Protein AF-0000000074000376 (afdb_homodimer)

pLDDT: mean 91.36, std 10.51, range [38.16, 98.88]

Secondary structure (DSSP, 8-state):
---S-GGGEEEEESSGGGTHHHHHH-SSSEEEE--SSHHHHHHHHHHHHHH-TT--EEEEEEEEEEPTT-S--TT-EEEEEEEE---HHHHTTSEEEPP---EE-PPPS-SSPEEEEE--SEEE-S---HHHHHHHTT-SEE-SSHHHHHHHHHHHT-EEEEEEEEEEESSTTHHHHHHHHHHHHHHHHHHHHHHHH-/---S-GGGEEEEESSGGGTHHHHHH-SSSEEEE--SSHHHHHHHHHHHHHH-TT--EEEEEEEEEEPTT-S--TT-EEEEEEEE---HHHHTTSEEEPP---EE-PPPS-SSPEEEEE--SEEE-S---HHHHHHHTT-SEE-SSHHHHHHHHHHHT-EEEEEEEEEEESSTTHHHHHHHHHHHHHHHHHHHHHHHH-

Nearest PDB structures (foldseek):
  4jwt-assembly1_A-2  TM=8.106E-01  e=2.486E-13  Sulfurimonas denitrificans DSM 1251
  4p54-assembly1_A  TM=8.018E-01  e=2.223E-12  Helicobacter pylori J99
  4ffs-assembly1_A  TM=8.036E-01  e=4.711E-12  Helicobacter pylori J99
  6dyu-assembly1_A  TM=7.816E-01  e=2.682E-12  Helicobacter pylori
  4bmx-assembly1_B  TM=8.061E-01  e=7.301E-12  Helicobacter pylori 26695

Organism: NCBI:txid1917863

Structure (mmCIF, N/CA/C/O backbone):
data_AF-0000000074000376-model_v1
#
loop_
_entity.id
_entity.type
_entity.pdbx_description
1 polymer 'Phosphorylase domain protein'
#
loop_
_atom_site.group_PDB
_atom_site.id
_atom_site.type_symbol
_atom_site.label_atom_id
_atom_site.label_alt_id
_atom_site.label_comp_id
_atom_site.label_asym_id
_atom_site.label_entity_id
_atom_site.label_seq_id
_atom_site.pdbx_PDB_ins_code
_atom_site.Cartn_x
_atom_site.Cartn_y
_atom_site.Cartn_z
_atom_site.occupancy
_atom_site.B_iso_or_equiv
_atom_site.auth_seq_id
_atom_site.auth_comp_id
_atom_site.auth_asym_id
_atom_site.auth_atom_id
_atom_site.pdbx_PDB_model_num
ATOM 1 N N . MET A 1 1 ? -17.094 26.5 3.943 1 38.34 1 MET A N 1
ATOM 2 C CA . MET A 1 1 ? -17.672 25.156 3.762 1 38.34 1 MET A CA 1
ATOM 3 C C . MET A 1 1 ? -18.078 24.562 5.102 1 38.34 1 MET A C 1
ATOM 5 O O . MET A 1 1 ? -17.25 23.969 5.801 1 38.34 1 MET A O 1
ATOM 9 N N . VAL A 1 2 ? -18.781 25.328 5.773 1 47.59 2 VAL A N 1
ATOM 10 C CA . VAL A 1 2 ? -19.281 24.859 7.066 1 47.59 2 VAL A CA 1
ATOM 11 C C . VAL A 1 2 ? -19.906 23.484 6.91 1 47.59 2 VAL A C 1
ATOM 13 O O . VAL A 1 2 ? -20.812 23.297 6.09 1 47.59 2 VAL A O 1
ATOM 16 N N . TYR A 1 3 ? -18.984 22.484 7.348 1 58.09 3 TYR A N 1
ATOM 17 C CA . TYR A 1 3 ? -19.578 21.156 7.359 1 58.09 3 TYR A CA 1
ATOM 18 C C . TYR A 1 3 ? -20.922 21.156 8.086 1 58.09 3 TYR A C 1
ATOM 20 O O . TYR A 1 3 ? -21.031 21.672 9.195 1 58.09 3 TYR A O 1
ATOM 28 N N . LYS A 1 4 ? -22.031 21.328 7.34 1 55.97 4 LYS A N 1
ATOM 29 C CA . LYS A 1 4 ? -23.406 21.516 7.777 1 55.97 4 LYS A CA 1
ATOM 30 C C . LYS A 1 4 ? -23.703 20.703 9.039 1 55.97 4 LYS A C 1
ATOM 32 O O . LYS A 1 4 ? -24.281 21.219 9.992 1 55.97 4 LYS A O 1
ATOM 37 N N . ASP A 1 5 ? -23.344 19.359 8.984 1 65 5 ASP A N 1
ATOM 38 C CA . ASP A 1 5 ? -23.609 18.469 10.109 1 65 5 ASP A CA 1
ATOM 39 C C . ASP A 1 5 ? -22.328 17.781 10.578 1 65 5 ASP A C 1
ATOM 41 O O . ASP A 1 5 ? -21.672 17.078 9.797 1 65 5 ASP A O 1
ATOM 45 N N . ARG A 1 6 ? -21.859 18.094 11.664 1 70 6 ARG A N 1
ATOM 46 C CA . ARG A 1 6 ? -20.625 17.625 12.281 1 70 6 ARG A CA 1
ATOM 47 C C . ARG A 1 6 ? -20.531 16.094 12.25 1 70 6 ARG A C 1
ATOM 49 O O . ARG A 1 6 ? -19.438 15.531 12.266 1 70 6 ARG A O 1
ATOM 56 N N . GLU A 1 7 ? -21.75 15.461 12.078 1 74.62 7 GLU A N 1
ATOM 57 C CA . GLU A 1 7 ? -21.781 14.008 12.031 1 74.62 7 GLU A CA 1
ATOM 58 C C . GLU A 1 7 ? -21.25 13.477 10.703 1 74.62 7 GLU A C 1
ATOM 60 O O . GLU A 1 7 ? -20.859 12.312 10.594 1 74.62 7 GLU A O 1
ATOM 65 N N . ASP A 1 8 ? -21.109 14.414 9.844 1 89.06 8 ASP A N 1
ATOM 66 C CA . ASP A 1 8 ? -20.703 14.008 8.5 1 89.06 8 ASP A CA 1
ATOM 67 C C . ASP A 1 8 ? -19.188 14.062 8.336 1 89.06 8 ASP A C 1
ATOM 69 O O . ASP A 1 8 ? -18.656 13.641 7.309 1 89.06 8 ASP A O 1
ATOM 73 N N . VAL A 1 9 ? -18.516 14.461 9.461 1 91.69 9 VAL A N 1
ATOM 74 C CA . VAL A 1 9 ? -17.094 14.711 9.359 1 91.69 9 VAL A CA 1
ATOM 75 C C . VAL A 1 9 ? -16.328 13.703 10.203 1 91.69 9 VAL A C 1
ATOM 77 O O . VAL A 1 9 ? -16.688 13.438 11.352 1 91.69 9 VAL A O 1
ATOM 80 N N . LEU A 1 10 ? -15.305 13.117 9.609 1 95.19 10 LEU A N 1
ATOM 81 C CA . LEU A 1 10 ? -14.391 12.227 10.305 1 95.19 10 LEU A CA 1
ATOM 82 C C . LEU A 1 10 ? -12.977 12.797 10.32 1 95.19 10 LEU A C 1
ATOM 84 O O . LEU A 1 10 ? -12.445 13.188 9.273 1 95.19 10 LEU A O 1
ATOM 88 N N . PHE A 1 11 ? -12.406 12.93 11.508 1 95.56 11 PHE A N 1
ATOM 89 C CA . PHE A 1 11 ? -11 13.273 11.648 1 95.56 11 PHE A CA 1
ATOM 90 C C . PHE A 1 11 ? -10.156 12.023 11.859 1 95.56 11 PHE A C 1
ATOM 92 O O . PHE A 1 11 ? -10.492 11.164 12.68 1 95.56 11 PHE A O 1
ATOM 99 N N . VAL A 1 12 ? -9.023 11.945 11.094 1 97.62 12 VAL A N 1
ATOM 100 C CA . VAL A 1 12 ? -8.195 10.75 11.195 1 97.62 12 VAL A CA 1
ATOM 101 C C . VAL A 1 12 ? -6.723 11.148 11.289 1 97.62 12 VAL A C 1
ATOM 103 O O . VAL A 1 12 ? -6.359 12.281 10.977 1 97.62 12 VAL A O 1
ATOM 106 N N . SER A 1 13 ? -5.891 10.242 11.773 1 98.12 13 SER A N 1
ATOM 107 C CA . SER A 1 13 ? -4.441 10.391 11.852 1 98.12 13 SER A CA 1
ATOM 108 C C . SER A 1 13 ? -3.738 9.039 11.812 1 98.12 13 SER A C 1
ATOM 110 O O . SER A 1 13 ? -4.391 7.996 11.859 1 98.12 13 SER A O 1
ATOM 112 N N . ALA A 1 14 ? -2.41 9.07 11.625 1 98.06 14 ALA A N 1
ATOM 113 C CA . ALA A 1 14 ? -1.624 7.84 11.594 1 98.06 14 ALA A CA 1
ATOM 114 C C . ALA A 1 14 ? -1.509 7.227 12.992 1 98.06 14 ALA A C 1
ATOM 116 O O . ALA A 1 14 ? -1.577 6.004 13.148 1 98.06 14 ALA A O 1
ATOM 117 N N . PHE A 1 15 ? -1.274 7.988 13.969 1 96.94 15 PHE A N 1
ATOM 118 C CA . PHE A 1 15 ? -1.183 7.539 15.352 1 96.94 15 PHE A CA 1
ATOM 119 C C . PHE A 1 15 ? -1.769 8.578 16.297 1 96.94 15 PHE A C 1
ATOM 121 O O . PHE A 1 15 ? -2.014 9.719 15.906 1 96.94 15 PHE A O 1
ATOM 128 N N . SER A 1 16 ? -2.066 8.242 17.562 1 95.88 16 SER A N 1
ATOM 129 C CA . SER A 1 16 ? -2.92 8.992 18.469 1 95.88 16 SER A CA 1
ATOM 130 C C . SER A 1 16 ? -2.316 10.352 18.812 1 95.88 16 SER A C 1
ATOM 132 O O . SER A 1 16 ? -3.043 11.336 18.969 1 95.88 16 SER A O 1
ATOM 134 N N . GLY A 1 17 ? -1.071 10.453 18.859 1 95.19 17 GLY A N 1
ATOM 135 C CA . GLY A 1 17 ? -0.414 11.688 19.25 1 95.19 17 GLY A CA 1
ATOM 136 C C . GLY A 1 17 ? -0.693 12.836 18.297 1 95.19 17 GLY A C 1
ATOM 137 O O . GLY A 1 17 ? -0.593 14 18.672 1 95.19 17 GLY A O 1
ATOM 138 N N . GLU A 1 18 ? -1.091 12.57 17.094 1 96.38 18 GLU A N 1
ATOM 139 C CA . GLU A 1 18 ? -1.276 13.594 16.078 1 96.38 18 GLU A CA 1
ATOM 140 C C . GLU A 1 18 ? -2.717 14.102 16.047 1 96.38 18 GLU A C 1
ATOM 142 O O . GLU A 1 18 ? -3.055 14.992 15.266 1 96.38 18 GLU A O 1
ATOM 147 N N . ILE A 1 19 ? -3.564 13.57 16.984 1 94.94 19 ILE A N 1
ATOM 148 C CA . ILE A 1 19 ? -4.961 13.992 16.922 1 94.94 19 ILE A CA 1
ATOM 149 C C . ILE A 1 19 ? -5.562 14.031 18.328 1 94.94 19 ILE A C 1
ATOM 151 O O . ILE A 1 19 ? -6.734 14.359 18.484 1 94.94 19 ILE A O 1
ATOM 155 N N . ASP A 1 20 ? -4.848 13.75 19.359 1 93.31 20 ASP A N 1
ATOM 156 C CA . ASP A 1 20 ? -5.348 13.562 20.719 1 93.31 20 ASP A CA 1
ATOM 157 C C . ASP A 1 20 ? -5.898 14.875 21.281 1 93.31 20 ASP A C 1
ATOM 159 O O . ASP A 1 20 ? -6.855 14.867 22.047 1 93.31 20 ASP A O 1
ATOM 163 N N . ARG A 1 21 ? -5.434 15.984 20.922 1 90.38 21 ARG A N 1
ATOM 164 C CA . ARG A 1 21 ? -5.934 17.266 21.406 1 90.38 21 ARG A CA 1
ATOM 165 C C . ARG A 1 21 ? -7.285 17.594 20.781 1 90.38 21 ARG A C 1
ATOM 167 O O . ARG A 1 21 ? -8.148 18.188 21.438 1 90.38 21 ARG A O 1
ATOM 174 N N . LEU A 1 22 ? -7.379 17.266 19.531 1 87.06 22 LEU A N 1
ATOM 175 C CA . LEU A 1 22 ? -8.656 17.484 18.875 1 87.06 22 LEU A CA 1
ATOM 176 C C . LEU A 1 22 ? -9.766 16.672 19.531 1 87.06 22 LEU A C 1
ATOM 178 O O . LEU A 1 22 ? -10.891 17.156 19.688 1 87.06 22 LEU A O 1
ATOM 182 N N . SER A 1 23 ? -9.438 15.445 19.859 1 79.38 23 SER A N 1
ATOM 183 C CA . SER A 1 23 ? -10.391 14.531 20.484 1 79.38 23 SER A CA 1
ATOM 184 C C . SER A 1 23 ? -10.914 15.086 21.812 1 79.38 23 SER A C 1
ATOM 186 O O . SER A 1 23 ? -12.07 14.867 22.172 1 79.38 23 SER A O 1
ATOM 188 N N . SER A 1 24 ? -10.141 15.789 22.469 1 77.62 24 SER A N 1
ATOM 189 C CA . SER A 1 24 ? -10.5 16.328 23.766 1 77.62 24 SER A CA 1
ATOM 190 C C . SER A 1 24 ? -11.383 17.562 23.625 1 77.62 24 SER A C 1
ATOM 192 O O . SER A 1 24 ? -12.133 17.906 24.547 1 77.62 24 SER A O 1
ATOM 194 N N . SER A 1 25 ? -11.305 18.172 22.5 1 70.25 25 SER A N 1
ATOM 195 C CA . SER A 1 25 ? -11.984 19.453 22.328 1 70.25 25 SER A CA 1
ATOM 196 C C . SER A 1 25 ? -13.266 19.297 21.516 1 70.25 25 SER A C 1
ATOM 198 O O . SER A 1 25 ? -14.234 20.031 21.719 1 70.25 25 SER A O 1
ATOM 200 N N . LEU A 1 26 ? -13.039 18.438 20.5 1 62.12 26 LEU A N 1
ATOM 201 C CA . LEU A 1 26 ? -14.164 18.328 19.578 1 62.12 26 LEU A CA 1
ATOM 202 C C . LEU A 1 26 ? -15.195 17.328 20.094 1 62.12 26 LEU A C 1
ATOM 204 O O . LEU A 1 26 ? -14.859 16.188 20.375 1 62.12 26 LEU A O 1
ATOM 208 N N . SER A 1 27 ? -16.219 17.766 20.734 1 57.78 27 SER A N 1
ATOM 209 C CA . SER A 1 27 ? -17.297 16.906 21.219 1 57.78 27 SER A CA 1
ATOM 210 C C . SER A 1 27 ? -17.984 16.172 20.078 1 57.78 27 SER A C 1
ATOM 212 O O . SER A 1 27 ? -18.625 15.141 20.297 1 57.78 27 SER A O 1
ATOM 214 N N . LEU A 1 28 ? -17.906 16.719 18.875 1 57.19 28 LEU A N 1
ATOM 215 C CA . LEU A 1 28 ? -18.938 16.172 17.984 1 57.19 28 LEU A CA 1
ATOM 216 C C . LEU A 1 28 ? -18.297 15.492 16.781 1 57.19 28 LEU A C 1
ATOM 218 O O . LEU A 1 28 ? -18.984 14.797 16.031 1 57.19 28 LEU A O 1
ATOM 222 N N . ALA A 1 29 ? -17.031 15.516 16.531 1 70.25 29 ALA A N 1
ATOM 223 C CA . ALA A 1 29 ? -16.562 14.852 15.312 1 70.25 29 ALA A CA 1
ATOM 224 C C . ALA A 1 29 ? -15.914 13.508 15.641 1 70.25 29 ALA A C 1
ATOM 226 O O . ALA A 1 29 ? -15.438 13.297 16.75 1 70.25 29 ALA A O 1
ATOM 227 N N . GLU A 1 30 ? -16.297 12.523 14.805 1 89 30 GLU A N 1
ATOM 228 C CA . GLU A 1 30 ? -15.695 11.203 14.953 1 89 30 GLU A CA 1
ATOM 229 C C . GLU A 1 30 ? -14.195 11.242 14.664 1 89 30 GLU A C 1
ATOM 231 O O . GLU A 1 30 ? -13.758 11.945 13.75 1 89 30 GLU A O 1
ATOM 236 N N . ILE A 1 31 ? -13.445 10.617 15.57 1 93.5 31 ILE A N 1
ATOM 237 C CA . ILE A 1 31 ? -11.992 10.57 15.477 1 93.5 31 ILE A CA 1
ATOM 238 C C . ILE A 1 31 ? -11.523 9.125 15.383 1 93.5 31 ILE A C 1
ATOM 240 O O . ILE A 1 31 ? -12 8.258 16.109 1 93.5 31 ILE A O 1
ATOM 244 N N . LYS A 1 32 ? -10.602 8.844 14.445 1 96.06 32 LYS A N 1
ATOM 245 C CA . LYS A 1 32 ? -10.086 7.488 14.281 1 96.06 32 LYS A CA 1
ATOM 246 C C . LYS A 1 32 ? -8.586 7.504 13.984 1 96.06 32 LYS A C 1
ATOM 248 O O . LYS A 1 32 ? -8.117 8.328 13.195 1 96.06 32 LYS A O 1
ATOM 253 N N . VAL A 1 33 ? -7.871 6.652 14.625 1 97.44 33 VAL A N 1
ATOM 254 C CA . VAL A 1 33 ? -6.477 6.367 14.305 1 97.44 33 VAL A CA 1
ATOM 255 C C . VAL A 1 33 ? -6.402 5.258 13.258 1 97.44 33 VAL A C 1
ATOM 257 O O . VAL A 1 33 ? -6.949 4.172 13.461 1 97.44 33 VAL A O 1
ATOM 260 N N . LEU A 1 34 ? -5.668 5.543 12.148 1 98.06 34 LEU A N 1
ATOM 261 C CA . LEU A 1 34 ? -5.758 4.633 11.016 1 98.06 34 LEU A CA 1
ATOM 262 C C . LEU A 1 34 ? -4.512 3.758 10.914 1 98.06 34 LEU A C 1
ATOM 264 O O . LEU A 1 34 ? -4.523 2.721 10.25 1 98.06 34 LEU A O 1
ATOM 268 N N . GLY A 1 35 ? -3.396 4.18 11.531 1 97.44 35 GLY A N 1
ATOM 269 C CA . GLY A 1 35 ? -2.141 3.459 11.414 1 97.44 35 GLY A CA 1
ATOM 270 C C . GLY A 1 35 ? -1.202 4.055 10.383 1 97.44 35 GLY A C 1
ATOM 271 O O . GLY A 1 35 ? -1.614 4.879 9.57 1 97.44 35 GLY A O 1
ATOM 272 N N . ILE A 1 36 ? 0.016 3.566 10.43 1 97.5 36 ILE A N 1
ATOM 273 C CA . ILE A 1 36 ? 1.073 4.133 9.602 1 97.5 36 ILE A CA 1
ATOM 274 C C . ILE A 1 36 ? 1.143 3.379 8.273 1 97.5 36 ILE A C 1
ATOM 276 O O . ILE A 1 36 ? 1.076 2.148 8.25 1 97.5 36 ILE A O 1
ATOM 280 N N . GLY A 1 37 ? 1.26 4.156 7.223 1 97.44 37 GLY A N 1
ATOM 281 C CA . GLY A 1 37 ? 1.423 3.574 5.902 1 97.44 37 GLY A CA 1
ATOM 282 C C . GLY A 1 37 ? 0.145 3.584 5.082 1 97.44 37 GLY A C 1
ATOM 283 O O . GLY A 1 37 ? -0.948 3.41 5.629 1 97.44 37 GLY A O 1
ATOM 284 N N . ASN A 1 38 ? 0.303 3.623 3.783 1 98 38 ASN A N 1
ATOM 285 C CA . ASN A 1 38 ? -0.83 3.705 2.867 1 98 38 ASN A CA 1
ATOM 286 C C . ASN A 1 38 ? -1.766 2.51 3.025 1 98 38 ASN A C 1
ATOM 288 O O . ASN A 1 38 ? -2.984 2.674 3.094 1 98 38 ASN A O 1
ATOM 292 N N . LEU A 1 39 ? -1.203 1.325 3.117 1 97.62 39 LEU A N 1
ATOM 293 C CA . LEU A 1 39 ? -2.014 0.113 3.156 1 97.62 39 LEU A CA 1
ATOM 294 C C . LEU A 1 39 ? -2.818 0.038 4.449 1 97.62 39 LEU A C 1
ATOM 296 O O . LEU A 1 39 ? -4.035 -0.159 4.422 1 97.62 39 LEU A O 1
ATOM 300 N N . ASN A 1 40 ? -2.18 0.263 5.566 1 97.19 40 ASN A N 1
ATOM 301 C CA . ASN A 1 40 ? -2.863 0.235 6.855 1 97.19 40 ASN A CA 1
ATOM 302 C C . ASN A 1 40 ? -3.936 1.316 6.945 1 97.19 40 ASN A C 1
ATOM 304 O O . ASN A 1 40 ? -5.059 1.047 7.371 1 97.19 40 ASN A O 1
ATOM 308 N N . ALA A 1 41 ? -3.564 2.479 6.555 1 98.44 41 ALA A N 1
ATOM 309 C CA . ALA A 1 41 ? -4.496 3.604 6.629 1 98.44 41 ALA A CA 1
ATOM 310 C C . ALA A 1 41 ? -5.711 3.365 5.738 1 98.44 41 ALA A C 1
ATOM 312 O O . ALA A 1 41 ? -6.848 3.615 6.148 1 98.44 41 ALA A O 1
ATOM 313 N N . ALA A 1 42 ? -5.453 2.883 4.547 1 98.5 42 ALA A N 1
ATOM 314 C CA . ALA A 1 42 ? -6.531 2.617 3.602 1 98.5 42 ALA A CA 1
ATOM 315 C C . ALA A 1 42 ? -7.504 1.576 4.156 1 98.5 42 ALA A C 1
ATOM 317 O O . ALA A 1 42 ? -8.719 1.788 4.156 1 98.5 42 ALA A O 1
ATOM 318 N N . LEU A 1 43 ? -6.961 0.487 4.672 1 97.75 43 LEU A N 1
ATOM 319 C CA . LEU A 1 43 ? -7.801 -0.605 5.145 1 97.75 43 LEU A CA 1
ATOM 320 C C . LEU A 1 43 ? -8.594 -0.183 6.379 1 97.75 43 LEU A C 1
ATOM 322 O O . LEU A 1 43 ? -9.781 -0.491 6.492 1 97.75 43 LEU A O 1
ATOM 326 N N . SER A 1 44 ? -7.953 0.546 7.281 1 97.75 44 SER A N 1
ATOM 327 C CA . SER A 1 44 ? -8.641 1.022 8.477 1 97.75 44 SER A CA 1
ATOM 328 C C . SER A 1 44 ? -9.773 1.975 8.125 1 97.75 44 SER A C 1
ATOM 330 O O . SER A 1 44 ? -10.867 1.877 8.688 1 97.75 44 SER A O 1
ATOM 332 N N . LEU A 1 45 ? -9.508 2.852 7.23 1 98.31 45 LEU A N 1
ATOM 333 C CA . LEU A 1 45 ? -10.547 3.791 6.82 1 98.31 45 LEU A CA 1
ATOM 334 C C . LEU A 1 45 ? -11.695 3.062 6.137 1 98.31 45 LEU A C 1
ATOM 336 O O . LEU A 1 45 ? -12.867 3.389 6.363 1 98.31 45 LEU A O 1
ATOM 340 N N . PHE A 1 46 ? -11.297 2.133 5.285 1 97.19 46 PHE A N 1
ATOM 341 C CA . PHE A 1 46 ? -12.312 1.36 4.578 1 97.19 46 PHE A CA 1
ATOM 342 C C . PHE A 1 46 ? -13.273 0.7 5.559 1 97.19 46 PHE A C 1
ATOM 344 O O . PHE A 1 46 ? -14.492 0.793 5.402 1 97.19 46 PHE A O 1
ATOM 351 N N . VAL A 1 47 ? -12.734 0.057 6.582 1 95.94 47 VAL A N 1
ATOM 352 C CA . VAL A 1 47 ? -13.539 -0.602 7.609 1 95.94 47 VAL A CA 1
ATOM 353 C C . VAL A 1 47 ? -14.492 0.407 8.25 1 95.94 47 VAL A C 1
ATOM 355 O O . VAL A 1 47 ? -15.68 0.137 8.398 1 95.94 47 VAL A O 1
ATOM 358 N N . TYR A 1 48 ? -13.984 1.541 8.602 1 96.69 48 TYR A N 1
ATOM 359 C CA . TYR A 1 48 ? -14.789 2.561 9.266 1 96.69 48 TYR A CA 1
ATOM 360 C C . TYR A 1 48 ? -15.93 3.027 8.359 1 96.69 48 TYR A C 1
ATOM 362 O O . TYR A 1 48 ? -17.078 3.09 8.789 1 96.69 48 TYR A O 1
ATOM 370 N N . LEU A 1 49 ? -15.641 3.326 7.094 1 96.25 49 LEU A N 1
ATOM 371 C CA . LEU A 1 49 ? -16.625 3.93 6.199 1 96.25 49 LEU A CA 1
ATOM 372 C C . LEU A 1 49 ? -17.719 2.932 5.84 1 96.25 49 LEU A C 1
ATOM 374 O O . LEU A 1 49 ? -18.859 3.32 5.613 1 96.25 49 LEU A O 1
ATOM 378 N N . GLN A 1 50 ? -17.344 1.721 5.828 1 92.94 50 GLN A N 1
ATOM 379 C CA . GLN A 1 50 ? -18.344 0.689 5.578 1 92.94 50 GLN A CA 1
ATOM 380 C C . GLN A 1 50 ? -19.422 0.694 6.66 1 92.94 50 GLN A C 1
ATOM 382 O O . GLN A 1 50 ? -20.609 0.473 6.371 1 92.94 50 GLN A O 1
ATOM 387 N N . SER A 1 51 ? -19 0.944 7.844 1 93.5 51 SER A N 1
ATOM 388 C CA . SER A 1 51 ? -19.906 0.902 8.984 1 93.5 51 SER A CA 1
ATOM 389 C C . SER A 1 51 ? -20.531 2.27 9.242 1 93.5 51 SER A C 1
ATOM 391 O O . SER A 1 51 ? -21.453 2.393 10.047 1 93.5 51 SER A O 1
ATOM 393 N N . ASN A 1 52 ? -20.047 3.291 8.602 1 95.12 52 ASN A N 1
ATOM 394 C CA . ASN A 1 52 ? -20.5 4.66 8.836 1 95.12 52 ASN A CA 1
ATOM 395 C C . ASN A 1 52 ? -20.75 5.395 7.52 1 95.12 52 ASN A C 1
ATOM 397 O O . ASN A 1 52 ? -20.062 6.371 7.207 1 95.12 52 ASN A O 1
ATOM 401 N N . PRO A 1 53 ? -21.781 4.957 6.777 1 93.62 53 PRO A N 1
ATOM 402 C CA . PRO A 1 53 ? -22.047 5.492 5.441 1 93.62 53 PRO A CA 1
ATOM 403 C C . PRO A 1 53 ? -22.469 6.957 5.465 1 93.62 53 PRO A C 1
ATOM 405 O O . PRO A 1 53 ? -22.547 7.602 4.414 1 93.62 53 PRO A O 1
ATOM 408 N N . HIS A 1 54 ? -22.734 7.527 6.617 1 93.75 54 HIS A N 1
ATOM 409 C CA . HIS A 1 54 ? -23.156 8.922 6.727 1 93.75 54 HIS A CA 1
ATOM 410 C C . HIS A 1 54 ? -21.969 9.867 6.582 1 93.75 54 HIS A C 1
ATOM 412 O O . HIS A 1 54 ? -22.156 11.07 6.379 1 93.75 54 HIS A O 1
ATOM 418 N N . THR A 1 55 ? -20.781 9.375 6.699 1 95.38 55 THR A N 1
ATOM 419 C CA . THR A 1 55 ? -19.594 10.211 6.598 1 95.38 55 THR A CA 1
ATOM 420 C C . THR A 1 55 ? -19.5 10.859 5.215 1 95.38 55 THR A C 1
ATOM 422 O O . THR A 1 55 ? -19.594 10.172 4.199 1 95.38 55 THR A O 1
ATOM 425 N N . LYS A 1 56 ? -19.266 12.164 5.207 1 94.5 56 LYS A N 1
ATOM 426 C CA . LYS A 1 56 ? -19.234 12.875 3.932 1 94.5 56 LYS A CA 1
ATOM 427 C C . LYS A 1 56 ? -17.875 13.516 3.688 1 94.5 56 LYS A C 1
ATOM 429 O O . LYS A 1 56 ? -17.547 13.875 2.555 1 94.5 56 LYS A O 1
ATOM 434 N N . HIS A 1 57 ? -17.094 13.695 4.738 1 94.19 57 HIS A N 1
ATOM 435 C CA . HIS A 1 57 ? -15.797 14.328 4.621 1 94.19 57 HIS A CA 1
ATOM 436 C C . HIS A 1 57 ? -14.789 13.719 5.594 1 94.19 57 HIS A C 1
ATOM 438 O O . HIS A 1 57 ? -15.125 13.461 6.754 1 94.19 57 HIS A O 1
ATOM 444 N N . VAL A 1 58 ? -13.602 13.523 5.125 1 96.38 58 VAL A N 1
ATOM 445 C CA . VAL A 1 58 ? -12.5 13.055 5.961 1 96.38 58 VAL A CA 1
ATOM 446 C C . VAL A 1 58 ? -11.406 14.125 6.027 1 96.38 58 VAL A C 1
ATOM 448 O O . VAL A 1 58 ? -11 14.672 5 1 96.38 58 VAL A O 1
ATOM 451 N N . PHE A 1 59 ? -11.023 14.469 7.23 1 95.62 59 PHE A N 1
ATOM 452 C CA . PHE A 1 59 ? -9.852 15.312 7.477 1 95.62 59 PHE A CA 1
ATOM 453 C C . PHE A 1 59 ? -8.727 14.5 8.094 1 95.62 59 PHE A C 1
ATOM 455 O O . PHE A 1 59 ? -8.922 13.805 9.094 1 95.62 59 PHE A O 1
ATOM 462 N N . PHE A 1 60 ? -7.566 14.578 7.496 1 97.75 60 PHE A N 1
ATOM 463 C CA . PHE A 1 60 ? -6.379 13.953 8.062 1 97.75 60 PHE A CA 1
ATOM 464 C C . PHE A 1 60 ? -5.48 14.984 8.727 1 97.75 60 PHE A C 1
ATOM 466 O O . PHE A 1 60 ? -5.273 16.078 8.18 1 97.75 60 PHE A O 1
ATOM 473 N N . LEU A 1 61 ? -5.035 14.695 9.906 1 97.5 61 LEU A N 1
ATOM 474 C CA . LEU A 1 61 ? -3.996 15.484 10.57 1 97.5 61 LEU A CA 1
ATOM 475 C C . LEU A 1 61 ? -2.727 14.656 10.758 1 97.5 61 LEU A C 1
ATOM 477 O O . LEU A 1 61 ? -2.771 13.555 11.32 1 97.5 61 LEU A O 1
ATOM 481 N N . GLY A 1 62 ? -1.667 15.203 10.297 1 98.12 62 GLY A N 1
ATOM 482 C CA . GLY A 1 62 ? -0.423 14.461 10.445 1 98.12 62 GLY A CA 1
ATOM 483 C C . GLY A 1 62 ? 0.81 15.336 10.305 1 98.12 62 GLY A C 1
ATOM 484 O O . GLY A 1 62 ? 0.714 16.562 10.344 1 98.12 62 GLY A O 1
ATOM 485 N N . SER A 1 63 ? 1.995 14.664 10.312 1 98.25 63 SER A N 1
ATOM 486 C CA . SER A 1 63 ? 3.299 15.266 10.047 1 98.25 63 SER A CA 1
ATOM 487 C C . SER A 1 63 ? 3.781 14.945 8.641 1 98.25 63 SER A C 1
ATOM 489 O O . SER A 1 63 ? 3.422 13.906 8.07 1 98.25 63 SER A O 1
ATOM 491 N N . GLY A 1 64 ? 4.492 15.891 8.062 1 98.12 64 GLY A N 1
ATOM 492 C CA . GLY A 1 64 ? 5.074 15.695 6.742 1 98.12 64 GLY A CA 1
ATOM 493 C C . GLY A 1 64 ? 6.508 16.188 6.641 1 98.12 64 GLY A C 1
ATOM 494 O O . GLY A 1 64 ? 6.938 17.016 7.445 1 98.12 64 GLY A O 1
ATOM 495 N N . GLY A 1 65 ? 7.199 15.609 5.75 1 98.06 65 GLY A N 1
ATOM 496 C CA . GLY A 1 65 ? 8.516 16.109 5.387 1 98.06 65 GLY A CA 1
ATOM 497 C C . GLY A 1 65 ? 8.5 16.984 4.145 1 98.06 65 GLY A C 1
ATOM 498 O O . GLY A 1 65 ? 7.855 16.641 3.15 1 98.06 65 GLY A O 1
ATOM 499 N N . SER A 1 66 ? 9.234 18.078 4.207 1 97.38 66 SER A N 1
ATOM 500 C CA . SER A 1 66 ? 9.305 18.969 3.059 1 97.38 66 SER A CA 1
ATOM 501 C C . SER A 1 66 ? 10.461 18.594 2.141 1 97.38 66 SER A C 1
ATOM 503 O O . SER A 1 66 ? 11.555 18.266 2.611 1 97.38 66 SER A O 1
ATOM 505 N N . TYR A 1 67 ? 10.211 18.609 0.821 1 95.75 67 TYR A N 1
ATOM 506 C CA . TYR A 1 67 ? 11.297 18.453 -0.136 1 95.75 67 TYR A CA 1
ATOM 507 C C . TYR A 1 67 ? 12.156 19.719 -0.183 1 95.75 67 TYR A C 1
ATOM 509 O O . TYR A 1 67 ? 11.695 20.812 0.159 1 95.75 67 TYR A O 1
ATOM 517 N N . PRO A 1 68 ? 13.375 19.594 -0.622 1 92.88 68 PRO A N 1
ATOM 518 C CA . PRO A 1 68 ? 14.289 20.734 -0.605 1 92.88 68 PRO A CA 1
ATOM 519 C C . PRO A 1 68 ? 13.773 21.906 -1.432 1 92.88 68 PRO A C 1
ATOM 521 O O . PRO A 1 68 ? 14.062 23.062 -1.109 1 92.88 68 PRO A O 1
ATOM 524 N N . TRP A 1 69 ? 13 21.719 -2.445 1 92.94 69 TRP A N 1
ATOM 525 C CA . TRP A 1 69 ? 12.555 22.766 -3.346 1 92.94 69 TRP A CA 1
ATOM 526 C C . TRP A 1 69 ? 11.266 23.406 -2.844 1 92.94 69 TRP A C 1
ATOM 528 O O . TRP A 1 69 ? 10.789 24.391 -3.412 1 92.94 69 TRP A O 1
ATOM 538 N N . SER A 1 70 ? 10.688 22.781 -1.827 1 94.94 70 SER A N 1
ATOM 539 C CA . SER A 1 70 ? 9.453 23.328 -1.283 1 94.94 70 SER A CA 1
ATOM 540 C C . SER A 1 70 ? 9.688 24.688 -0.634 1 94.94 70 SER A C 1
ATOM 542 O O . SER A 1 70 ? 10.695 24.891 0.044 1 94.94 70 SER A O 1
ATOM 544 N N . ASP A 1 71 ? 8.672 25.594 -0.715 1 96 71 ASP A N 1
ATOM 545 C CA . ASP A 1 71 ? 8.719 26.891 -0.048 1 96 71 ASP A CA 1
ATOM 546 C C . ASP A 1 71 ? 8.336 26.766 1.424 1 96 71 ASP A C 1
ATOM 548 O O . ASP A 1 71 ? 8.547 27.688 2.209 1 96 71 ASP A O 1
ATOM 552 N N . TYR A 1 72 ? 7.84 25.688 1.829 1 97.25 72 TYR A N 1
ATOM 553 C CA . TYR A 1 72 ? 7.363 25.484 3.195 1 97.25 72 TYR A CA 1
ATOM 554 C C . TYR A 1 72 ? 8.297 24.578 3.973 1 97.25 72 TYR A C 1
ATOM 556 O O . TYR A 1 72 ? 8.414 23.391 3.662 1 97.25 72 TYR A O 1
ATOM 564 N N . LYS A 1 73 ? 8.883 25.234 5.012 1 97.81 73 LYS A N 1
ATOM 565 C CA . LYS A 1 73 ? 9.906 24.547 5.793 1 97.81 73 LYS A CA 1
ATOM 566 C C . LYS A 1 73 ? 9.375 24.141 7.164 1 97.81 73 LYS A C 1
ATOM 568 O O . LYS A 1 73 ? 8.195 24.344 7.461 1 97.81 73 LYS A O 1
ATOM 573 N N . THR A 1 74 ? 10.297 23.406 7.902 1 98.44 74 THR A N 1
ATOM 574 C CA . THR A 1 74 ? 9.938 22.938 9.242 1 98.44 74 THR A CA 1
ATOM 575 C C . THR A 1 74 ? 9.266 24.062 10.039 1 98.44 74 THR A C 1
ATOM 577 O O . THR A 1 74 ? 9.742 25.188 10.055 1 98.44 74 THR A O 1
ATOM 580 N N . GLY A 1 75 ? 8.125 23.75 10.578 1 98.62 75 GLY A N 1
ATOM 581 C CA . GLY A 1 75 ? 7.363 24.719 11.336 1 98.62 75 GLY A CA 1
ATOM 582 C C . GLY A 1 75 ? 6.121 25.203 10.609 1 98.62 75 GLY A C 1
ATOM 583 O O . GLY A 1 75 ? 5.195 25.734 11.227 1 98.62 75 GLY A O 1
ATOM 584 N N . ALA A 1 76 ? 6.094 25.031 9.336 1 98.62 76 ALA A N 1
ATOM 585 C CA . ALA A 1 76 ? 4.957 25.484 8.539 1 98.62 76 ALA A CA 1
ATOM 586 C C . ALA A 1 76 ? 3.754 24.562 8.727 1 98.62 76 ALA A C 1
ATOM 588 O O . ALA A 1 76 ? 3.914 23.359 8.938 1 98.62 76 ALA A O 1
ATOM 589 N N . LEU A 1 77 ? 2.588 25.094 8.719 1 98.56 77 LEU A N 1
ATOM 590 C CA . LEU A 1 77 ? 1.322 24.375 8.656 1 98.56 77 LEU A CA 1
ATOM 591 C C . LEU A 1 77 ? 0.703 24.484 7.266 1 98.56 77 LEU A C 1
ATOM 593 O O . LEU A 1 77 ? 0.563 25.594 6.73 1 98.56 77 LEU A O 1
ATOM 597 N N . VAL A 1 78 ? 0.346 23.344 6.66 1 98.38 78 VAL A N 1
ATOM 598 C CA . VAL A 1 78 ? -0.094 23.344 5.27 1 98.38 78 VAL A CA 1
ATOM 599 C C . VAL A 1 78 ? -1.259 22.375 5.098 1 98.38 78 VAL A C 1
ATOM 601 O O . VAL A 1 78 ? -1.657 21.688 6.047 1 98.38 78 VAL A O 1
ATOM 604 N N . GLN A 1 79 ? -1.86 22.391 3.939 1 97.81 79 GLN A N 1
ATOM 605 C CA . GLN A 1 79 ? -2.873 21.406 3.566 1 97.81 79 GLN A CA 1
ATOM 606 C C . GLN A 1 79 ? -2.576 20.797 2.197 1 97.81 79 GLN A C 1
ATOM 608 O O . GLN A 1 79 ? -1.883 21.406 1.381 1 97.81 79 GLN A O 1
ATOM 613 N N . SER A 1 80 ? -2.988 19.609 1.981 1 97.62 80 SER A N 1
ATOM 614 C CA . SER A 1 80 ? -2.883 18.938 0.697 1 97.62 80 SER A CA 1
ATOM 615 C C . SER A 1 80 ? -4.23 18.375 0.255 1 97.62 80 SER A C 1
ATOM 617 O O . SER A 1 80 ? -5.02 17.906 1.083 1 97.62 80 SER A O 1
ATOM 619 N N . ASN A 1 81 ? -4.492 18.453 -1.101 1 95.94 81 ASN A N 1
ATOM 620 C CA . ASN A 1 81 ? -5.68 17.828 -1.679 1 95.94 81 ASN A CA 1
ATOM 621 C C . ASN A 1 81 ? -5.352 17.062 -2.957 1 95.94 81 ASN A C 1
ATOM 623 O O . ASN A 1 81 ? -6.246 16.75 -3.738 1 95.94 81 ASN A O 1
ATOM 627 N N . GLU A 1 82 ? -4.055 16.922 -3.248 1 97.31 82 GLU A N 1
ATOM 628 C CA . GLU A 1 82 ? -3.562 16.094 -4.352 1 97.31 82 GLU A CA 1
ATOM 629 C C . GLU A 1 82 ? -2.439 15.18 -3.891 1 97.31 82 GLU A C 1
ATOM 631 O O . GLU A 1 82 ? -1.504 15.617 -3.217 1 97.31 82 GLU A O 1
ATOM 636 N N . PHE A 1 83 ? -2.574 13.93 -4.25 1 98.31 83 PHE A N 1
ATOM 637 C CA . PHE A 1 83 ? -1.731 12.906 -3.637 1 98.31 83 PHE A CA 1
ATOM 638 C C . PHE A 1 83 ? -1.129 11.992 -4.695 1 98.31 83 PHE A C 1
ATOM 640 O O . PHE A 1 83 ? -1.837 11.516 -5.586 1 98.31 83 PHE A O 1
ATOM 647 N N . TYR A 1 84 ? 0.138 11.812 -4.617 1 97.12 84 TYR A N 1
ATOM 648 C CA . TYR A 1 84 ? 0.915 10.938 -5.488 1 97.12 84 TYR A CA 1
ATOM 649 C C . TYR A 1 84 ? 1.525 9.789 -4.703 1 97.12 84 TYR A C 1
ATOM 651 O O . TYR A 1 84 ? 1.604 9.836 -3.473 1 97.12 84 TYR A O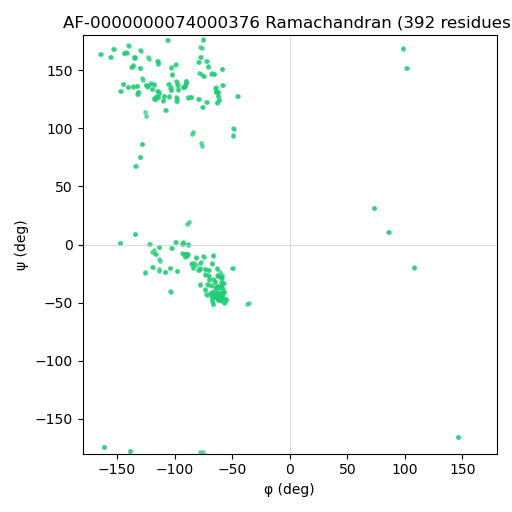 1
ATOM 659 N N . GLN A 1 85 ? 1.855 8.75 -5.316 1 96.06 85 GLN A N 1
ATOM 660 C CA . GLN A 1 85 ? 2.656 7.672 -4.746 1 96.06 85 GLN A CA 1
ATOM 661 C C . GLN A 1 85 ? 3.842 7.332 -5.645 1 96.06 85 GLN A C 1
ATOM 663 O O . GLN A 1 85 ? 3.748 6.441 -6.492 1 96.06 85 GLN A O 1
ATOM 668 N N . ILE A 1 86 ? 4.879 8.031 -5.457 1 93.25 86 ILE A N 1
ATOM 669 C CA . ILE A 1 86 ? 6.109 7.871 -6.227 1 93.25 86 ILE A CA 1
ATOM 670 C C . ILE A 1 86 ? 7.199 7.281 -5.332 1 93.25 86 ILE A C 1
ATOM 672 O O . ILE A 1 86 ? 7.527 7.844 -4.285 1 93.25 86 ILE A O 1
ATOM 676 N N . GLU A 1 87 ? 7.746 6.184 -5.75 1 89.56 87 GLU A N 1
ATOM 677 C CA . GLU A 1 87 ? 8.758 5.477 -4.965 1 89.56 87 GLU A CA 1
ATOM 678 C C . GLU A 1 87 ? 10.164 5.918 -5.352 1 89.56 87 GLU A C 1
ATOM 680 O O . GLU A 1 87 ? 10.508 5.941 -6.535 1 89.56 87 GLU A O 1
ATOM 685 N N . THR A 1 88 ? 10.953 6.129 -4.383 1 83.56 88 THR A N 1
ATOM 686 C CA . THR A 1 88 ? 12.312 6.621 -4.617 1 83.56 88 THR A CA 1
ATOM 687 C C . THR A 1 88 ? 13.148 5.562 -5.324 1 83.56 88 THR A C 1
ATOM 689 O O . THR A 1 88 ? 14.039 5.895 -6.113 1 83.56 88 THR A O 1
ATOM 692 N N . ALA A 1 89 ? 12.875 4.316 -4.965 1 81.12 89 ALA A N 1
ATOM 693 C CA . ALA A 1 89 ? 13.617 3.252 -5.637 1 81.12 89 ALA A CA 1
ATOM 694 C C . ALA A 1 89 ? 13.391 3.299 -7.145 1 81.12 89 ALA A C 1
ATOM 696 O O . ALA A 1 89 ? 14.305 3.002 -7.922 1 81.12 89 ALA A O 1
ATOM 697 N N . GLY A 1 90 ? 12.195 3.611 -7.516 1 83.5 90 GLY A N 1
ATOM 698 C CA . GLY A 1 90 ? 11.906 3.799 -8.93 1 83.5 90 GLY A CA 1
ATOM 699 C C . GLY A 1 90 ? 12.672 4.957 -9.539 1 83.5 90 GLY A C 1
ATOM 700 O O . GLY A 1 90 ? 13.18 4.852 -10.664 1 83.5 90 GLY A O 1
ATOM 701 N N . LEU A 1 91 ? 12.828 5.953 -8.805 1 83.06 91 LEU A N 1
ATOM 702 C CA . LEU A 1 91 ? 13.531 7.145 -9.266 1 83.06 91 LEU A CA 1
ATOM 703 C C . LEU A 1 91 ? 15.023 6.875 -9.406 1 83.06 91 LEU A C 1
ATOM 705 O O . LEU A 1 91 ? 15.695 7.484 -10.242 1 83.06 91 LEU A O 1
ATOM 709 N N . SER A 1 92 ? 15.516 5.953 -8.672 1 79.75 92 SER A N 1
ATOM 710 C CA . SER A 1 92 ? 16.938 5.641 -8.648 1 79.75 92 SER A CA 1
ATOM 711 C C . SER A 1 92 ? 17.281 4.523 -9.633 1 79.75 92 SER A C 1
ATOM 713 O O . SER A 1 92 ? 18.438 4.137 -9.766 1 79.75 92 SER A O 1
ATOM 715 N N . GLY A 1 93 ? 16.25 3.93 -10.211 1 79.06 93 GLY A N 1
ATOM 716 C CA . GLY A 1 93 ? 16.469 2.85 -11.156 1 79.06 93 GLY A CA 1
ATOM 717 C C . GLY A 1 93 ? 16.609 1.493 -10.492 1 79.06 93 GLY A C 1
ATOM 718 O O . GLY A 1 93 ? 16.984 0.515 -11.148 1 79.06 93 GLY A O 1
ATOM 719 N N . PHE A 1 94 ? 16.312 1.44 -9.258 1 79.12 94 PHE A N 1
ATOM 720 C CA . PHE A 1 94 ? 16.469 0.192 -8.516 1 79.12 94 PHE A CA 1
ATOM 721 C C . PHE A 1 94 ? 15.227 -0.681 -8.664 1 79.12 94 PHE A C 1
ATOM 723 O O . PHE A 1 94 ? 15.266 -1.875 -8.359 1 79.12 94 PHE A O 1
ATOM 730 N N . GLY A 1 95 ? 14.219 -0.118 -9.07 1 87.12 95 GLY A N 1
ATOM 731 C CA . GLY A 1 95 ? 12.953 -0.799 -9.258 1 87.12 95 GLY A CA 1
ATOM 732 C C . GLY A 1 95 ? 12.062 -0.127 -10.281 1 87.12 95 GLY A C 1
ATOM 733 O O . GLY A 1 95 ? 12.32 1.009 -10.688 1 87.12 95 GLY A O 1
ATOM 734 N N . LYS A 1 96 ? 11.18 -0.933 -10.688 1 90.25 96 LYS A N 1
ATOM 735 C CA . LYS A 1 96 ? 10.188 -0.387 -11.609 1 90.25 96 LYS A CA 1
ATOM 736 C C . LYS A 1 96 ? 8.898 -0.01 -10.875 1 90.25 96 LYS A C 1
ATOM 738 O O . LYS A 1 96 ? 8.289 -0.851 -10.211 1 90.25 96 LYS A O 1
ATOM 743 N N . GLN A 1 97 ? 8.547 1.259 -11.039 1 90.75 97 GLN A N 1
ATOM 744 C CA . GLN A 1 97 ? 7.324 1.799 -10.445 1 90.75 97 GLN A CA 1
ATOM 745 C C . GLN A 1 97 ? 6.086 1.128 -11.031 1 90.75 97 GLN A C 1
ATOM 747 O O . GLN A 1 97 ? 5.98 0.958 -12.25 1 90.75 97 GLN A O 1
ATOM 752 N N . LEU A 1 98 ? 5.18 0.688 -10.078 1 92.88 98 LEU A N 1
ATOM 753 C CA . LEU A 1 98 ? 3.881 0.222 -10.547 1 92.88 98 LEU A CA 1
ATOM 754 C C . LEU A 1 98 ? 3.029 1.388 -11.039 1 92.88 98 LEU A C 1
ATOM 756 O O . LEU A 1 98 ? 3.227 2.527 -10.617 1 92.88 98 LEU A O 1
ATOM 760 N N . PRO A 1 99 ? 2.121 1.056 -11.953 1 89.38 99 PRO A N 1
ATOM 761 C CA . PRO A 1 99 ? 1.239 2.127 -12.422 1 89.38 99 PRO A CA 1
ATOM 762 C C . PRO A 1 99 ? 0.394 2.727 -11.297 1 89.38 99 PRO A C 1
ATOM 764 O O . PRO A 1 99 ? -0.249 1.989 -10.547 1 89.38 99 PRO A O 1
ATOM 767 N N . THR A 1 100 ? 0.531 4.051 -11.164 1 90.75 100 THR A N 1
ATOM 768 C CA . THR A 1 100 ? -0.291 4.816 -10.234 1 90.75 100 THR A CA 1
ATOM 769 C C . THR A 1 100 ? -0.758 6.121 -10.875 1 90.75 100 THR A C 1
ATOM 771 O O . THR A 1 100 ? -0.154 6.602 -11.836 1 90.75 100 THR A O 1
ATOM 774 N N . GLU A 1 101 ? -1.894 6.605 -10.414 1 93.88 101 GLU A N 1
ATOM 775 C CA . GLU A 1 101 ? -2.422 7.898 -10.836 1 93.88 101 GLU A CA 1
ATOM 776 C C . GLU A 1 101 ? -2.613 8.836 -9.641 1 93.88 101 GLU A C 1
ATOM 778 O O . GLU A 1 101 ? -3.029 8.398 -8.57 1 93.88 101 GLU A O 1
ATOM 783 N N . PRO A 1 102 ? -2.213 10.133 -9.922 1 96.44 102 PRO A N 1
ATOM 784 C CA . PRO A 1 102 ? -2.529 11.078 -8.844 1 96.44 102 PRO A CA 1
ATOM 785 C C . PRO A 1 102 ? -4.023 11.133 -8.523 1 96.44 102 PRO A C 1
ATOM 787 O O . PRO A 1 102 ? -4.852 10.883 -9.406 1 96.44 102 PRO A O 1
ATOM 790 N N . ILE A 1 103 ? -4.32 11.445 -7.266 1 98.06 103 ILE A N 1
ATOM 791 C CA . ILE A 1 103 ? -5.707 11.602 -6.832 1 98.06 103 ILE A CA 1
ATOM 792 C C . ILE A 1 103 ? -5.941 13.023 -6.348 1 98.06 103 ILE A C 1
ATOM 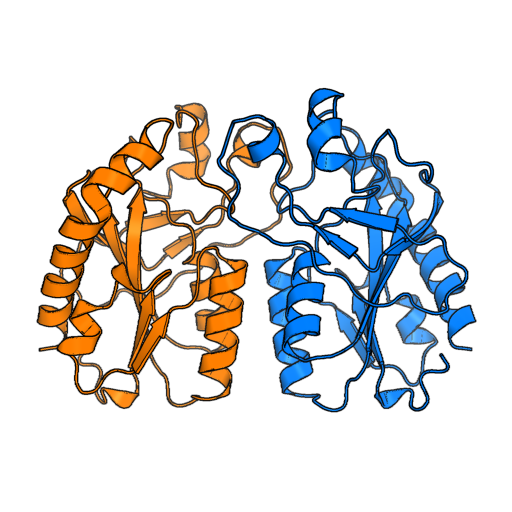794 O O . ILE A 1 103 ? -5.238 13.508 -5.457 1 98.06 103 ILE A O 1
ATOM 798 N N . HIS A 1 104 ? -6.926 13.641 -6.906 1 97.06 104 HIS A N 1
ATOM 799 C CA . HIS A 1 104 ? -7.195 15.047 -6.645 1 97.06 104 HIS A CA 1
ATOM 800 C C . HIS A 1 104 ? -8.57 15.234 -6.008 1 97.06 104 HIS A C 1
ATOM 802 O O . HIS A 1 104 ? -9.539 14.586 -6.406 1 97.06 104 HIS A O 1
ATOM 808 N N . PHE A 1 105 ? -8.602 16.125 -5.012 1 96.88 105 PHE A N 1
ATOM 809 C CA . PHE A 1 105 ? -9.852 16.547 -4.395 1 96.88 105 PHE A CA 1
ATOM 810 C C . PHE A 1 105 ? -10 18.062 -4.484 1 96.88 105 PHE A C 1
ATOM 812 O O . PHE A 1 105 ? -9.016 18.781 -4.656 1 96.88 105 PHE A O 1
ATOM 819 N N . LEU A 1 106 ? -11.188 18.516 -4.332 1 91.56 106 LEU A N 1
ATOM 820 C CA . LEU A 1 106 ? -11.438 19.953 -4.324 1 91.56 106 LEU A CA 1
ATOM 821 C C . LEU A 1 106 ? -10.844 20.609 -3.08 1 91.56 106 LEU A C 1
ATOM 823 O O . LEU A 1 106 ? -10.867 20.016 -1.995 1 91.56 106 LEU A O 1
ATOM 827 N N . LYS A 1 107 ? -10.445 21.75 -3.305 1 83.56 107 LYS A N 1
ATOM 828 C CA . LYS A 1 107 ? -9.82 22.516 -2.229 1 83.56 107 LYS A CA 1
ATOM 829 C C . LYS A 1 107 ? -10.82 22.797 -1.105 1 83.56 107 LYS A C 1
ATOM 831 O O . LYS A 1 107 ? -11.977 23.125 -1.364 1 83.56 107 LYS A O 1
ATOM 836 N N . SER A 1 108 ? -10.242 22.578 0.087 1 80.25 108 SER A N 1
ATOM 837 C CA . SER A 1 108 ? -11.047 22.984 1.24 1 80.25 108 SER A CA 1
ATOM 838 C C . SER A 1 108 ? -11 24.484 1.444 1 80.25 108 SER A C 1
ATOM 840 O O . SER A 1 108 ? -10.211 25.188 0.812 1 80.25 108 SER A O 1
ATOM 842 N N . GLN A 1 109 ? -11.812 24.969 2.283 1 77.06 109 GLN A N 1
ATOM 843 C CA . GLN A 1 109 ? -11.938 26.406 2.5 1 77.06 109 GLN A CA 1
ATOM 844 C C . GLN A 1 109 ? -10.969 26.875 3.582 1 77.06 109 GLN A C 1
ATOM 846 O O . GLN A 1 109 ? -11.008 28.047 3.982 1 77.06 109 GLN A O 1
ATOM 851 N N . SER A 1 110 ? -10.055 26.078 3.811 1 82.12 110 SER A N 1
ATOM 852 C CA . SER A 1 110 ? -9.148 26.5 4.867 1 82.12 110 SER A CA 1
ATOM 853 C C . SER A 1 110 ? -8.172 27.562 4.363 1 82.12 110 SER A C 1
ATOM 855 O O . SER A 1 110 ? -8.016 27.75 3.154 1 82.12 110 SER A O 1
ATOM 857 N N . THR A 1 111 ? -7.535 28.328 5.348 1 90.12 111 THR A N 1
ATOM 858 C CA . THR A 1 111 ? -6.609 29.422 5.039 1 90.12 111 THR A CA 1
ATOM 859 C C . THR A 1 111 ? -5.184 28.891 4.891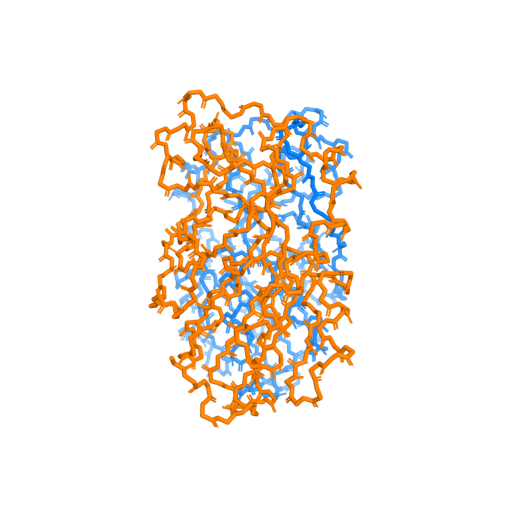 1 90.12 111 THR A C 1
ATOM 861 O O . THR A 1 111 ? -4.258 29.641 4.605 1 90.12 111 THR A O 1
ATOM 864 N N . LEU A 1 112 ? -4.988 27.656 5.051 1 95.5 112 LEU A N 1
ATOM 865 C CA . LEU A 1 112 ? -3.646 27.078 4.977 1 95.5 112 LEU A CA 1
ATOM 866 C C . LEU A 1 112 ? -3.191 26.953 3.527 1 95.5 112 LEU A C 1
ATOM 868 O O . LEU A 1 112 ? -4.004 26.688 2.637 1 95.5 112 LEU A O 1
ATOM 872 N N . PRO A 1 113 ? -1.84 27.125 3.35 1 96.19 113 PRO A N 1
ATOM 873 C CA . PRO A 1 113 ? -1.322 26.891 1.998 1 96.19 113 PRO A CA 1
ATOM 874 C C . PRO A 1 113 ? -1.619 25.484 1.483 1 96.19 113 PRO A C 1
ATOM 876 O O . PRO A 1 113 ? -1.516 24.516 2.236 1 96.19 113 PRO A O 1
ATOM 879 N N . GLN A 1 114 ? -2.018 25.406 0.21 1 95.31 114 GLN A N 1
ATOM 880 C CA . GLN A 1 114 ? -2.359 24.125 -0.41 1 95.31 114 GLN A CA 1
ATOM 881 C C . GLN A 1 114 ? -1.196 23.594 -1.236 1 95.31 114 GLN A C 1
ATOM 883 O O . GLN A 1 114 ? -0.668 24.297 -2.105 1 95.31 114 GLN A O 1
ATOM 888 N N . LEU A 1 115 ? -0.833 22.359 -0.947 1 96.06 115 LEU A N 1
ATOM 889 C CA . LEU A 1 115 ? 0.306 21.734 -1.619 1 96.06 115 LEU A CA 1
ATOM 890 C C . LEU A 1 115 ? -0.062 20.359 -2.166 1 96.06 115 LEU A C 1
ATOM 892 O O . LEU A 1 115 ? -1.156 19.859 -1.902 1 96.06 115 LEU A O 1
ATOM 896 N N . ARG A 1 116 ? 0.821 19.828 -3.02 1 97.06 116 ARG A N 1
ATOM 897 C CA . ARG A 1 116 ? 0.768 18.438 -3.484 1 97.06 116 ARG A CA 1
ATOM 898 C C . ARG A 1 116 ? 1.728 17.562 -2.691 1 97.06 116 ARG A C 1
ATOM 900 O O . ARG A 1 116 ? 2.844 17.969 -2.373 1 97.06 116 ARG A O 1
ATOM 907 N N . SER A 1 117 ? 1.283 16.391 -2.41 1 97.81 117 SER A N 1
ATOM 908 C CA . SER A 1 117 ? 2.076 15.547 -1.52 1 97.81 117 SER A CA 1
ATOM 909 C C . SER A 1 117 ? 2.387 14.203 -2.164 1 97.81 117 SER A C 1
ATOM 911 O O . SER A 1 117 ? 1.538 13.625 -2.846 1 97.81 117 SER A O 1
ATOM 913 N N . ASN A 1 118 ? 3.611 13.742 -2.023 1 97.31 118 ASN A N 1
ATOM 914 C CA . ASN A 1 118 ? 3.992 12.375 -2.344 1 97.31 118 ASN A CA 1
ATOM 915 C C . ASN A 1 118 ? 3.836 11.453 -1.139 1 97.31 118 ASN A C 1
ATOM 917 O O . ASN A 1 118 ? 4.137 11.844 -0.009 1 97.31 118 ASN A O 1
ATOM 921 N N . CYS A 1 119 ? 3.371 10.234 -1.354 1 97.75 119 CYS A N 1
ATOM 922 C CA . CYS A 1 119 ? 3.094 9.289 -0.282 1 97.75 119 CYS A CA 1
ATOM 923 C C . CYS A 1 119 ? 3.734 7.934 -0.571 1 97.75 119 CYS A C 1
ATOM 925 O O . CYS A 1 119 ? 3.037 6.961 -0.859 1 97.75 119 CYS A O 1
ATOM 927 N N . PRO A 1 120 ? 5.051 7.855 -0.407 1 95.31 120 PRO A N 1
ATOM 928 C CA . PRO A 1 120 ? 5.758 6.609 -0.712 1 95.31 120 PRO A CA 1
ATOM 929 C C . PRO A 1 120 ? 5.555 5.535 0.355 1 95.31 120 PRO A C 1
ATOM 931 O O . PRO A 1 120 ? 4.906 5.789 1.373 1 95.31 120 PRO A O 1
ATOM 934 N N . SER A 1 121 ? 6.133 4.344 0.065 1 93.69 121 SER A N 1
ATOM 935 C CA . SER A 1 121 ? 5.961 3.191 0.944 1 93.69 121 SER A CA 1
ATOM 936 C C . SER A 1 121 ? 7.062 3.133 1.997 1 93.69 121 SER A C 1
ATOM 938 O O . SER A 1 121 ? 7.008 2.312 2.916 1 93.69 121 SER A O 1
ATOM 940 N N . LEU A 1 122 ? 8.062 3.982 1.883 1 93.06 122 LEU A N 1
ATOM 941 C CA . LEU A 1 122 ? 9.18 4.051 2.818 1 93.06 122 LEU A CA 1
ATOM 942 C C . LEU A 1 122 ? 9.484 5.5 3.188 1 93.06 122 LEU A C 1
ATOM 944 O O . LEU A 1 122 ? 9.094 6.426 2.475 1 93.06 122 LEU A O 1
ATOM 948 N N . ILE A 1 123 ? 10.18 5.605 4.258 1 93 123 ILE A N 1
ATOM 949 C CA . ILE A 1 123 ? 10.734 6.902 4.617 1 93 123 ILE A CA 1
ATOM 950 C C . ILE A 1 123 ? 11.992 7.168 3.797 1 93 123 ILE A C 1
ATOM 952 O O . ILE A 1 123 ? 12.922 6.355 3.793 1 93 123 ILE A O 1
ATOM 956 N N . THR A 1 124 ? 12.023 8.25 3.125 1 90.88 124 THR A N 1
ATOM 957 C CA . THR A 1 124 ? 13.18 8.586 2.307 1 90.88 124 THR A CA 1
ATOM 958 C C . THR A 1 124 ? 14.367 8.984 3.184 1 90.88 124 THR A C 1
ATOM 960 O O . THR A 1 124 ? 14.266 9.914 3.986 1 90.88 124 THR A O 1
ATOM 963 N N . LEU A 1 125 ? 15.477 8.289 3.037 1 88.38 125 LEU A N 1
ATOM 964 C CA . LEU A 1 125 ? 16.672 8.562 3.838 1 88.38 125 LEU A CA 1
ATOM 965 C C . LEU A 1 125 ? 17.797 9.086 2.963 1 88.38 125 LEU A C 1
ATOM 967 O O . LEU A 1 125 ? 18.906 9.328 3.453 1 88.38 125 LEU A O 1
ATOM 971 N N . GLN A 1 126 ? 17.594 9.172 1.724 1 84.75 126 GLN A N 1
ATOM 972 C CA . GLN A 1 126 ? 18.609 9.672 0.806 1 84.75 126 GLN A CA 1
ATOM 973 C C . GLN A 1 126 ? 18.359 11.141 0.459 1 84.75 126 GLN A C 1
ATOM 975 O O . GLN A 1 126 ? 17.234 11.609 0.511 1 84.75 126 GLN A O 1
ATOM 980 N N . ASP A 1 127 ? 19.5 11.656 0.115 1 84.5 127 ASP A N 1
ATOM 981 C CA . ASP A 1 127 ? 19.375 13.023 -0.376 1 84.5 127 ASP A CA 1
ATOM 982 C C . ASP A 1 127 ? 18.531 13.078 -1.649 1 84.5 127 ASP A C 1
ATOM 984 O O . ASP A 1 127 ? 18.75 12.289 -2.574 1 84.5 127 ASP A O 1
ATOM 988 N N . VAL A 1 128 ? 17.531 13.836 -1.487 1 79.94 128 VAL A N 1
ATOM 989 C CA . VAL A 1 128 ? 16.703 14.023 -2.672 1 79.94 128 VAL A CA 1
ATOM 990 C C . VAL A 1 128 ? 17.391 14.992 -3.635 1 79.94 128 VAL A C 1
ATOM 992 O O . VAL A 1 128 ? 17.5 16.188 -3.35 1 79.94 128 VAL A O 1
ATOM 995 N N . ASN A 1 129 ? 18.234 14.398 -4.383 1 70.31 129 ASN A N 1
ATOM 996 C CA . ASN A 1 129 ? 19.062 15.211 -5.262 1 70.31 129 ASN A CA 1
ATOM 997 C C . ASN A 1 129 ? 18.281 15.719 -6.469 1 70.31 129 ASN A C 1
ATOM 999 O O . ASN A 1 129 ? 17.078 15.461 -6.59 1 70.31 129 ASN A O 1
ATOM 1003 N N . HIS A 1 130 ? 18.984 16.359 -7.191 1 66.06 130 HIS A N 1
ATOM 1004 C CA . HIS A 1 130 ? 18.453 17.078 -8.336 1 66.06 130 HIS A CA 1
ATOM 1005 C C . HIS A 1 130 ? 17.828 16.125 -9.352 1 66.06 130 HIS A C 1
ATOM 1007 O O . HIS A 1 130 ? 16.844 16.453 -10 1 66.06 130 HIS A O 1
ATOM 1013 N N . ALA A 1 131 ? 18.328 14.984 -9.312 1 68.62 131 ALA A N 1
ATOM 1014 C CA . ALA A 1 131 ? 17.812 14.094 -10.352 1 68.62 131 ALA A CA 1
ATOM 1015 C C . ALA A 1 131 ? 16.391 13.648 -10.039 1 68.62 131 ALA A C 1
ATOM 1017 O O . ALA A 1 131 ? 15.578 13.469 -10.945 1 68.62 131 ALA A O 1
ATOM 1018 N N . TRP A 1 132 ? 16.047 13.656 -8.812 1 78.62 132 TRP A N 1
ATOM 1019 C CA . TRP A 1 132 ? 14.703 13.227 -8.422 1 78.62 132 TRP A CA 1
ATOM 1020 C C . TRP A 1 132 ? 13.703 14.367 -8.586 1 78.62 132 TRP A C 1
ATOM 1022 O O . TRP A 1 132 ? 12.492 14.125 -8.695 1 78.62 132 TRP A O 1
ATOM 1032 N N . LYS A 1 133 ? 14.25 15.477 -8.695 1 77.19 133 LYS A N 1
ATOM 1033 C CA . LYS A 1 133 ? 13.398 16.672 -8.75 1 77.19 133 LYS A CA 1
ATOM 1034 C C . LYS A 1 133 ? 12.516 16.656 -9.992 1 77.19 133 LYS A C 1
ATOM 1036 O O . LYS A 1 133 ? 11.352 17.047 -9.938 1 77.19 133 LYS A O 1
ATOM 1041 N N . GLU A 1 134 ? 13.039 16.172 -11.031 1 78.75 134 GLU A N 1
ATOM 1042 C CA . GLU A 1 134 ? 12.281 16.188 -12.281 1 78.75 134 GLU A CA 1
ATOM 1043 C C . GLU A 1 134 ? 10.977 15.414 -12.141 1 78.75 134 GLU A C 1
ATOM 1045 O O . GLU A 1 134 ? 9.938 15.828 -12.68 1 78.75 134 GLU A O 1
ATOM 1050 N N . LYS A 1 135 ? 11.047 14.359 -11.367 1 80.56 135 LYS A N 1
ATOM 1051 C CA . LYS A 1 135 ? 9.875 13.5 -11.266 1 80.56 135 LYS A CA 1
ATOM 1052 C C . LYS A 1 135 ? 9.062 13.82 -10.016 1 80.56 135 LYS A C 1
ATOM 1054 O O . LYS A 1 135 ? 7.84 13.633 -9.992 1 80.56 135 LYS A O 1
ATOM 1059 N N . LEU A 1 136 ? 9.711 14.422 -9.039 1 87.88 136 LEU A N 1
ATOM 1060 C CA . LEU A 1 136 ? 9.078 14.672 -7.746 1 87.88 136 LEU A CA 1
ATOM 1061 C C . LEU A 1 136 ? 8.664 16.125 -7.613 1 87.88 136 LEU A C 1
ATOM 1063 O O . LEU A 1 136 ? 7.977 16.5 -6.656 1 87.88 136 LEU A O 1
ATOM 1067 N N . ALA A 1 137 ? 8.992 16.906 -8.609 1 84.88 137 ALA A N 1
ATOM 1068 C CA . ALA A 1 137 ? 8.859 18.344 -8.469 1 84.88 137 ALA A CA 1
ATOM 1069 C C . ALA A 1 137 ? 7.391 18.766 -8.375 1 84.88 137 ALA A C 1
ATOM 1071 O O . ALA A 1 137 ? 7.078 19.859 -7.926 1 84.88 137 ALA A O 1
ATOM 1072 N N . LEU A 1 138 ? 6.531 17.844 -8.781 1 89.19 138 LEU A N 1
ATOM 1073 C CA . LEU A 1 138 ? 5.113 18.156 -8.664 1 89.19 138 LEU A CA 1
ATOM 1074 C C . LEU A 1 138 ? 4.68 18.172 -7.199 1 89.19 138 LEU A C 1
ATOM 1076 O O . LEU A 1 138 ? 3.666 18.781 -6.848 1 89.19 138 LEU A O 1
ATOM 1080 N N . CYS A 1 139 ? 5.461 17.484 -6.359 1 95.12 139 CYS A N 1
ATOM 1081 C CA . CYS A 1 139 ? 5.137 17.406 -4.941 1 95.12 139 CYS A CA 1
ATOM 1082 C C . CYS A 1 139 ? 6.027 18.344 -4.125 1 95.12 139 CYS A C 1
ATOM 1084 O O . CYS A 1 139 ? 7.176 18.594 -4.5 1 95.12 139 CYS A O 1
ATOM 1086 N N . GLU A 1 140 ? 5.453 18.766 -3.008 1 96.38 140 GLU A N 1
ATOM 1087 C CA . GLU A 1 140 ? 6.203 19.656 -2.135 1 96.38 140 GLU A CA 1
ATOM 1088 C C . GLU A 1 140 ? 6.527 19 -0.802 1 96.38 140 GLU A C 1
ATOM 1090 O O . GLU A 1 140 ? 7.457 19.406 -0.103 1 96.38 140 GLU A O 1
ATOM 1095 N N . ILE A 1 141 ? 5.758 17.984 -0.462 1 97.62 141 ILE A N 1
ATOM 1096 C CA . ILE A 1 141 ? 5.965 17.328 0.824 1 97.62 141 ILE A CA 1
ATOM 1097 C C . ILE A 1 141 ? 5.75 15.82 0.674 1 97.62 141 ILE A C 1
ATOM 1099 O O . ILE A 1 141 ? 5.227 15.359 -0.343 1 97.62 141 ILE A O 1
ATOM 1103 N N . GLU A 1 142 ? 6.207 15.148 1.684 1 97.31 142 GLU A N 1
ATOM 1104 C CA . GLU A 1 142 ? 6.078 13.695 1.747 1 97.31 142 GLU A CA 1
ATOM 1105 C C . GLU A 1 142 ? 5.355 13.258 3.021 1 97.31 142 GLU A C 1
ATOM 1107 O O . GLU A 1 142 ? 5.602 13.812 4.098 1 97.31 142 GLU A O 1
ATOM 1112 N N . ASN A 1 143 ? 4.477 12.398 2.936 1 98.19 143 ASN A N 1
ATOM 1113 C CA . ASN A 1 143 ? 3.855 11.68 4.039 1 98.19 143 ASN A CA 1
ATOM 1114 C C . ASN A 1 143 ? 3.672 10.195 3.705 1 98.19 143 ASN A C 1
ATOM 1116 O O . ASN A 1 143 ? 4.043 9.75 2.619 1 98.19 143 ASN A O 1
ATOM 1120 N N . LEU A 1 144 ? 3.053 9.43 4.656 1 97.94 144 LEU A N 1
ATOM 1121 C CA . LEU A 1 144 ? 3.145 7.984 4.457 1 97.94 144 LEU A CA 1
ATOM 1122 C C . LEU A 1 144 ? 1.759 7.359 4.355 1 97.94 144 LEU A C 1
ATOM 1124 O O . LEU A 1 144 ? 1.631 6.141 4.219 1 97.94 144 LEU A O 1
ATOM 1128 N N . GLU A 1 145 ? 0.696 8.219 4.457 1 98.38 145 GLU A N 1
ATOM 1129 C CA . GLU A 1 145 ? -0.61 7.582 4.59 1 98.38 145 GLU A CA 1
ATOM 1130 C C . GLU A 1 145 ? -1.58 8.078 3.521 1 98.38 145 GLU A C 1
ATOM 1132 O O . GLU A 1 145 ? -2.537 7.387 3.172 1 98.38 145 GLU A O 1
ATOM 1137 N N . CYS A 1 146 ? -1.411 9.195 2.975 1 98.81 146 CYS A N 1
ATOM 1138 C CA . CYS A 1 146 ? -2.547 9.938 2.449 1 98.81 146 CYS A CA 1
ATOM 1139 C C . CYS A 1 146 ? -2.906 9.477 1.043 1 98.81 146 CYS A C 1
ATOM 1141 O O . CYS A 1 146 ? -4.012 9.727 0.563 1 98.81 146 CYS A O 1
ATOM 1143 N N . TYR A 1 147 ? -2.012 8.82 0.325 1 98.69 147 TYR A N 1
ATOM 1144 C CA . TYR A 1 147 ? -2.426 8.242 -0.95 1 98.69 147 TYR A CA 1
ATOM 1145 C C . TYR A 1 147 ? -3.457 7.141 -0.74 1 98.69 147 TYR A C 1
ATOM 1147 O O . TYR A 1 147 ? -4.461 7.078 -1.452 1 98.69 147 TYR A O 1
ATOM 1155 N N . GLY A 1 148 ? -3.188 6.273 0.228 1 98.62 148 GLY A N 1
ATOM 1156 C CA . GLY A 1 148 ? -4.141 5.227 0.56 1 98.62 148 GLY A CA 1
ATOM 1157 C C . GLY A 1 148 ? -5.484 5.766 1.012 1 98.62 148 GLY A C 1
ATOM 1158 O O . GLY A 1 148 ? -6.531 5.273 0.585 1 98.62 148 GLY A O 1
ATOM 1159 N N . ILE A 1 149 ? -5.438 6.77 1.845 1 98.81 149 ILE A N 1
ATOM 1160 C CA . ILE A 1 149 ? -6.656 7.391 2.346 1 98.81 149 ILE A CA 1
ATOM 1161 C C . ILE A 1 149 ? -7.438 8.008 1.185 1 98.81 149 ILE A C 1
ATOM 1163 O O . ILE A 1 149 ? -8.656 7.828 1.081 1 98.81 149 ILE A O 1
ATOM 1167 N N . ALA A 1 150 ? -6.723 8.703 0.312 1 98.81 150 ALA A N 1
ATOM 1168 C CA . ALA A 1 150 ? -7.34 9.352 -0.848 1 98.81 150 ALA A CA 1
ATOM 1169 C C . ALA A 1 150 ? -8.031 8.32 -1.741 1 98.81 150 ALA A C 1
ATOM 1171 O O . ALA A 1 150 ? -9.125 8.57 -2.25 1 98.81 150 ALA A O 1
ATOM 1172 N N . LYS A 1 151 ? -7.395 7.199 -1.939 1 98.12 151 LYS A N 1
ATOM 1173 C CA . LYS A 1 151 ? -7.973 6.145 -2.768 1 98.12 151 LYS A CA 1
ATOM 1174 C C . LYS A 1 151 ? -9.312 5.68 -2.207 1 98.12 151 LYS A C 1
ATOM 1176 O O . LYS A 1 151 ? -10.281 5.508 -2.955 1 98.12 151 LYS A O 1
ATOM 1181 N N . VAL A 1 152 ? -9.352 5.492 -0.898 1 98.5 152 VAL A N 1
ATOM 1182 C CA . VAL A 1 152 ? -10.57 5.023 -0.25 1 98.5 152 VAL A CA 1
ATOM 1183 C C . VAL A 1 152 ? -11.648 6.102 -0.335 1 98.5 152 VAL A C 1
ATOM 1185 O O . VAL A 1 152 ? -12.797 5.809 -0.671 1 98.5 152 VAL A O 1
ATOM 1188 N N . CYS A 1 153 ? -11.273 7.348 -0.049 1 98.38 153 CYS A N 1
ATOM 1189 C CA . CYS A 1 153 ? -12.234 8.438 -0.126 1 98.38 153 CYS A CA 1
ATOM 1190 C C . CYS A 1 153 ? -12.82 8.555 -1.527 1 98.38 153 CYS A C 1
ATOM 1192 O O . CYS A 1 153 ? -14.031 8.734 -1.686 1 98.38 153 CYS A O 1
ATOM 1194 N N . LYS A 1 154 ? -11.977 8.422 -2.514 1 97.62 154 LYS A N 1
ATOM 1195 C CA . LYS A 1 154 ? -12.43 8.469 -3.9 1 97.62 154 LYS A CA 1
ATOM 1196 C C . LYS A 1 154 ? -13.43 7.348 -4.188 1 97.62 154 LYS A C 1
ATOM 1198 O O . LYS A 1 154 ? -14.461 7.574 -4.82 1 97.62 154 LYS A O 1
ATOM 1203 N N . GLN A 1 155 ? -13.148 6.191 -3.705 1 95.69 155 GLN A N 1
ATOM 1204 C CA . GLN A 1 155 ? -14 5.023 -3.928 1 95.69 155 GLN A CA 1
ATOM 1205 C C . GLN A 1 155 ? -15.375 5.215 -3.301 1 95.69 155 GLN A C 1
ATOM 1207 O O . GLN A 1 155 ? -16.391 4.766 -3.854 1 95.69 155 GLN A O 1
ATOM 1212 N N . PHE A 1 156 ? -15.43 5.859 -2.16 1 96.62 156 PHE A N 1
ATOM 1213 C CA . PHE A 1 156 ? -16.688 6.051 -1.438 1 96.62 156 PHE A CA 1
ATOM 1214 C C . PHE A 1 156 ? -17.375 7.324 -1.893 1 96.62 156 PHE A C 1
ATOM 1216 O O . PHE A 1 156 ? -18.5 7.621 -1.451 1 96.62 156 PHE A O 1
ATOM 1223 N N . GLY A 1 157 ? -16.672 8.133 -2.717 1 96.69 157 GLY A N 1
ATOM 1224 C CA . GLY A 1 157 ? -17.25 9.375 -3.209 1 96.69 157 GLY A CA 1
ATOM 1225 C C . GLY A 1 157 ? -17.328 10.461 -2.15 1 96.69 157 GLY A C 1
ATOM 1226 O O . GLY A 1 157 ? -18.297 11.234 -2.115 1 96.69 157 GLY A O 1
ATOM 1227 N N . ILE A 1 158 ? -16.406 10.469 -1.236 1 96.56 158 ILE A N 1
ATOM 1228 C CA . ILE A 1 158 ? -16.438 11.477 -0.181 1 96.56 158 ILE A CA 1
ATOM 1229 C C . ILE A 1 158 ? -15.227 12.398 -0.315 1 96.56 158 ILE A C 1
ATOM 1231 O O . ILE A 1 158 ? -14.203 12.016 -0.885 1 96.56 158 ILE A O 1
ATOM 1235 N N . SER A 1 159 ? -15.312 13.586 0.19 1 96.38 159 SER A N 1
ATOM 1236 C CA . SER A 1 159 ? -14.242 14.57 0.07 1 96.38 159 SER A CA 1
ATOM 1237 C C . SER A 1 159 ? -13.141 14.32 1.087 1 96.38 159 SER A C 1
ATOM 1239 O O . SER A 1 159 ? -13.375 13.695 2.127 1 96.38 159 SER A O 1
ATOM 1241 N N . PHE A 1 160 ? -11.945 14.844 0.75 1 97.62 160 PHE A N 1
ATOM 1242 C CA . PHE A 1 160 ? -10.773 14.578 1.572 1 97.62 160 PHE A CA 1
ATOM 1243 C C . PHE A 1 160 ? -9.828 15.773 1.571 1 97.62 160 PHE A C 1
ATOM 1245 O O . PHE A 1 160 ? -9.516 16.328 0.513 1 97.62 160 PHE A O 1
ATOM 1252 N N . THR A 1 161 ? -9.414 16.125 2.766 1 96.44 161 THR A N 1
ATOM 1253 C CA . THR A 1 161 ? -8.367 17.109 2.955 1 96.44 161 THR A CA 1
ATOM 1254 C C . THR A 1 161 ? -7.371 16.656 4.016 1 96.44 161 THR A C 1
ATOM 1256 O O . THR A 1 161 ? -7.766 16.125 5.062 1 96.44 161 THR A O 1
ATOM 1259 N N . ALA A 1 162 ? -6.109 16.828 3.732 1 98.12 162 ALA A N 1
ATOM 1260 C CA . ALA A 1 162 ? -5.07 16.484 4.699 1 98.12 162 ALA A CA 1
ATOM 1261 C C . ALA A 1 162 ? -4.34 17.734 5.188 1 98.12 162 ALA A C 1
ATOM 1263 O O . ALA A 1 162 ? -3.889 18.547 4.383 1 98.12 162 ALA A O 1
ATOM 1264 N N . PHE A 1 163 ? -4.23 17.844 6.48 1 97.56 163 PHE A N 1
ATOM 1265 C CA . PHE A 1 163 ? -3.461 18.906 7.105 1 97.56 163 PHE A CA 1
ATOM 1266 C C . PHE A 1 163 ? -2.139 18.375 7.648 1 97.56 163 PHE A C 1
ATOM 1268 O O . PHE A 1 163 ? -2.092 17.297 8.234 1 97.56 163 PHE A O 1
ATOM 1275 N N . PHE A 1 164 ? -1.086 19.172 7.438 1 98.62 164 PHE A N 1
ATOM 1276 C CA . PHE A 1 164 ? 0.224 18.734 7.891 1 98.62 164 PHE A CA 1
ATOM 1277 C C . PHE A 1 164 ? 0.946 19.828 8.648 1 98.62 164 PHE A C 1
ATOM 1279 O O . PHE A 1 164 ? 0.883 21 8.258 1 98.62 164 PHE A O 1
ATOM 1286 N N . ALA A 1 165 ? 1.549 19.453 9.734 1 98.81 165 ALA A N 1
ATOM 1287 C CA . ALA A 1 165 ? 2.705 20.203 10.219 1 98.81 165 ALA A CA 1
ATOM 1288 C C . ALA A 1 165 ? 3.99 19.719 9.555 1 98.81 165 ALA A C 1
ATOM 1290 O O . ALA A 1 165 ? 4.281 18.516 9.555 1 98.81 165 ALA A O 1
ATOM 1291 N N . ILE A 1 166 ? 4.758 20.625 8.977 1 98.88 166 ILE A N 1
ATOM 1292 C CA . ILE A 1 166 ? 6.055 20.25 8.43 1 98.88 166 ILE A CA 1
ATOM 1293 C C . ILE A 1 166 ? 7.059 20.062 9.562 1 98.88 166 ILE A C 1
ATOM 1295 O O . ILE A 1 166 ? 7.391 21.016 10.273 1 98.88 166 ILE A O 1
ATOM 1299 N N . THR A 1 167 ? 7.57 18.844 9.68 1 98.75 167 THR A N 1
ATOM 1300 C CA . THR A 1 167 ? 8.344 18.516 10.875 1 98.75 167 THR A CA 1
ATOM 1301 C C . THR A 1 167 ? 9.812 18.281 10.523 1 98.75 167 THR A C 1
ATOM 1303 O O . THR A 1 167 ? 10.664 18.266 11.406 1 98.75 167 THR A O 1
ATOM 1306 N N . ASN A 1 168 ? 10.133 18.125 9.289 1 98.5 168 ASN A N 1
ATOM 1307 C CA . ASN A 1 168 ? 11.477 17.797 8.836 1 98.5 168 ASN A CA 1
ATOM 1308 C C . ASN A 1 168 ? 11.648 18.047 7.344 1 98.5 168 ASN A C 1
ATOM 1310 O O . ASN A 1 168 ? 10.664 18.281 6.633 1 98.5 168 ASN A O 1
ATOM 1314 N N . GLU A 1 169 ? 12.914 18.078 6.98 1 97 169 GLU A N 1
ATOM 1315 C CA . GLU A 1 169 ? 13.227 17.984 5.559 1 97 169 GLU A CA 1
ATOM 1316 C C . GLU A 1 169 ? 13.414 16.531 5.133 1 97 169 GLU A C 1
ATOM 1318 O O . GLU A 1 169 ? 14.008 15.727 5.859 1 97 169 GLU A O 1
ATOM 1323 N N . VAL A 1 170 ? 12.891 16.172 3.975 1 95.62 170 VAL A N 1
ATOM 1324 C CA . VAL A 1 170 ? 13.047 14.82 3.449 1 95.62 170 VAL A CA 1
ATOM 1325 C C . VAL A 1 170 ? 14.523 14.531 3.217 1 95.62 170 VAL A C 1
ATOM 1327 O O . VAL A 1 170 ? 15.234 15.312 2.582 1 95.62 170 VAL A O 1
ATOM 1330 N N . GLY A 1 171 ? 14.961 13.438 3.754 1 93.19 171 GLY A N 1
ATOM 1331 C CA . GLY A 1 171 ? 16.359 13.102 3.592 1 93.19 171 GLY A CA 1
ATOM 1332 C C . GLY A 1 171 ? 16.953 12.391 4.797 1 93.19 171 GLY A C 1
ATOM 1333 O O . GLY A 1 171 ? 16.219 11.914 5.66 1 93.19 171 GLY A O 1
ATOM 1334 N N . PRO A 1 172 ? 18.25 12.312 4.867 1 92 172 PRO A N 1
ATOM 1335 C CA . PRO A 1 172 ? 18.953 11.477 5.848 1 92 172 PRO A CA 1
ATOM 1336 C C . PRO A 1 172 ? 18.672 11.898 7.289 1 92 172 PRO A C 1
ATOM 1338 O O . PRO A 1 172 ? 18.688 11.062 8.195 1 92 172 PRO A O 1
ATOM 1341 N N . ASN A 1 173 ? 18.359 13.172 7.504 1 94.5 173 ASN A N 1
ATOM 1342 C CA . ASN A 1 173 ? 18.156 13.664 8.859 1 94.5 173 ASN A CA 1
ATOM 1343 C C . ASN A 1 173 ? 16.672 13.75 9.211 1 94.5 173 ASN A C 1
ATOM 1345 O O . ASN A 1 173 ? 16.312 14.203 10.297 1 94.5 173 ASN A O 1
ATOM 1349 N N . GLY A 1 174 ? 15.891 13.344 8.305 1 95 174 GLY A N 1
ATOM 1350 C CA . GLY A 1 174 ? 14.453 13.5 8.461 1 95 174 GLY A CA 1
ATOM 1351 C C . GLY A 1 174 ? 13.914 12.836 9.719 1 95 174 GLY A C 1
ATOM 1352 O O . GLY A 1 174 ? 13.125 13.438 10.453 1 95 174 GLY A O 1
ATOM 1353 N N . SER A 1 175 ? 14.391 11.656 10.047 1 94.25 175 SER A N 1
ATOM 1354 C CA . SER A 1 175 ? 13.867 10.898 11.18 1 94.25 175 SER A CA 1
ATOM 1355 C C . SER A 1 175 ? 14.227 11.57 12.508 1 94.25 175 SER A C 1
ATOM 1357 O O . SER A 1 175 ? 13.398 11.648 13.414 1 94.25 175 SER A O 1
ATOM 1359 N N . VAL A 1 176 ? 15.359 12.008 12.594 1 96.38 176 VAL A N 1
ATOM 1360 C CA . VAL A 1 176 ? 15.82 12.672 13.812 1 96.38 176 VAL A CA 1
ATOM 1361 C C . VAL A 1 176 ? 15.062 13.984 14 1 96.38 176 VAL A C 1
ATOM 1363 O O . VAL A 1 176 ? 14.617 14.297 15.109 1 96.38 176 VAL A O 1
ATOM 1366 N N . GLU A 1 177 ? 14.898 14.734 12.93 1 97.88 177 GLU A N 1
ATOM 1367 C CA . GLU A 1 177 ? 14.148 15.984 12.977 1 97.88 177 GLU A CA 1
ATOM 1368 C C . GLU A 1 177 ? 12.695 15.742 13.359 1 97.88 177 GLU A C 1
ATOM 1370 O O . GLU A 1 177 ? 12.125 16.484 14.164 1 97.88 177 GLU A O 1
ATOM 1375 N N . TRP A 1 178 ? 12.164 14.75 12.766 1 97.88 178 TRP A N 1
ATOM 1376 C CA . TRP A 1 178 ? 10.789 14.383 13.094 1 97.88 178 TRP A CA 1
ATOM 1377 C C . TRP A 1 178 ? 10.648 14.102 14.586 1 97.88 178 TRP A C 1
ATOM 1379 O O . TRP A 1 178 ? 9.734 14.617 15.242 1 97.88 178 TRP A O 1
ATOM 1389 N N . GLN A 1 179 ? 11.492 13.297 15.141 1 97.38 179 GLN A N 1
ATOM 1390 C CA . GLN A 1 179 ? 11.43 12.93 16.547 1 97.38 179 GLN A CA 1
ATOM 1391 C C . GLN A 1 179 ? 11.492 14.156 17.453 1 97.38 179 GLN A C 1
ATOM 1393 O O . GLN A 1 179 ? 10.789 14.227 18.453 1 97.38 179 GLN A O 1
ATOM 1398 N N . LYS A 1 180 ? 12.188 15.086 17.016 1 98.06 180 LYS A N 1
ATOM 1399 C CA . LYS A 1 180 ? 12.391 16.297 17.797 1 98.06 180 LYS A CA 1
ATOM 1400 C C . LYS A 1 180 ? 11.18 17.219 17.719 1 98.06 180 LYS A C 1
ATOM 1402 O O . LYS A 1 180 ? 10.828 17.891 18.688 1 98.06 180 LYS A O 1
ATOM 1407 N N . ASN A 1 181 ? 10.539 17.219 16.562 1 98.62 181 ASN A N 1
ATOM 1408 C CA . ASN A 1 181 ? 9.648 18.344 16.266 1 98.62 181 ASN A CA 1
ATOM 1409 C C . ASN A 1 181 ? 8.18 17.906 16.328 1 98.62 181 ASN A C 1
ATOM 1411 O O . ASN A 1 181 ? 7.289 18.75 16.469 1 98.62 181 ASN A O 1
ATOM 1415 N N . TRP A 1 182 ? 7.863 16.609 16.141 1 98.12 182 TRP A N 1
ATOM 1416 C CA . TRP A 1 182 ? 6.527 16.219 15.711 1 98.12 182 TRP A CA 1
ATOM 1417 C C . TRP A 1 182 ? 5.492 16.578 16.781 1 98.12 182 TRP A C 1
ATOM 1419 O O . TRP A 1 182 ? 4.398 17.047 16.453 1 98.12 182 TRP A O 1
ATOM 1429 N N . ARG A 1 183 ? 5.809 16.406 18.047 1 98.12 183 AR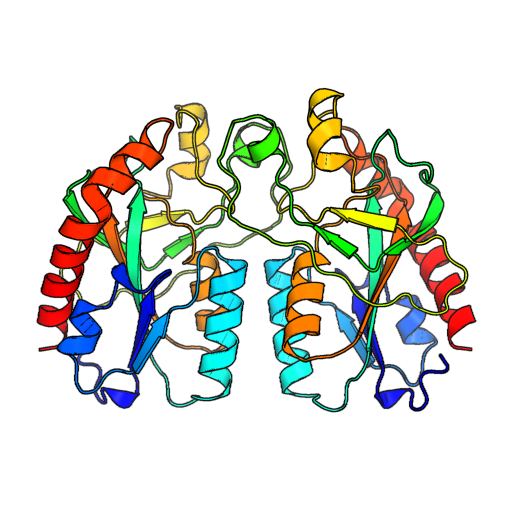G A N 1
ATOM 1430 C CA . ARG A 1 183 ? 4.797 16.578 19.094 1 98.12 183 ARG A CA 1
ATOM 1431 C C . ARG A 1 183 ? 4.348 18.031 19.188 1 98.12 183 ARG A C 1
ATOM 1433 O O . ARG A 1 183 ? 3.15 18.328 19.125 1 98.12 183 ARG A O 1
ATOM 1440 N N . GLU A 1 184 ? 5.297 18.922 19.281 1 98.38 184 GLU A N 1
ATOM 1441 C CA . GLU A 1 184 ? 4.973 20.344 19.406 1 98.38 184 GLU A CA 1
ATOM 1442 C C . GLU A 1 184 ? 4.254 20.844 18.156 1 98.38 184 GLU A C 1
ATOM 1444 O O . GLU A 1 184 ? 3.256 21.562 18.266 1 98.38 184 GLU A O 1
ATOM 1449 N N . LEU A 1 185 ? 4.762 20.469 17.031 1 98.62 185 LEU A N 1
ATOM 1450 C CA . LEU A 1 185 ? 4.184 20.953 15.781 1 98.62 185 LEU A CA 1
ATOM 1451 C C . LEU A 1 185 ? 2.818 20.328 15.523 1 98.62 185 LEU A C 1
ATOM 1453 O O . LEU A 1 185 ? 1.93 20.969 14.969 1 98.62 185 LEU A O 1
ATOM 1457 N N . SER A 1 186 ? 2.703 19.094 15.938 1 97.94 186 SER A N 1
ATOM 1458 C CA . SER A 1 186 ? 1.386 18.469 15.883 1 97.94 186 SER A CA 1
ATOM 1459 C C . SER A 1 186 ? 0.382 19.219 16.75 1 97.94 186 SER A C 1
ATOM 1461 O O . SER A 1 186 ? -0.767 19.422 16.359 1 97.94 186 SER A O 1
ATOM 1463 N N . ASN A 1 187 ? 0.801 19.609 17.938 1 97.31 187 ASN A N 1
ATOM 1464 C CA . ASN A 1 187 ? -0.065 20.391 18.812 1 97.31 187 ASN A CA 1
ATOM 1465 C C . ASN A 1 187 ? -0.5 21.703 18.156 1 97.31 187 ASN A C 1
ATOM 1467 O O . ASN A 1 187 ? -1.676 22.062 18.203 1 97.31 187 ASN A O 1
ATOM 1471 N N . GLN A 1 188 ? 0.414 22.344 17.547 1 98.06 188 GLN A N 1
ATOM 1472 C CA . GLN A 1 188 ? 0.115 23.594 16.859 1 98.06 188 GLN A CA 1
ATOM 1473 C C . GLN A 1 188 ? -0.889 23.375 15.734 1 98.06 188 GLN A C 1
ATOM 1475 O O . GLN A 1 188 ? -1.813 24.172 15.555 1 98.06 188 GLN A O 1
ATOM 1480 N N . LEU A 1 189 ? -0.657 22.312 14.984 1 97.5 189 LEU A N 1
ATOM 1481 C CA . LEU A 1 189 ? -1.572 22 13.891 1 97.5 189 LEU A CA 1
ATOM 1482 C C . LEU A 1 189 ? -2.982 21.75 14.422 1 97.5 189 LEU A C 1
ATOM 1484 O O . LEU A 1 189 ? -3.955 22.266 13.875 1 97.5 189 LEU A O 1
ATOM 1488 N N . GLN A 1 190 ? -3.088 20.938 15.445 1 95.12 190 GLN A N 1
ATOM 1489 C CA . GLN A 1 190 ? -4.391 20.625 16.031 1 95.12 190 GLN A CA 1
ATOM 1490 C C . GLN A 1 190 ? -5.09 21.891 16.516 1 95.12 190 GLN A C 1
ATOM 1492 O O . GLN A 1 190 ? -6.289 22.078 16.281 1 95.12 190 GLN A O 1
ATOM 1497 N N . ASP A 1 191 ? -4.344 22.797 17.141 1 94 191 ASP A N 1
ATOM 1498 C CA . ASP A 1 191 ? -4.906 24.078 17.578 1 94 191 ASP A CA 1
ATOM 1499 C C . ASP A 1 191 ? -5.418 24.891 16.406 1 94 191 ASP A C 1
ATOM 1501 O O . ASP A 1 191 ? -6.504 25.484 16.469 1 94 191 ASP A O 1
ATOM 1505 N N . LYS A 1 192 ? -4.633 24.953 15.398 1 94.19 192 LYS A N 1
ATOM 1506 C CA . LYS A 1 192 ? -5.02 25.703 14.211 1 94.19 192 LYS A CA 1
ATOM 1507 C C . LYS A 1 192 ? -6.277 25.125 13.57 1 94.19 192 LYS A C 1
ATOM 1509 O O . LYS A 1 192 ? -7.188 25.859 13.195 1 94.19 192 LYS A O 1
ATOM 1514 N N . VAL A 1 193 ? -6.34 23.781 13.398 1 91.56 193 VAL A N 1
ATOM 1515 C CA . VAL A 1 193 ? -7.469 23.109 12.758 1 91.56 193 VAL A CA 1
ATOM 1516 C C . VAL A 1 193 ? -8.742 23.344 13.57 1 91.56 193 VAL A C 1
ATOM 1518 O O . VAL A 1 193 ? -9.82 23.516 13.008 1 91.56 193 VAL A O 1
ATOM 1521 N N . LEU A 1 194 ? -8.656 23.391 14.875 1 88.44 194 LEU A N 1
ATOM 1522 C CA . LEU A 1 194 ? -9.797 23.656 15.75 1 88.44 194 LEU A CA 1
ATOM 1523 C C . LEU A 1 194 ? -10.422 25.016 15.445 1 88.44 194 LEU A C 1
ATOM 1525 O O . LEU A 1 194 ? -11.633 25.188 15.562 1 88.44 194 LEU A O 1
ATOM 1529 N N . THR A 1 195 ? -9.617 25.891 14.977 1 87.5 195 THR A N 1
ATOM 1530 C CA . THR A 1 195 ? -10.117 27.219 14.68 1 87.5 195 THR A CA 1
ATOM 1531 C C . THR A 1 195 ? -10.977 27.219 13.414 1 87.5 195 THR A C 1
ATOM 1533 O O . THR A 1 195 ? -11.742 28.156 13.172 1 87.5 195 THR A O 1
ATOM 1536 N N . PHE A 1 196 ? -10.773 26.188 12.578 1 84.44 196 PHE A N 1
ATOM 1537 C CA . PHE A 1 196 ? -11.555 26.094 11.352 1 84.44 196 PHE A CA 1
ATOM 1538 C C . PHE A 1 196 ? -12.961 25.578 11.648 1 84.44 196 PHE A C 1
ATOM 1540 O O . PHE A 1 196 ? -13.859 25.719 10.812 1 84.44 196 PHE A O 1
ATOM 1547 N N . PHE A 1 197 ? -13.133 24.953 12.727 1 77.75 197 PHE A N 1
ATOM 1548 C CA . PHE A 1 197 ? -14.391 24.266 12.992 1 77.75 197 PHE A CA 1
ATOM 1549 C C . PHE A 1 197 ? -15.094 24.875 14.203 1 77.75 197 PHE A C 1
ATOM 1551 O O . PHE A 1 197 ? -16.109 24.344 14.672 1 77.75 197 PHE A O 1
ATOM 1558 N N . THR A 1 198 ? -14.484 25.688 14.852 1 67.62 198 THR A N 1
ATOM 1559 C CA . THR A 1 198 ? -15.125 26.438 15.922 1 67.62 198 THR A CA 1
ATOM 1560 C C . THR A 1 198 ? -15.43 27.859 15.477 1 67.62 198 THR A C 1
ATOM 1562 O O . THR A 1 198 ? -14.734 28.406 14.625 1 67.62 198 THR A O 1
ATOM 1565 N N . MET B 1 1 ? -9.086 -30.969 1.81 1 38.16 1 MET B N 1
ATOM 1566 C CA . MET B 1 1 ? -9.914 -29.859 2.273 1 38.16 1 MET B CA 1
ATOM 1567 C C . MET B 1 1 ? -10.992 -29.516 1.247 1 38.16 1 MET B C 1
ATOM 1569 O O . MET B 1 1 ? -10.727 -28.797 0.279 1 38.16 1 MET B O 1
ATOM 1573 N N . VAL B 1 2 ? -11.68 -30.484 0.919 1 47.47 2 VAL B N 1
ATOM 1574 C CA . VAL B 1 2 ? -12.773 -30.297 -0.025 1 47.47 2 VAL B CA 1
ATOM 1575 C C . VAL B 1 2 ? -13.625 -29.109 0.408 1 47.47 2 VAL B C 1
ATOM 1577 O O . VAL B 1 2 ? -14.125 -29.062 1.535 1 47.47 2 VAL B O 1
ATOM 1580 N N . TYR B 1 3 ? -13.266 -27.953 -0.357 1 58.16 3 TYR B N 1
ATOM 1581 C CA . TYR B 1 3 ? -14.148 -26.812 -0.102 1 58.16 3 TYR B CA 1
ATOM 1582 C C . TYR B 1 3 ? -15.609 -27.219 -0.192 1 58.16 3 TYR B C 1
ATOM 1584 O O . TYR B 1 3 ? -16.016 -27.891 -1.148 1 58.16 3 TYR B O 1
ATOM 1592 N N . LYS B 1 4 ? -16.25 -27.562 0.932 1 56 4 LYS B N 1
ATOM 1593 C CA . LYS B 1 4 ? -17.578 -28.141 1.114 1 56 4 LYS B CA 1
ATOM 1594 C C . LYS B 1 4 ? -18.562 -27.562 0.102 1 56 4 LYS B C 1
ATOM 1596 O O . LYS B 1 4 ? -19.312 -28.312 -0.53 1 56 4 LYS B O 1
ATOM 1601 N N . ASP B 1 5 ? -18.609 -26.188 0.018 1 65.19 5 ASP B N 1
ATOM 1602 C CA . ASP B 1 5 ? -19.531 -25.5 -0.884 1 65.19 5 ASP B CA 1
ATOM 1603 C C . ASP B 1 5 ? -18.797 -24.531 -1.794 1 65.19 5 ASP B C 1
ATOM 1605 O O . ASP B 1 5 ? -18.094 -23.625 -1.314 1 65.19 5 ASP B O 1
ATOM 1609 N N . ARG B 1 6 ? -18.766 -24.75 -2.992 1 69.69 6 ARG B N 1
ATOM 1610 C CA . ARG B 1 6 ? -18.078 -24 -4.031 1 69.69 6 ARG B CA 1
ATOM 1611 C C . ARG B 1 6 ? -18.406 -22.516 -3.928 1 69.69 6 ARG B C 1
ATOM 1613 O O . ARG B 1 6 ? -17.625 -21.656 -4.348 1 69.69 6 ARG B O 1
ATOM 1620 N N . GLU B 1 7 ? -19.562 -22.234 -3.221 1 74.38 7 GLU B N 1
ATOM 1621 C CA . GLU B 1 7 ? -19.969 -20.844 -3.07 1 74.38 7 GLU B CA 1
ATOM 1622 C C . GLU B 1 7 ? -19.109 -20.109 -2.039 1 74.38 7 GLU B C 1
ATOM 1624 O O . GLU B 1 7 ? -19.047 -18.891 -2.027 1 74.38 7 GLU B O 1
ATOM 1629 N N . ASP B 1 8 ? -18.359 -20.922 -1.383 1 88.94 8 ASP B N 1
ATOM 1630 C CA . ASP B 1 8 ? -17.562 -20.344 -0.298 1 88.94 8 ASP B CA 1
ATOM 1631 C C . ASP B 1 8 ? -16.172 -19.969 -0.781 1 88.94 8 ASP B C 1
ATOM 1633 O O . ASP B 1 8 ? -15.398 -19.359 -0.039 1 88.94 8 ASP B O 1
ATOM 1637 N N . VAL B 1 9 ? -15.953 -20.219 -2.092 1 91.62 9 VAL B N 1
ATOM 1638 C CA . VAL B 1 9 ? -14.594 -20.062 -2.607 1 91.62 9 VAL B CA 1
ATOM 1639 C C . VAL B 1 9 ? -14.555 -18.938 -3.627 1 91.62 9 VAL B C 1
ATOM 1641 O O . VAL B 1 9 ? -15.414 -18.844 -4.508 1 91.62 9 VAL B O 1
ATOM 1644 N N . LEU B 1 10 ? -13.586 -18.062 -3.465 1 95.12 10 LEU B N 1
ATOM 1645 C CA . LEU B 1 10 ? -13.32 -16.984 -4.418 1 95.12 10 LEU B CA 1
ATOM 1646 C C . LEU B 1 10 ? -11.938 -17.156 -5.051 1 95.12 10 LEU B C 1
ATOM 1648 O O . LEU B 1 10 ? -10.945 -17.312 -4.344 1 95.12 10 LEU B O 1
ATOM 1652 N N . PHE B 1 11 ? -11.898 -17.188 -6.375 1 95.56 11 PHE B N 1
ATOM 1653 C CA . PHE B 1 11 ? -10.633 -17.141 -7.109 1 95.56 11 PHE B CA 1
ATOM 1654 C C . PHE B 1 11 ? -10.336 -15.711 -7.566 1 95.56 11 PHE B C 1
ATOM 1656 O O . PHE B 1 11 ? -11.203 -15.039 -8.125 1 95.56 11 PHE B O 1
ATOM 1663 N N . VAL B 1 12 ? -9.062 -15.281 -7.328 1 97.62 12 VAL B N 1
ATOM 1664 C CA . VAL B 1 12 ? -8.711 -13.914 -7.688 1 97.62 12 VAL B CA 1
ATOM 1665 C C . VAL B 1 12 ? -7.363 -13.898 -8.406 1 97.62 12 VAL B C 1
ATOM 1667 O O . VAL B 1 12 ? -6.602 -14.867 -8.328 1 97.62 12 VAL B O 1
ATOM 1670 N N . SER B 1 13 ? -7.094 -12.828 -9.125 1 98.06 13 SER B N 1
ATOM 1671 C CA . SER B 1 13 ? -5.824 -12.578 -9.812 1 98.06 13 SER B CA 1
ATOM 1672 C C . SER B 1 13 ? -5.57 -11.086 -9.977 1 98.06 13 SER B C 1
ATOM 1674 O O . SER B 1 13 ? -6.441 -10.266 -9.688 1 98.06 13 SER B O 1
ATOM 1676 N N . ALA B 1 14 ? -4.332 -10.742 -10.367 1 98.06 14 ALA B N 1
ATOM 1677 C CA . ALA B 1 14 ? -3.977 -9.344 -10.594 1 98.06 14 ALA B CA 1
ATOM 1678 C C . ALA B 1 14 ? -4.621 -8.812 -11.875 1 98.06 14 ALA B C 1
ATOM 1680 O O . ALA B 1 14 ? -5.078 -7.668 -11.914 1 98.06 14 ALA B O 1
ATOM 1681 N N . PHE B 1 15 ? -4.613 -9.539 -12.898 1 96.88 15 PHE B N 1
ATOM 1682 C CA . PHE B 1 15 ? -5.23 -9.164 -14.164 1 96.88 15 PHE B CA 1
ATOM 1683 C C . PHE B 1 15 ? -5.844 -10.383 -14.852 1 96.88 15 PHE B C 1
ATOM 1685 O O . PHE B 1 15 ? -5.578 -11.523 -14.453 1 96.88 15 PHE B O 1
ATOM 1692 N N . SER B 1 16 ? -6.703 -10.219 -15.852 1 95.81 16 SER B N 1
ATOM 1693 C CA . SER B 1 16 ? -7.617 -11.234 -16.375 1 95.81 16 SER B CA 1
ATOM 1694 C C . SER B 1 16 ? -6.855 -12.391 -17.016 1 95.81 16 SER B C 1
ATOM 1696 O O . SER B 1 16 ? -7.285 -13.547 -16.922 1 95.81 16 SER B O 1
ATOM 1698 N N . GLY B 1 17 ? -5.773 -12.141 -17.578 1 95.06 17 GLY B N 1
ATOM 1699 C CA . GLY B 1 17 ? -5.02 -13.172 -18.281 1 95.06 17 GLY B CA 1
ATOM 1700 C C . GLY B 1 17 ? -4.555 -14.289 -17.359 1 95.06 17 GLY B C 1
ATOM 1701 O O . GLY B 1 17 ? -4.301 -15.406 -17.812 1 95.06 17 GLY B O 1
ATOM 1702 N N . GLU B 1 18 ? -4.48 -14.078 -16.094 1 96.31 18 GLU B N 1
ATOM 1703 C CA . GLU B 1 18 ? -3.939 -15.047 -15.141 1 96.31 18 GLU B CA 1
ATOM 1704 C C . GLU B 1 18 ? -5.043 -15.922 -14.562 1 96.31 18 GLU B C 1
ATOM 1706 O O . GLU B 1 18 ? -4.773 -16.828 -13.766 1 96.31 18 GLU B O 1
ATOM 1711 N N . ILE B 1 19 ? -6.312 -15.703 -15.023 1 94.88 19 ILE B N 1
ATOM 1712 C CA . ILE B 1 19 ? -7.383 -16.484 -14.414 1 94.88 19 ILE B CA 1
ATOM 1713 C C . ILE B 1 19 ? -8.477 -16.766 -15.445 1 94.88 19 ILE B C 1
ATOM 1715 O O . ILE B 1 19 ? -9.477 -17.406 -15.133 1 94.88 19 ILE B O 1
ATOM 1719 N N . ASP B 1 20 ? -8.352 -16.359 -16.656 1 93.25 20 ASP B N 1
ATOM 1720 C CA . ASP B 1 20 ? -9.398 -16.406 -17.672 1 93.25 20 ASP B CA 1
ATOM 1721 C C . ASP B 1 20 ? -9.758 -17.844 -18.031 1 93.25 20 ASP B C 1
ATOM 1723 O O . ASP B 1 20 ? -10.906 -18.141 -18.359 1 93.25 20 ASP B O 1
ATOM 1727 N N . ARG B 1 21 ? -8.914 -18.766 -17.969 1 90.25 21 ARG B N 1
ATOM 1728 C CA . ARG B 1 21 ? -9.203 -20.156 -18.281 1 90.25 21 ARG B CA 1
ATOM 1729 C C . ARG B 1 21 ? -10.031 -20.812 -17.188 1 90.25 21 ARG B C 1
ATOM 1731 O O . ARG B 1 21 ? -10.883 -21.656 -17.453 1 90.25 21 ARG B O 1
ATOM 1738 N N . LEU B 1 22 ? -9.703 -20.438 -15.984 1 86.88 22 LEU B N 1
ATOM 1739 C CA . LEU B 1 22 ? -10.484 -20.969 -14.867 1 86.88 22 LEU B CA 1
ATOM 1740 C C . LEU B 1 22 ? -11.945 -20.531 -14.977 1 86.88 22 LEU B C 1
ATOM 1742 O O . LEU B 1 22 ? -12.852 -21.312 -14.68 1 86.88 22 LEU B O 1
ATOM 1746 N N . SER B 1 23 ? -12.125 -19.281 -15.344 1 78.56 23 SER B N 1
ATOM 1747 C CA . SER B 1 23 ? -13.461 -18.719 -15.469 1 78.56 23 SER B CA 1
ATOM 1748 C C . SER B 1 23 ? -14.297 -19.484 -16.484 1 78.56 23 SER B C 1
ATOM 1750 O O . SER B 1 23 ? -15.516 -19.609 -16.328 1 78.56 23 SER B O 1
ATOM 1752 N N . SER B 1 24 ? -13.703 -19.984 -17.438 1 77 24 SER B N 1
ATOM 1753 C CA . SER B 1 24 ? -14.398 -20.703 -18.5 1 77 24 SER B CA 1
ATOM 1754 C C . SER B 1 24 ? -14.766 -22.125 -18.078 1 77 24 SER B C 1
ATOM 1756 O O . SER B 1 24 ? -15.695 -22.719 -18.609 1 77 24 SER B O 1
ATOM 1758 N N . SER B 1 25 ? -14.062 -22.609 -17.109 1 69.44 25 SER B N 1
ATOM 1759 C CA . SER B 1 25 ? -14.219 -2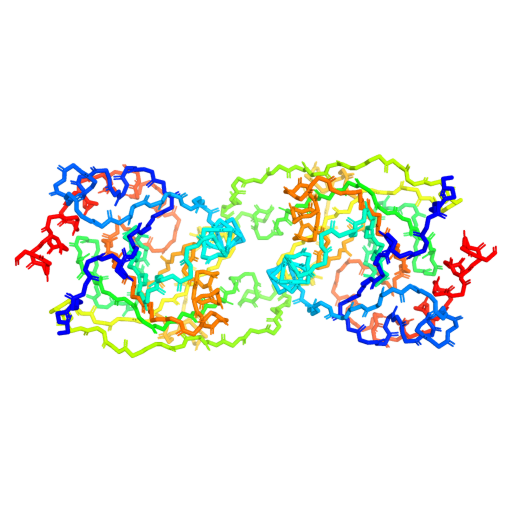4 -16.75 1 69.44 25 SER B CA 1
ATOM 1760 C C . SER B 1 25 ? -15.039 -24.156 -15.469 1 69.44 25 SER B C 1
ATOM 1762 O O . SER B 1 25 ? -15.727 -25.172 -15.289 1 69.44 25 SER B O 1
ATOM 1764 N N . LEU B 1 26 ? -14.672 -23.188 -14.594 1 62.06 26 LEU B N 1
ATOM 1765 C CA . LEU B 1 26 ? -15.289 -23.344 -13.281 1 62.06 26 LEU B CA 1
ATOM 1766 C C . LEU B 1 26 ? -16.672 -22.703 -13.258 1 62.06 26 LEU B C 1
ATOM 1768 O O . LEU B 1 26 ? -16.828 -21.516 -13.555 1 62.06 26 LEU B O 1
ATOM 1772 N N . SER B 1 27 ? -17.719 -23.422 -13.484 1 57.81 27 SER B N 1
ATOM 1773 C CA . SER B 1 27 ? -19.094 -22.938 -13.445 1 57.81 27 SER B CA 1
ATOM 1774 C C . SER B 1 27 ? -19.422 -22.359 -12.078 1 57.81 27 SER B C 1
ATOM 1776 O O . SER B 1 27 ? -20.344 -21.531 -11.953 1 57.81 27 SER B O 1
ATOM 1778 N N . LEU B 1 28 ? -18.734 -22.812 -11.039 1 57.44 28 LEU B N 1
ATOM 1779 C CA . LEU B 1 28 ? -19.391 -22.5 -9.781 1 57.44 28 LEU B CA 1
ATOM 1780 C C . LEU B 1 28 ? -18.531 -21.594 -8.914 1 57.44 28 LEU B C 1
ATOM 1782 O O . LEU B 1 28 ? -18.984 -21.062 -7.898 1 57.44 28 LEU B O 1
ATOM 1786 N N . ALA B 1 29 ? -17.312 -21.234 -9.242 1 69.44 29 ALA B N 1
ATOM 1787 C CA . ALA B 1 29 ? -16.562 -20.406 -8.305 1 69.44 29 ALA B CA 1
ATOM 1788 C C . ALA B 1 29 ? -16.516 -18.953 -8.766 1 69.44 29 ALA B C 1
ATOM 1790 O O . ALA B 1 29 ? -16.641 -18.672 -9.961 1 69.44 29 ALA B O 1
ATOM 1791 N N . GLU B 1 30 ? -16.766 -18.062 -7.777 1 88.88 30 GLU B N 1
ATOM 1792 C CA . GLU B 1 30 ? -16.656 -16.641 -8.062 1 88.88 30 GLU B CA 1
ATOM 1793 C C . GLU B 1 30 ? -15.219 -16.25 -8.422 1 88.88 30 GLU B C 1
ATOM 1795 O O . GLU B 1 30 ? -14.266 -16.766 -7.82 1 88.88 30 GLU B O 1
ATOM 1800 N N . ILE B 1 31 ? -15.102 -15.492 -9.516 1 93.56 31 ILE B N 1
ATOM 1801 C CA . ILE B 1 31 ? -13.812 -15.039 -10.016 1 93.56 31 ILE B CA 1
ATOM 1802 C C . ILE B 1 31 ? -13.766 -13.516 -10.031 1 93.56 31 ILE B C 1
ATOM 1804 O O . ILE B 1 31 ? -14.727 -12.859 -10.445 1 93.56 31 ILE B O 1
ATOM 1808 N N . LYS B 1 32 ? -12.664 -12.938 -9.531 1 96.06 32 LYS B N 1
ATOM 1809 C CA . LYS B 1 32 ? -12.523 -11.484 -9.523 1 96.06 32 LYS B CA 1
ATOM 1810 C C . LYS B 1 32 ? -11.094 -11.07 -9.867 1 96.06 32 LYS B C 1
ATOM 1812 O O . LYS B 1 32 ? -10.133 -11.68 -9.398 1 96.06 32 LYS B O 1
ATOM 1817 N N . VAL B 1 33 ? -10.984 -10.102 -10.695 1 97.44 33 VAL B N 1
ATOM 1818 C CA . VAL B 1 33 ? -9.719 -9.43 -10.961 1 97.44 33 VAL B CA 1
ATOM 1819 C C . VAL B 1 33 ? -9.523 -8.281 -9.977 1 97.44 33 VAL B C 1
ATOM 1821 O O . VAL B 1 33 ? -10.383 -7.398 -9.867 1 97.44 33 VAL B O 1
ATOM 1824 N N . LEU B 1 34 ? -8.352 -8.289 -9.281 1 98 34 LEU B N 1
ATOM 1825 C CA . LEU B 1 34 ? -8.211 -7.367 -8.156 1 98 34 LEU B CA 1
ATOM 1826 C C . LEU B 1 34 ? -7.328 -6.184 -8.531 1 98 34 LEU B C 1
ATOM 1828 O O . LEU B 1 34 ? -7.348 -5.152 -7.855 1 98 34 LEU B O 1
ATOM 1832 N N . GLY B 1 35 ? -6.5 -6.324 -9.578 1 97.44 35 GLY B N 1
ATOM 1833 C CA . GLY B 1 35 ? -5.559 -5.281 -9.945 1 97.44 35 GLY B CA 1
ATOM 1834 C C . GLY B 1 35 ? -4.156 -5.531 -9.43 1 97.44 35 GLY B C 1
ATOM 1835 O O . GLY B 1 35 ? -3.949 -6.387 -8.57 1 97.44 35 GLY B O 1
ATOM 1836 N N . ILE B 1 36 ? -3.252 -4.719 -9.938 1 97.5 36 ILE B N 1
ATOM 1837 C CA . ILE B 1 36 ? -1.835 -4.914 -9.648 1 97.5 36 ILE B CA 1
ATOM 1838 C C . ILE B 1 36 ? -1.437 -4.094 -8.43 1 97.5 36 ILE B C 1
ATOM 1840 O O . ILE B 1 36 ? -1.822 -2.928 -8.305 1 97.5 36 ILE B O 1
ATOM 1844 N N . GLY B 1 37 ? -0.684 -4.734 -7.574 1 97.44 37 GLY B N 1
ATOM 1845 C CA . GLY B 1 37 ? -0.158 -4.051 -6.402 1 97.44 37 GLY B CA 1
ATOM 1846 C C . GLY B 1 37 ? -0.929 -4.359 -5.133 1 97.44 37 GLY B C 1
ATOM 1847 O O . GLY B 1 37 ? -2.15 -4.523 -5.168 1 97.44 37 GLY B O 1
ATOM 1848 N N . ASN B 1 38 ? -0.243 -4.277 -4.012 1 97.94 38 ASN B N 1
ATOM 1849 C CA . ASN B 1 38 ? -0.827 -4.613 -2.717 1 97.94 38 ASN B CA 1
ATOM 1850 C C . ASN B 1 38 ? -2.035 -3.734 -2.404 1 97.94 38 ASN B C 1
ATOM 1852 O O . ASN B 1 38 ? -3.078 -4.234 -1.976 1 97.94 38 ASN B O 1
ATOM 1856 N N . LEU B 1 39 ? -1.911 -2.451 -2.648 1 97.62 39 LEU B N 1
ATOM 1857 C CA . LEU B 1 39 ? -2.969 -1.517 -2.275 1 97.62 39 LEU B CA 1
ATOM 1858 C C . LEU B 1 39 ? -4.219 -1.747 -3.115 1 97.62 39 LEU B C 1
ATOM 1860 O O . LEU B 1 39 ? -5.316 -1.895 -2.574 1 97.62 39 LEU B O 1
ATOM 1864 N N . ASN B 1 40 ? -4.07 -1.849 -4.41 1 97.19 40 ASN B N 1
ATOM 1865 C CA . ASN B 1 40 ? -5.203 -2.088 -5.301 1 97.19 40 ASN B CA 1
ATOM 1866 C C . ASN B 1 40 ? -5.871 -3.428 -5.008 1 97.19 40 ASN B C 1
ATOM 1868 O O . ASN B 1 40 ? -7.098 -3.506 -4.914 1 97.19 40 ASN B O 1
ATOM 1872 N N . ALA B 1 41 ? -5.059 -4.414 -4.871 1 98.38 41 ALA B N 1
ATOM 1873 C CA . ALA B 1 41 ? -5.586 -5.75 -4.621 1 98.38 41 ALA B CA 1
ATOM 1874 C C . ALA B 1 41 ? -6.34 -5.809 -3.295 1 98.38 41 ALA B C 1
ATOM 1876 O O . ALA B 1 41 ? -7.426 -6.387 -3.215 1 98.38 41 ALA B O 1
ATOM 1877 N N . ALA B 1 42 ? -5.754 -5.199 -2.289 1 98.5 42 ALA B N 1
ATOM 1878 C CA . ALA B 1 42 ? -6.375 -5.188 -0.968 1 98.5 42 ALA B CA 1
ATOM 1879 C C . ALA B 1 42 ? -7.734 -4.492 -1.009 1 98.5 42 ALA B C 1
ATOM 1881 O O . ALA B 1 42 ? -8.727 -5.035 -0.522 1 98.5 42 ALA B O 1
ATOM 1882 N N . LEU B 1 43 ? -7.781 -3.328 -1.637 1 97.75 43 LEU B N 1
ATOM 1883 C CA . LEU B 1 43 ? -9.008 -2.543 -1.654 1 97.75 43 LEU B CA 1
ATOM 1884 C C . LEU B 1 43 ? -10.086 -3.242 -2.473 1 97.75 43 LEU B C 1
ATOM 1886 O O . LEU B 1 43 ? -11.25 -3.283 -2.066 1 97.75 43 LEU B O 1
ATOM 1890 N N . SER B 1 44 ? -9.711 -3.822 -3.604 1 97.75 44 SER B N 1
ATOM 1891 C CA . SER B 1 44 ? -10.664 -4.539 -4.441 1 97.75 44 SER B CA 1
ATOM 1892 C C . SER B 1 44 ? -11.242 -5.746 -3.709 1 97.75 44 SER B C 1
ATOM 1894 O O . SER B 1 44 ? -12.453 -5.988 -3.758 1 97.75 44 SER B O 1
ATOM 1896 N N . LEU B 1 45 ? -10.391 -6.457 -3.059 1 98.31 45 LEU B N 1
ATOM 1897 C CA . LEU B 1 45 ? -10.867 -7.621 -2.314 1 98.31 45 LEU B CA 1
ATOM 1898 C C . LEU B 1 45 ? -11.789 -7.199 -1.173 1 98.31 45 LEU B C 1
ATOM 1900 O O . LEU B 1 45 ? -12.805 -7.848 -0.919 1 98.31 45 LEU B O 1
ATOM 1904 N N . PHE B 1 46 ? -11.344 -6.145 -0.504 1 97.12 46 PHE B N 1
ATOM 1905 C CA . PHE B 1 46 ? -12.148 -5.645 0.604 1 97.12 46 PHE B CA 1
ATOM 1906 C C . PHE B 1 46 ? -13.562 -5.332 0.147 1 97.12 46 PHE B C 1
ATOM 1908 O O . PHE B 1 46 ? -14.531 -5.75 0.786 1 97.12 46 PHE B O 1
ATOM 1915 N N . VAL B 1 47 ? -13.695 -4.633 -0.965 1 95.94 47 VAL B N 1
ATOM 1916 C CA . VAL B 1 47 ? -15 -4.281 -1.525 1 95.94 47 VAL B CA 1
ATOM 1917 C C . VAL B 1 47 ? -15.812 -5.551 -1.78 1 95.94 47 VAL B C 1
ATOM 1919 O O . VAL B 1 47 ? -16.984 -5.629 -1.406 1 95.94 47 VAL B O 1
ATOM 1922 N N . TYR B 1 48 ? -15.203 -6.516 -2.375 1 96.62 48 TYR B N 1
ATOM 1923 C CA . TYR B 1 48 ? -15.891 -7.754 -2.709 1 96.62 48 TYR B CA 1
ATOM 1924 C C . TYR B 1 48 ? -16.375 -8.461 -1.45 1 96.62 48 TYR B C 1
ATOM 1926 O O . TYR B 1 48 ? -17.547 -8.867 -1.368 1 96.62 48 TYR B O 1
ATOM 1934 N N . LEU B 1 49 ? -15.531 -8.602 -0.442 1 96.25 49 LEU B N 1
ATOM 1935 C CA . LEU B 1 49 ? -15.844 -9.398 0.739 1 96.25 49 LEU B CA 1
ATOM 1936 C C . LEU B 1 49 ? -16.922 -8.719 1.579 1 96.25 49 LEU B C 1
ATOM 1938 O O . LEU B 1 49 ? -17.719 -9.398 2.23 1 96.25 49 LEU B O 1
ATOM 1942 N N . GLN B 1 50 ? -16.922 -7.453 1.519 1 92.88 50 GLN B N 1
ATOM 1943 C CA . GLN B 1 50 ? -17.984 -6.73 2.225 1 92.88 50 GLN B CA 1
ATOM 1944 C C . GLN B 1 50 ? -19.359 -7.098 1.687 1 92.88 50 GLN B C 1
ATOM 1946 O O . GLN B 1 50 ? -20.328 -7.195 2.449 1 92.88 50 GLN B O 1
ATOM 1951 N N . SER B 1 51 ? -19.406 -7.293 0.412 1 93.44 51 SER B N 1
ATOM 1952 C CA . SER B 1 51 ? -20.688 -7.574 -0.243 1 93.44 51 SER B CA 1
ATOM 1953 C C . SER B 1 51 ? -20.953 -9.07 -0.311 1 93.44 51 SER B C 1
ATOM 1955 O O . SER B 1 51 ? -22.047 -9.492 -0.664 1 93.44 51 SER B O 1
ATOM 1957 N N . ASN B 1 52 ? -19.984 -9.883 0.012 1 95.06 52 ASN B N 1
ATOM 1958 C CA . ASN B 1 52 ? -20.094 -11.336 -0.096 1 95.06 52 ASN B CA 1
ATOM 1959 C C . ASN B 1 52 ? -19.578 -12.031 1.156 1 95.06 52 ASN B C 1
ATOM 1961 O O . ASN B 1 52 ? -18.578 -12.758 1.097 1 95.06 52 ASN B O 1
ATOM 1965 N N . PRO B 1 53 ? -20.281 -11.852 2.277 1 93.56 53 PRO B N 1
ATOM 1966 C CA . PRO B 1 53 ? -19.812 -12.359 3.57 1 93.56 53 PRO B CA 1
ATOM 1967 C C . PRO B 1 53 ? -19.781 -13.883 3.635 1 93.56 53 PRO B C 1
ATOM 1969 O O . PRO B 1 53 ? -19.234 -14.461 4.578 1 93.56 53 PRO B O 1
ATOM 1972 N N . HIS B 1 54 ? -20.344 -14.57 2.67 1 93.69 54 HIS B N 1
ATOM 1973 C CA . HIS B 1 54 ? -20.359 -16.031 2.656 1 93.69 54 HIS B CA 1
ATOM 1974 C C . HIS B 1 54 ? -19.016 -16.609 2.234 1 93.69 54 HIS B C 1
ATOM 1976 O O . HIS B 1 54 ? -18.75 -17.797 2.416 1 93.69 54 HIS B O 1
ATOM 1982 N N . THR B 1 55 ? -18.172 -15.812 1.666 1 95.38 55 THR B N 1
ATOM 1983 C CA . THR B 1 55 ? -16.859 -16.281 1.217 1 95.38 55 THR B CA 1
ATOM 1984 C C . THR B 1 55 ? -16.031 -16.781 2.395 1 95.38 55 THR B C 1
ATOM 1986 O O . THR B 1 55 ? -15.875 -16.094 3.398 1 95.38 55 THR B O 1
ATOM 1989 N N . LYS B 1 56 ? -15.453 -17.984 2.219 1 94.44 56 LYS B N 1
ATOM 1990 C CA . LYS B 1 56 ? -14.711 -18.578 3.324 1 94.44 56 LYS B CA 1
ATOM 1991 C C . LYS B 1 56 ? -13.25 -18.797 2.943 1 94.44 56 LYS B C 1
ATOM 1993 O O . LYS B 1 56 ? -12.398 -18.984 3.814 1 94.44 56 LYS B O 1
ATOM 1998 N N . HIS B 1 57 ? -12.969 -18.812 1.656 1 94.12 57 HIS B N 1
ATOM 1999 C CA . HIS B 1 57 ? -11.609 -19.062 1.182 1 94.12 57 HIS B CA 1
ATOM 2000 C C . HIS B 1 57 ? -11.312 -18.25 -0.073 1 94.12 57 HIS B C 1
ATOM 2002 O O . HIS B 1 57 ? -12.156 -18.156 -0.973 1 94.12 57 HIS B O 1
ATOM 2008 N N . VAL B 1 58 ? -10.141 -17.703 -0.122 1 96.31 58 VAL B N 1
ATOM 2009 C CA . VAL B 1 58 ? -9.656 -17 -1.304 1 96.31 58 VAL B CA 1
ATOM 2010 C C . VAL B 1 58 ? -8.445 -17.719 -1.881 1 96.31 58 VAL B C 1
ATOM 2012 O O . VAL B 1 58 ? -7.516 -18.078 -1.147 1 96.31 58 VAL B O 1
ATOM 2015 N N . PHE B 1 59 ? -8.508 -18.016 -3.15 1 95.56 59 PHE B N 1
ATOM 2016 C CA . PHE B 1 59 ? -7.363 -18.516 -3.904 1 95.56 59 PHE B CA 1
ATOM 2017 C C . PHE B 1 59 ? -6.863 -17.469 -4.887 1 95.56 59 PHE B C 1
ATOM 2019 O O . PHE B 1 59 ? -7.641 -16.922 -5.668 1 95.56 59 PHE B O 1
ATOM 2026 N N . PHE B 1 60 ? -5.586 -17.188 -4.828 1 97.75 60 PHE B N 1
ATOM 2027 C CA . PHE B 1 60 ? -4.961 -16.297 -5.793 1 97.75 60 PHE B CA 1
ATOM 2028 C C . PHE B 1 60 ? -4.172 -17.078 -6.832 1 97.75 60 PHE B C 1
ATOM 2030 O O . PHE B 1 60 ? -3.465 -18.031 -6.492 1 97.75 60 PHE B O 1
ATOM 2037 N N . LEU B 1 61 ? -4.352 -16.75 -8.07 1 97.5 61 LEU B N 1
ATOM 2038 C CA . LEU B 1 61 ? -3.508 -17.25 -9.148 1 97.5 61 LEU B CA 1
ATO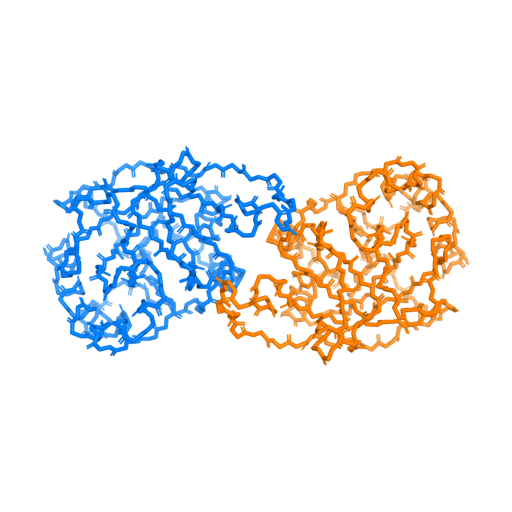M 2039 C C . LEU B 1 61 ? -2.709 -16.125 -9.789 1 97.5 61 LEU B C 1
ATOM 2041 O O . LEU B 1 61 ? -3.281 -15.117 -10.211 1 97.5 61 LEU B O 1
ATOM 2045 N N . GLY B 1 62 ? -1.451 -16.328 -9.852 1 98.12 62 GLY B N 1
ATOM 2046 C CA . GLY B 1 62 ? -0.634 -15.289 -10.445 1 98.12 62 GLY B CA 1
ATOM 2047 C C . GLY B 1 62 ? 0.736 -15.781 -10.875 1 98.12 62 GLY B C 1
ATOM 2048 O O . GLY B 1 62 ? 0.973 -16.984 -10.953 1 98.12 62 GLY B O 1
ATOM 2049 N N . SER B 1 63 ? 1.579 -14.812 -11.32 1 98.25 63 SER B N 1
ATOM 2050 C CA . SER B 1 63 ? 2.984 -15.008 -11.656 1 98.25 63 SER B CA 1
ATOM 2051 C C . SER B 1 63 ? 3.898 -14.492 -10.555 1 98.25 63 SER B C 1
ATOM 2053 O O . SER B 1 63 ? 3.537 -13.562 -9.828 1 98.25 63 SER B O 1
ATOM 2055 N N . GLY B 1 64 ? 5.016 -15.18 -10.383 1 98.12 64 GLY B N 1
ATOM 2056 C CA . GLY B 1 64 ? 6.012 -14.75 -9.414 1 98.12 64 GLY B CA 1
ATOM 2057 C C . GLY B 1 64 ? 7.43 -14.82 -9.945 1 98.12 64 GLY B C 1
ATOM 2058 O O . GLY B 1 64 ? 7.703 -15.539 -10.906 1 98.12 64 GLY B O 1
ATOM 2059 N N . GLY B 1 65 ? 8.242 -14.008 -9.391 1 98.12 65 GLY B N 1
ATOM 2060 C CA . GLY B 1 65 ? 9.672 -14.102 -9.633 1 98.12 65 GLY B CA 1
ATOM 2061 C C . GLY B 1 65 ? 10.406 -14.867 -8.547 1 98.12 65 GLY B C 1
ATOM 2062 O O . GLY B 1 65 ? 10.156 -14.664 -7.355 1 98.12 65 GLY B O 1
ATOM 2063 N N . SER B 1 66 ? 11.32 -15.719 -8.977 1 97.44 66 SER B N 1
ATOM 2064 C CA . SER B 1 66 ? 12.102 -16.484 -8.016 1 97.44 66 SER B CA 1
ATOM 2065 C C . SER B 1 66 ? 13.391 -15.766 -7.633 1 97.44 66 SER B C 1
ATOM 2067 O O . SER B 1 66 ? 14.055 -15.18 -8.492 1 97.44 66 SER B O 1
ATOM 2069 N N . TYR B 1 67 ? 13.703 -15.758 -6.332 1 95.88 67 TYR B N 1
ATOM 2070 C CA . TYR B 1 67 ? 15.008 -15.258 -5.902 1 95.88 67 TYR B CA 1
ATOM 2071 C C . TYR B 1 67 ? 16.109 -16.234 -6.289 1 95.88 67 TYR B C 1
ATOM 2073 O O . TYR B 1 67 ? 15.867 -17.422 -6.469 1 95.88 67 TYR B O 1
ATOM 2081 N N . PRO B 1 68 ? 17.328 -15.742 -6.387 1 93.06 68 PRO B N 1
ATOM 2082 C CA . PRO B 1 68 ? 18.422 -16.594 -6.848 1 93.06 68 PRO B CA 1
ATOM 2083 C C . PRO B 1 68 ? 18.641 -17.812 -5.957 1 93.06 68 PRO B C 1
ATOM 2085 O O . PRO B 1 68 ? 19.078 -18.859 -6.438 1 93.06 68 PRO B O 1
ATOM 2088 N N . TRP B 1 69 ? 18.328 -17.766 -4.707 1 93.12 69 TRP B N 1
ATOM 2089 C CA . TRP B 1 69 ? 18.609 -18.859 -3.77 1 93.12 69 TRP B CA 1
ATOM 2090 C C . TRP B 1 69 ? 17.453 -19.844 -3.729 1 93.12 69 TRP B C 1
ATOM 2092 O O . TRP B 1 69 ? 17.547 -20.891 -3.076 1 93.12 69 TRP B O 1
ATOM 2102 N N . SER B 1 70 ? 16.359 -19.469 -4.379 1 94.94 70 SER B N 1
ATOM 2103 C CA . SER B 1 70 ? 15.203 -20.359 -4.395 1 94.94 70 SER B CA 1
ATOM 2104 C C . SER B 1 70 ? 15.516 -21.641 -5.164 1 94.94 70 SER B C 1
ATOM 2106 O O . SER B 1 70 ? 16.172 -21.609 -6.207 1 94.94 70 SER B O 1
ATOM 2108 N N . ASP B 1 71 ? 14.914 -22.781 -4.734 1 96.06 71 ASP B N 1
ATOM 2109 C CA . ASP B 1 71 ? 15.039 -24.047 -5.434 1 96.06 71 ASP B CA 1
ATOM 2110 C C . ASP B 1 71 ? 14.07 -24.125 -6.605 1 96.06 71 ASP B C 1
ATOM 2112 O O . ASP B 1 71 ? 14.188 -25.016 -7.461 1 96.06 71 ASP B O 1
ATOM 2116 N N . TYR B 1 72 ? 13.172 -23.266 -6.707 1 97.25 72 TYR B N 1
ATOM 2117 C CA . TYR B 1 72 ? 12.141 -23.297 -7.738 1 97.25 72 TYR B CA 1
ATOM 2118 C C . TYR B 1 72 ? 12.375 -22.203 -8.773 1 97.25 72 TYR B C 1
ATOM 2120 O O . TYR B 1 72 ? 12.273 -21.016 -8.469 1 97.25 72 TYR B O 1
ATOM 2128 N N . LYS B 1 73 ? 12.648 -22.734 -10 1 97.81 73 LYS B N 1
ATOM 2129 C CA . LYS B 1 73 ? 13.023 -21.844 -11.086 1 97.81 73 LYS B CA 1
ATOM 2130 C C . LYS B 1 73 ? 11.883 -21.672 -12.086 1 97.81 73 LYS B C 1
ATOM 2132 O O . LYS B 1 73 ? 10.797 -22.219 -11.883 1 97.81 73 LYS B O 1
ATOM 2137 N N . THR B 1 74 ? 12.18 -20.766 -13.086 1 98.44 74 THR B N 1
ATOM 2138 C CA . THR B 1 74 ? 11.188 -20.5 -14.125 1 98.44 74 THR B CA 1
ATOM 2139 C C . THR B 1 74 ? 10.586 -21.797 -14.641 1 98.44 74 THR B C 1
ATOM 2141 O O . THR B 1 74 ? 11.305 -22.75 -14.922 1 98.44 74 THR B O 1
ATOM 2144 N N . GLY B 1 75 ? 9.297 -21.844 -14.641 1 98.62 75 GLY B N 1
ATOM 2145 C CA . GLY B 1 75 ? 8.586 -23.047 -15.078 1 98.62 75 GLY B CA 1
ATOM 2146 C C . GLY B 1 75 ? 7.938 -23.797 -13.93 1 98.62 75 GLY B C 1
ATOM 2147 O O . GLY B 1 75 ? 7.027 -24.594 -14.148 1 98.62 75 GLY B O 1
ATOM 2148 N N . ALA B 1 76 ? 8.391 -23.562 -12.75 1 98.62 76 ALA B N 1
ATOM 2149 C CA . ALA B 1 76 ? 7.855 -24.266 -11.586 1 98.62 76 ALA B CA 1
ATOM 2150 C C . ALA B 1 76 ? 6.48 -23.719 -11.211 1 98.62 76 ALA B C 1
ATOM 2152 O O . ALA B 1 76 ? 6.203 -22.531 -11.383 1 98.62 76 ALA B O 1
ATOM 2153 N N . LEU B 1 77 ? 5.617 -24.547 -10.758 1 98.56 77 LEU B N 1
ATOM 2154 C CA . LEU B 1 77 ? 4.344 -24.203 -10.133 1 98.56 77 LEU B CA 1
ATOM 2155 C C . LEU B 1 77 ? 4.406 -24.406 -8.625 1 98.56 77 LEU B C 1
ATOM 2157 O O . LEU B 1 77 ? 4.809 -25.469 -8.148 1 98.56 77 LEU B O 1
ATOM 2161 N N . VAL B 1 78 ? 4.039 -23.359 -7.855 1 98.31 78 VAL B N 1
ATOM 2162 C CA . VAL B 1 78 ? 4.23 -23.391 -6.41 1 98.31 78 VAL B CA 1
ATOM 2163 C C . VAL B 1 78 ? 3.021 -22.766 -5.715 1 98.31 78 VAL B C 1
ATOM 2165 O O . VAL B 1 78 ? 2.104 -22.281 -6.375 1 98.31 78 VAL B O 1
ATOM 2168 N N . GLN B 1 79 ? 2.982 -22.891 -4.426 1 97.81 79 GLN B N 1
ATOM 2169 C CA . GLN B 1 79 ? 1.988 -22.188 -3.609 1 97.81 79 GLN B CA 1
ATOM 2170 C C . GLN B 1 79 ? 2.648 -21.453 -2.453 1 97.81 79 GLN B C 1
ATOM 2172 O O . GLN B 1 79 ? 3.76 -21.781 -2.043 1 97.81 79 GLN B O 1
ATOM 2177 N N . SER B 1 80 ? 2.053 -20.406 -2.012 1 97.56 80 SER B N 1
ATOM 2178 C CA . SER B 1 80 ? 2.488 -19.641 -0.847 1 97.56 80 SER B CA 1
ATOM 2179 C C . SER B 1 80 ? 1.346 -19.453 0.145 1 97.56 80 SER B C 1
ATOM 2181 O O . SER B 1 80 ? 0.193 -19.266 -0.254 1 97.56 80 SER B O 1
ATOM 2183 N N . ASN B 1 81 ? 1.703 -19.531 1.478 1 96 81 ASN B N 1
ATOM 2184 C CA . ASN B 1 81 ? 0.741 -19.234 2.535 1 96 81 ASN B CA 1
ATOM 2185 C C . ASN B 1 81 ? 1.345 -18.328 3.607 1 96 81 ASN B C 1
ATOM 2187 O O . ASN B 1 81 ? 0.807 -18.219 4.711 1 96 81 ASN B O 1
ATOM 2191 N N . GLU B 1 82 ? 2.555 -17.797 3.338 1 97.25 82 GLU B N 1
ATOM 2192 C CA . GLU B 1 82 ? 3.207 -16.812 4.188 1 97.25 82 GLU B CA 1
ATOM 2193 C C . GLU B 1 82 ? 3.738 -15.641 3.365 1 97.25 82 GLU B C 1
ATOM 2195 O O . GLU B 1 82 ? 4.398 -15.844 2.344 1 97.25 82 GLU B O 1
ATOM 2200 N N . PHE B 1 83 ? 3.42 -14.461 3.824 1 98.31 83 PHE B N 1
ATOM 2201 C CA . PHE B 1 83 ? 3.613 -13.289 2.982 1 98.31 83 PHE B CA 1
ATOM 2202 C C . PHE B 1 83 ? 4.324 -12.18 3.752 1 98.31 83 PHE B C 1
ATOM 2204 O O . PHE B 1 83 ? 3.943 -11.859 4.879 1 98.31 83 PHE B O 1
ATOM 2211 N N . TYR B 1 84 ? 5.344 -11.672 3.176 1 97.12 84 TYR B N 1
ATOM 2212 C CA . TYR B 1 84 ? 6.141 -10.57 3.699 1 97.12 84 TYR B CA 1
ATOM 2213 C C . TYR B 1 84 ? 6.027 -9.344 2.803 1 97.12 84 TYR B C 1
ATOM 2215 O O . TYR B 1 84 ? 5.609 -9.445 1.646 1 97.12 84 TYR B O 1
ATOM 2223 N N . GLN B 1 85 ? 6.285 -8.227 3.293 1 96.06 85 GLN B N 1
ATOM 2224 C CA . GLN B 1 85 ? 6.445 -7.008 2.512 1 96.06 85 GLN B CA 1
ATOM 2225 C C . GLN B 1 85 ? 7.75 -6.297 2.859 1 96.06 85 GLN B C 1
ATOM 2227 O O . GLN B 1 85 ? 7.77 -5.422 3.729 1 96.06 85 GLN B O 1
ATOM 2232 N N . ILE B 1 86 ? 8.758 -6.688 2.217 1 93.19 86 ILE B N 1
ATOM 2233 C CA . ILE B 1 86 ? 10.102 -6.145 2.414 1 93.19 86 ILE B CA 1
ATOM 2234 C C . ILE B 1 86 ? 10.516 -5.328 1.19 1 93.19 86 ILE B C 1
ATOM 2236 O O . ILE B 1 86 ? 10.516 -5.84 0.068 1 93.19 86 ILE B O 1
ATOM 2240 N N . GLU B 1 87 ? 10.859 -4.113 1.413 1 89.5 87 GLU B N 1
ATOM 2241 C CA . GLU B 1 87 ? 11.219 -3.205 0.327 1 89.5 87 GLU B CA 1
ATOM 2242 C C . GLU B 1 87 ? 12.719 -3.219 0.066 1 89.5 87 GLU B C 1
ATOM 2244 O O . GLU B 1 87 ? 13.516 -3.062 0.994 1 89.5 87 GLU B O 1
ATOM 2249 N N . THR B 1 88 ? 13.055 -3.262 -1.151 1 83.81 88 THR B N 1
ATOM 2250 C CA . THR B 1 88 ? 14.461 -3.348 -1.522 1 83.81 88 THR B CA 1
ATOM 2251 C C . THR B 1 88 ? 15.195 -2.055 -1.175 1 83.81 88 THR B C 1
ATOM 2253 O O . THR B 1 88 ? 16.375 -2.074 -0.847 1 83.81 88 THR B O 1
ATOM 2256 N N . ALA B 1 89 ? 14.469 -0.959 -1.326 1 81.44 89 ALA B N 1
ATOM 2257 C CA . ALA B 1 89 ? 15.086 0.311 -0.962 1 81.44 89 ALA B CA 1
ATOM 2258 C C . ALA B 1 89 ? 15.539 0.303 0.497 1 81.44 89 ALA B C 1
ATOM 2260 O O . ALA B 1 89 ? 16.562 0.887 0.839 1 81.44 89 ALA B O 1
ATOM 2261 N N . GLY B 1 90 ? 14.734 -0.302 1.311 1 83.81 90 GLY B N 1
ATOM 2262 C CA . GLY B 1 90 ? 15.125 -0.464 2.701 1 83.81 90 GLY B CA 1
ATOM 2263 C C . GLY B 1 90 ? 16.359 -1.325 2.877 1 83.81 90 GLY B C 1
ATOM 2264 O O . GLY B 1 90 ? 17.234 -1.009 3.686 1 83.81 90 GLY B O 1
ATOM 2265 N N . LEU B 1 91 ? 16.469 -2.289 2.092 1 83.12 91 LEU B N 1
ATOM 2266 C CA . LEU B 1 91 ? 17.609 -3.205 2.15 1 83.12 91 LEU B CA 1
ATOM 2267 C C . LEU B 1 91 ? 18.891 -2.521 1.674 1 83.12 91 LEU B C 1
ATOM 2269 O O . LEU B 1 91 ? 19.984 -2.865 2.119 1 83.12 91 LEU B O 1
ATOM 2273 N N . SER B 1 92 ? 18.75 -1.553 0.848 1 79.94 92 SER B N 1
ATOM 2274 C CA . SER B 1 92 ? 19.891 -0.855 0.256 1 79.94 92 SER B CA 1
ATOM 2275 C C . SER B 1 92 ? 20.281 0.371 1.076 1 79.94 92 SER B C 1
ATOM 2277 O O . SER B 1 92 ? 21.219 1.08 0.735 1 79.94 92 SER B O 1
ATOM 2279 N N . GLY B 1 93 ? 19.453 0.693 2.066 1 79.19 93 GLY B N 1
ATOM 2280 C CA . GLY B 1 93 ? 19.734 1.847 2.906 1 79.19 93 GLY B CA 1
ATOM 2281 C C . GLY B 1 93 ? 19.203 3.146 2.33 1 79.19 93 GLY B C 1
ATOM 2282 O O . GLY B 1 93 ? 19.531 4.227 2.828 1 79.19 93 GLY B O 1
ATOM 2283 N N . PHE B 1 94 ? 18.422 3.039 1.332 1 79.19 94 PHE B N 1
ATOM 2284 C CA . PHE B 1 94 ? 17.891 4.234 0.679 1 79.19 94 PHE B CA 1
ATOM 2285 C C . PHE B 1 94 ? 16.641 4.73 1.378 1 79.19 94 PHE B C 1
ATOM 2287 O O . PHE B 1 94 ? 16.203 5.863 1.156 1 79.19 94 PHE B O 1
ATOM 2294 N N . GLY B 1 95 ? 16.109 3.943 2.135 1 87.06 95 GLY B N 1
ATOM 2295 C CA . GLY B 1 95 ? 14.883 4.25 2.871 1 87.06 95 GLY B CA 1
ATOM 2296 C C . GLY B 1 95 ? 14.727 3.42 4.129 1 87.06 95 GLY B C 1
ATOM 2297 O O . GLY B 1 95 ? 15.438 2.43 4.32 1 87.06 95 GLY B O 1
ATOM 2298 N N . LYS B 1 96 ? 13.898 3.961 4.906 1 90.12 96 LYS B N 1
ATOM 2299 C CA . LYS B 1 96 ? 13.57 3.215 6.117 1 90.12 96 LYS B CA 1
ATOM 2300 C C . LYS B 1 96 ? 12.258 2.455 5.953 1 90.12 96 LYS B C 1
ATOM 2302 O O . LYS B 1 96 ? 11.219 3.053 5.66 1 90.12 96 LYS B O 1
ATOM 2307 N N . GLN B 1 97 ? 12.367 1.15 6.156 1 90.56 97 GLN B N 1
ATOM 2308 C CA . GLN B 1 97 ? 11.211 0.261 6.086 1 90.56 97 GLN B CA 1
ATOM 2309 C C . GLN B 1 97 ? 10.195 0.591 7.176 1 90.56 97 GLN B C 1
ATOM 2311 O O . GLN B 1 97 ? 10.562 0.791 8.336 1 90.56 97 GLN B O 1
ATOM 2316 N N . LEU B 1 98 ? 8.891 0.715 6.719 1 92.75 98 LEU B N 1
AT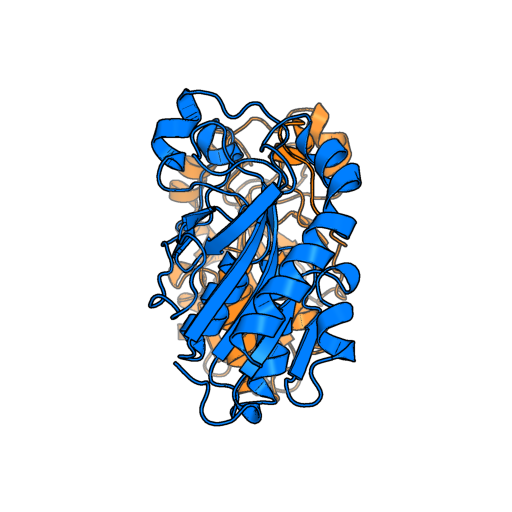OM 2317 C CA . LEU B 1 98 ? 7.832 0.82 7.715 1 92.75 98 LEU B CA 1
ATOM 2318 C C . LEU B 1 98 ? 7.629 -0.509 8.438 1 92.75 98 LEU B C 1
ATOM 2320 O O . LEU B 1 98 ? 7.934 -1.57 7.887 1 92.75 98 LEU B O 1
ATOM 2324 N N . PRO B 1 99 ? 7.141 -0.398 9.672 1 89.31 99 PRO B N 1
ATOM 2325 C CA . PRO B 1 99 ? 6.875 -1.647 10.391 1 89.31 99 PRO B CA 1
ATOM 2326 C C . PRO B 1 99 ? 5.832 -2.518 9.695 1 89.31 99 PRO B C 1
ATOM 2328 O O . PRO B 1 99 ? 4.75 -2.031 9.352 1 89.31 99 PRO B O 1
ATOM 2331 N N . THR B 1 100 ? 6.254 -3.746 9.422 1 90.88 100 THR B N 1
ATOM 2332 C CA . THR B 1 100 ? 5.355 -4.758 8.875 1 90.88 100 THR B CA 1
ATOM 2333 C C . THR B 1 100 ? 5.574 -6.102 9.562 1 90.88 100 THR B C 1
ATOM 2335 O O . THR B 1 100 ? 6.633 -6.34 10.148 1 90.88 100 THR B O 1
ATOM 2338 N N . GLU B 1 101 ? 4.531 -6.898 9.594 1 93.94 101 GLU B N 1
ATOM 2339 C CA . GLU B 1 101 ? 4.602 -8.266 10.109 1 93.94 101 GLU B CA 1
ATOM 2340 C C . GLU B 1 101 ? 4.199 -9.281 9.047 1 93.94 101 GLU B C 1
ATOM 2342 O O . GLU B 1 101 ? 3.271 -9.039 8.273 1 93.94 101 GLU B O 1
ATOM 2347 N N . PRO B 1 102 ? 5.016 -10.406 9.055 1 96.44 102 PRO B N 1
ATOM 2348 C CA . PRO B 1 102 ? 4.555 -11.453 8.148 1 96.44 102 PRO B CA 1
ATOM 2349 C C . PRO B 1 102 ? 3.141 -11.938 8.469 1 96.44 102 PRO B C 1
ATOM 2351 O O . PRO B 1 102 ? 2.711 -11.867 9.625 1 96.44 102 PRO B O 1
ATOM 2354 N N . ILE B 1 103 ? 2.455 -12.391 7.426 1 98.06 103 ILE B N 1
ATOM 2355 C CA . ILE B 1 103 ? 1.116 -12.945 7.598 1 98.06 103 ILE B CA 1
ATOM 2356 C C . ILE B 1 103 ? 1.103 -14.414 7.164 1 98.06 103 ILE B C 1
ATOM 2358 O O . ILE B 1 103 ? 1.469 -14.734 6.035 1 98.06 103 ILE B O 1
ATOM 2362 N N . HIS B 1 104 ? 0.664 -15.234 8.039 1 96.94 104 HIS B N 1
ATOM 2363 C CA . HIS B 1 104 ? 0.712 -16.672 7.824 1 96.94 104 HIS B CA 1
ATOM 2364 C C . HIS B 1 104 ? -0.689 -17.281 7.797 1 96.94 104 HIS B C 1
ATOM 2366 O O . HIS B 1 104 ? -1.545 -16.906 8.602 1 96.94 104 HIS B O 1
ATOM 2372 N N . PHE B 1 105 ? -0.891 -18.188 6.848 1 96.88 105 PHE B N 1
ATOM 2373 C CA . PHE B 1 105 ? -2.109 -18.984 6.773 1 96.88 105 PHE B CA 1
ATOM 2374 C C . PHE B 1 105 ? -1.785 -20.469 6.812 1 96.88 105 PHE B C 1
ATOM 2376 O O . PHE B 1 105 ? -0.659 -20.875 6.512 1 96.88 105 PHE B O 1
ATOM 2383 N N . LEU B 1 106 ? -2.74 -21.25 7.152 1 91.25 106 LEU B N 1
ATOM 2384 C CA . LEU B 1 106 ? -2.566 -22.688 7.156 1 91.25 106 LEU B CA 1
ATOM 2385 C C . LEU B 1 106 ? -2.4 -23.219 5.734 1 91.25 106 LEU B C 1
ATOM 2387 O O . LEU B 1 106 ? -3.045 -22.734 4.805 1 91.25 106 LEU B O 1
ATOM 2391 N N . LYS B 1 107 ? -1.659 -24.203 5.688 1 82.62 107 LYS B N 1
ATOM 2392 C CA . LYS B 1 107 ? -1.364 -24.828 4.398 1 82.62 107 LYS B CA 1
ATOM 2393 C C . LYS B 1 107 ? -2.619 -25.438 3.783 1 82.62 107 LYS B C 1
ATOM 2395 O O . LYS B 1 107 ? -3.424 -26.047 4.48 1 82.62 107 LYS B O 1
ATOM 2400 N N . SER B 1 108 ? -2.676 -25.109 2.477 1 79 108 SER B N 1
ATOM 2401 C CA . SER B 1 108 ? -3.744 -25.781 1.742 1 79 108 SER B CA 1
ATOM 2402 C C . SER B 1 108 ? -3.381 -27.234 1.437 1 79 108 SER B C 1
ATOM 2404 O O . SER B 1 108 ? -2.23 -27.641 1.617 1 79 108 SER B O 1
ATOM 2406 N N . GLN B 1 109 ? -4.305 -27.953 1.009 1 76.5 109 GLN B N 1
ATOM 2407 C CA . GLN B 1 109 ? -4.109 -29.391 0.771 1 76.5 109 GLN B CA 1
ATOM 2408 C C . GLN B 1 109 ? -3.582 -29.641 -0.638 1 76.5 109 GLN B C 1
ATOM 2410 O O . GLN B 1 109 ? -3.471 -30.781 -1.065 1 76.5 109 GLN B O 1
ATOM 2415 N N . SER B 1 110 ? -3.076 -28.641 -1.165 1 81.62 110 SER B N 1
ATOM 2416 C CA . SER B 1 110 ? -2.59 -28.859 -2.523 1 81.62 110 SER B CA 1
ATOM 2417 C C . SER B 1 110 ? -1.255 -29.594 -2.52 1 81.62 110 SER B C 1
ATOM 2419 O O . SER B 1 110 ? -0.583 -29.672 -1.488 1 81.62 110 SER B O 1
ATOM 2421 N N . THR B 1 111 ? -0.89 -30.219 -3.719 1 89.75 111 THR B N 1
ATOM 2422 C CA . THR B 1 111 ? 0.338 -30.984 -3.879 1 89.75 111 THR B CA 1
ATOM 2423 C C . THR B 1 111 ? 1.492 -30.094 -4.301 1 89.75 111 THR B C 1
ATOM 2425 O O . THR B 1 111 ? 2.621 -30.547 -4.477 1 89.75 111 THR B O 1
ATOM 2428 N N . LEU B 1 112 ? 1.251 -28.859 -4.441 1 95.38 112 LEU B N 1
ATOM 2429 C CA . LEU B 1 112 ? 2.293 -27.953 -4.898 1 95.38 112 LEU B CA 1
ATOM 2430 C C . LEU B 1 112 ? 3.25 -27.609 -3.76 1 95.38 112 LEU B C 1
ATOM 2432 O O . LEU B 1 112 ? 2.84 -27.531 -2.6 1 95.38 112 LEU B O 1
ATOM 2436 N N . PRO B 1 113 ? 4.547 -27.391 -4.172 1 96.19 113 PRO B N 1
ATOM 2437 C CA . PRO B 1 113 ? 5.488 -26.953 -3.146 1 96.19 113 PRO B CA 1
ATOM 2438 C C . PRO B 1 113 ? 5.055 -25.641 -2.471 1 96.19 113 PRO B C 1
ATOM 2440 O O . PRO B 1 113 ? 4.562 -24.734 -3.139 1 96.19 113 PRO B O 1
ATOM 2443 N N . GLN B 1 114 ? 5.207 -25.609 -1.141 1 95.31 114 GLN B N 1
ATOM 2444 C CA . GLN B 1 114 ? 4.82 -24.438 -0.361 1 95.31 114 GLN B CA 1
ATOM 2445 C C . GLN B 1 114 ? 6.023 -23.547 -0.058 1 95.31 114 GLN B C 1
ATOM 2447 O O . GLN B 1 114 ? 7.031 -24.031 0.472 1 95.31 114 GLN B O 1
ATOM 2452 N N . LEU B 1 115 ? 5.887 -22.281 -0.407 1 96 115 LEU B N 1
ATOM 2453 C CA . LEU B 1 115 ? 6.988 -21.328 -0.23 1 96 115 LEU B CA 1
ATOM 2454 C C . LEU B 1 115 ? 6.52 -20.078 0.5 1 96 115 LEU B C 1
ATOM 2456 O O . LEU B 1 115 ? 5.32 -19.906 0.733 1 96 115 LEU B O 1
ATOM 2460 N N . ARG B 1 116 ? 7.492 -19.281 0.954 1 97.12 116 ARG B N 1
ATOM 2461 C CA . ARG B 1 116 ? 7.262 -17.938 1.482 1 97.12 116 ARG B CA 1
ATOM 2462 C C . ARG B 1 116 ? 7.523 -16.875 0.42 1 97.12 116 ARG B C 1
ATOM 2464 O O . ARG B 1 116 ? 8.477 -17 -0.358 1 97.12 116 ARG B O 1
ATOM 2471 N N . SER B 1 117 ? 6.688 -15.891 0.411 1 97.81 117 SER B N 1
ATOM 2472 C CA . SER B 1 117 ? 6.785 -14.922 -0.672 1 97.81 117 SER B CA 1
ATOM 2473 C C . SER B 1 117 ? 6.941 -13.5 -0.131 1 97.81 117 SER B C 1
ATOM 2475 O O . SER B 1 117 ? 6.328 -13.141 0.874 1 97.81 117 SER B O 1
ATOM 2477 N N . ASN B 1 118 ? 7.816 -12.727 -0.726 1 97.38 118 ASN B N 1
ATOM 2478 C CA . ASN B 1 118 ? 7.902 -11.289 -0.506 1 97.38 118 ASN B CA 1
ATOM 2479 C C . ASN B 1 118 ? 7.016 -10.516 -1.479 1 97.38 118 ASN B C 1
ATOM 2481 O O . ASN B 1 118 ? 6.918 -10.875 -2.654 1 97.38 118 ASN B O 1
ATOM 2485 N N . CYS B 1 119 ? 6.359 -9.469 -1.018 1 97.69 119 CYS B N 1
ATOM 2486 C CA . CYS B 1 119 ? 5.414 -8.695 -1.818 1 97.69 119 CYS B CA 1
ATOM 2487 C C . CYS B 1 119 ? 5.719 -7.207 -1.737 1 97.69 119 CYS B C 1
ATOM 2489 O O . CYS B 1 119 ? 4.965 -6.449 -1.123 1 97.69 119 CYS B O 1
ATOM 2491 N N . PRO B 1 120 ? 6.77 -6.781 -2.428 1 95.31 120 PRO B N 1
ATOM 2492 C CA . PRO B 1 120 ? 7.168 -5.371 -2.371 1 95.31 120 PRO B CA 1
ATOM 2493 C C . PRO B 1 120 ? 6.254 -4.465 -3.191 1 95.31 120 PRO B C 1
ATOM 2495 O O . PRO B 1 120 ? 5.336 -4.949 -3.855 1 95.31 120 PRO B O 1
ATOM 2498 N N . SER B 1 121 ? 6.551 -3.152 -3.1 1 93.69 121 SER B N 1
ATOM 2499 C CA . SER B 1 121 ? 5.723 -2.148 -3.758 1 93.69 121 SER B CA 1
ATOM 2500 C C . SER B 1 121 ? 6.223 -1.854 -5.168 1 93.69 121 SER B C 1
ATOM 2502 O O . SER B 1 121 ? 5.562 -1.144 -5.93 1 93.69 121 SER B O 1
ATOM 2504 N N . LEU B 1 122 ? 7.367 -2.383 -5.535 1 93.12 122 LEU B N 1
ATOM 2505 C CA . LEU B 1 122 ? 7.965 -2.199 -6.852 1 93.12 122 LEU B CA 1
ATOM 2506 C C . LEU B 1 122 ? 8.484 -3.523 -7.406 1 93.12 122 LEU B C 1
ATOM 2508 O O . LEU B 1 122 ? 8.688 -4.477 -6.652 1 93.12 122 LEU B O 1
ATOM 2512 N N . ILE B 1 123 ? 8.664 -3.504 -8.664 1 93.19 123 ILE B N 1
ATOM 2513 C CA . ILE B 1 123 ? 9.359 -4.613 -9.305 1 93.19 123 ILE B CA 1
ATOM 2514 C C . ILE B 1 123 ? 10.867 -4.469 -9.094 1 93.19 123 ILE B C 1
ATOM 2516 O O . ILE B 1 123 ? 11.445 -3.43 -9.422 1 93.19 123 ILE B O 1
ATOM 2520 N N . THR B 1 124 ? 11.469 -5.457 -8.562 1 91 124 THR B N 1
ATOM 2521 C CA . THR B 1 124 ? 12.906 -5.414 -8.312 1 91 124 THR B CA 1
ATOM 2522 C C . THR B 1 124 ? 13.68 -5.523 -9.625 1 91 124 THR B C 1
ATOM 2524 O O . THR B 1 124 ? 13.523 -6.5 -10.367 1 91 124 THR B O 1
ATOM 2527 N N . LEU B 1 125 ? 14.508 -4.539 -9.906 1 88.62 125 LEU B N 1
ATOM 2528 C CA . LEU B 1 125 ? 15.289 -4.527 -11.141 1 88.62 125 LEU B CA 1
ATOM 2529 C C . LEU B 1 125 ? 16.781 -4.664 -10.844 1 88.62 125 LEU B C 1
ATOM 2531 O O . LEU B 1 125 ? 17.594 -4.633 -11.758 1 88.62 125 LEU B O 1
ATOM 2535 N N . GLN B 1 126 ? 17.125 -4.727 -9.641 1 85.06 126 GLN B N 1
ATOM 2536 C CA . GLN B 1 126 ? 18.531 -4.875 -9.258 1 85.06 126 GLN B CA 1
ATOM 2537 C C . GLN B 1 126 ? 18.859 -6.328 -8.922 1 85.06 126 GLN B C 1
ATOM 2539 O O . GLN B 1 126 ? 17.969 -7.09 -8.516 1 85.06 126 GLN B O 1
ATOM 2544 N N . ASP B 1 127 ? 20.109 -6.5 -9.117 1 84.81 127 ASP B N 1
ATOM 2545 C CA . ASP B 1 127 ? 20.578 -7.816 -8.703 1 84.81 127 ASP B CA 1
ATOM 2546 C C . ASP B 1 127 ? 20.406 -8.016 -7.195 1 84.81 127 ASP B C 1
ATOM 2548 O O . ASP B 1 127 ? 20.766 -7.145 -6.402 1 84.81 127 ASP B O 1
ATOM 2552 N N . VAL B 1 128 ? 19.703 -9.031 -6.977 1 80.31 128 VAL B N 1
ATOM 2553 C CA . VAL B 1 128 ? 19.531 -9.359 -5.566 1 80.31 128 VAL B CA 1
ATOM 2554 C C . VAL B 1 128 ? 20.797 -10.031 -5.039 1 80.31 128 VAL B C 1
ATOM 2556 O O . VAL B 1 128 ? 21.125 -11.156 -5.438 1 80.31 128 VAL B O 1
ATOM 2559 N N . ASN B 1 129 ? 21.641 -9.188 -4.621 1 70.88 129 ASN B N 1
ATOM 2560 C CA . ASN B 1 129 ? 22.969 -9.664 -4.219 1 70.88 129 ASN B CA 1
ATOM 2561 C C . ASN B 1 129 ? 22.922 -10.305 -2.834 1 70.88 129 ASN B C 1
ATOM 2563 O O . ASN B 1 129 ? 21.859 -10.398 -2.217 1 70.88 129 ASN B O 1
ATOM 2567 N N . HIS B 1 130 ? 24.031 -10.664 -2.506 1 66.44 130 HIS B N 1
ATOM 2568 C CA . HIS B 1 130 ? 24.234 -11.43 -1.283 1 66.44 130 HIS B CA 1
ATOM 2569 C C . HIS B 1 130 ? 23.844 -10.625 -0.053 1 66.44 130 HIS B C 1
ATOM 2571 O O . HIS B 1 130 ? 23.328 -11.18 0.921 1 66.44 130 HIS B O 1
ATOM 2577 N N . ALA B 1 131 ? 23.938 -9.398 -0.211 1 68.81 131 ALA B N 1
ATOM 2578 C CA . ALA B 1 131 ? 23.656 -8.617 0.988 1 68.81 131 ALA B CA 1
ATOM 2579 C C . ALA B 1 131 ? 22.172 -8.609 1.297 1 68.81 131 ALA B C 1
ATOM 2581 O O . ALA B 1 131 ? 21.766 -8.609 2.463 1 68.81 131 ALA B O 1
ATOM 2582 N N . TRP B 1 132 ? 21.375 -8.773 0.308 1 79.06 132 TRP B N 1
ATOM 2583 C CA . TRP B 1 132 ? 19.938 -8.766 0.512 1 79.06 132 TRP B CA 1
ATOM 2584 C C . TRP B 1 132 ? 19.438 -10.125 1.004 1 79.06 132 TRP B C 1
ATOM 2586 O O . TRP B 1 132 ? 18.375 -10.227 1.612 1 79.06 132 TRP B O 1
ATOM 2596 N N . LYS B 1 133 ? 20.266 -11.039 0.807 1 78.12 133 LYS B N 1
ATOM 2597 C CA . LYS B 1 133 ? 19.891 -12.406 1.137 1 78.12 133 LYS B CA 1
ATOM 2598 C C . LYS B 1 133 ? 19.641 -12.562 2.633 1 78.12 133 LYS B C 1
ATOM 2600 O O . LYS B 1 133 ? 18.719 -13.273 3.045 1 78.12 133 LYS B O 1
ATOM 2605 N N . GLU B 1 134 ? 20.375 -11.906 3.393 1 79.25 134 GLU B N 1
ATOM 2606 C CA . GLU B 1 134 ? 20.25 -12.047 4.84 1 79.25 134 GLU B CA 1
ATOM 2607 C C . GLU B 1 134 ? 18.844 -11.672 5.305 1 79.25 134 GLU B C 1
ATOM 2609 O O . GLU B 1 134 ? 18.281 -12.32 6.191 1 79.25 134 GLU B O 1
ATOM 2614 N N . LYS B 1 135 ? 18.297 -10.695 4.637 1 80.88 135 LYS B N 1
ATOM 2615 C CA . LYS B 1 135 ? 17 -10.195 5.082 1 80.88 135 LYS B CA 1
ATOM 2616 C C . LYS B 1 135 ? 15.867 -10.812 4.27 1 80.88 135 LYS B C 1
ATOM 2618 O O . LYS B 1 135 ? 14.75 -10.969 4.77 1 80.88 135 LYS B O 1
ATOM 2623 N N . LEU B 1 136 ? 16.203 -11.266 3.074 1 88.12 136 LEU B N 1
ATOM 2624 C CA . LEU B 1 136 ? 15.18 -11.758 2.148 1 88.12 136 LEU B CA 1
ATOM 2625 C C . LEU B 1 136 ? 15.164 -13.281 2.121 1 88.12 136 LEU B C 1
ATOM 2627 O O . LEU B 1 136 ? 14.273 -13.883 1.516 1 88.12 136 LEU B O 1
ATOM 2631 N N . ALA B 1 137 ? 16.078 -13.867 2.848 1 85.19 137 ALA B N 1
ATOM 2632 C CA . ALA B 1 137 ? 16.297 -15.305 2.689 1 85.19 137 ALA B CA 1
ATOM 2633 C C . ALA B 1 137 ? 15.109 -16.109 3.186 1 85.19 137 ALA B C 1
ATOM 2635 O O . ALA B 1 137 ? 14.953 -17.281 2.846 1 85.19 137 ALA B O 1
ATOM 2636 N N . LEU B 1 138 ? 14.273 -15.445 3.953 1 89.38 138 LEU B N 1
ATOM 2637 C CA . LEU B 1 138 ? 13.07 -16.141 4.41 1 89.38 138 LEU B CA 1
ATOM 2638 C C . LEU B 1 138 ? 12.102 -16.359 3.26 1 89.38 138 LEU B C 1
ATOM 2640 O O . LEU B 1 138 ? 11.25 -17.25 3.324 1 89.38 138 LEU B O 1
ATOM 2644 N N . CYS B 1 139 ? 12.25 -15.539 2.219 1 95.19 139 CYS B N 1
ATOM 2645 C CA . CYS B 1 139 ? 11.359 -15.641 1.066 1 95.19 139 CYS B CA 1
ATOM 2646 C C . CYS B 1 139 ? 12.055 -16.344 -0.097 1 95.19 139 CYS B C 1
ATOM 2648 O O . CYS B 1 139 ? 13.273 -16.234 -0.245 1 95.19 139 CYS B O 1
ATOM 2650 N N . GLU B 1 140 ? 11.211 -16.969 -0.9 1 96.44 140 GLU B N 1
ATOM 2651 C CA . GLU B 1 140 ? 11.75 -17.672 -2.057 1 96.44 140 GLU B CA 1
ATOM 2652 C C . GLU B 1 140 ? 11.297 -17.016 -3.361 1 96.44 140 GLU B C 1
ATOM 2654 O O . GLU B 1 140 ? 11.93 -17.203 -4.402 1 96.44 140 GLU B O 1
ATOM 2659 N N . ILE B 1 141 ? 10.203 -16.297 -3.297 1 97.62 141 ILE B N 1
ATOM 2660 C CA . ILE B 1 141 ? 9.672 -15.695 -4.512 1 97.62 141 ILE B CA 1
ATOM 2661 C C . ILE B 1 141 ? 9.125 -14.305 -4.195 1 97.62 141 ILE B C 1
ATOM 2663 O O . ILE B 1 141 ? 8.961 -13.945 -3.027 1 97.62 141 ILE B O 1
ATOM 2667 N N . GLU B 1 142 ? 8.93 -13.586 -5.258 1 97.31 142 GLU B N 1
ATOM 2668 C CA . GLU B 1 142 ? 8.383 -12.234 -5.172 1 97.31 142 GLU B CA 1
ATOM 2669 C C . GLU B 1 142 ? 7.113 -12.102 -6.004 1 97.31 142 GLU B C 1
ATOM 2671 O O . GLU B 1 142 ? 7.031 -12.633 -7.109 1 97.31 142 GLU B O 1
ATOM 2676 N N . ASN B 1 143 ? 6.152 -11.5 -5.516 1 98.19 143 ASN B N 1
ATOM 2677 C CA . ASN B 1 143 ? 4.957 -11.039 -6.215 1 98.19 143 ASN B CA 1
ATOM 2678 C C . ASN B 1 143 ? 4.527 -9.656 -5.75 1 98.19 143 ASN B C 1
ATOM 2680 O O . ASN B 1 143 ? 5.184 -9.055 -4.895 1 98.19 143 ASN B O 1
ATOM 2684 N N . LEU B 1 144 ? 3.389 -9.148 -6.305 1 97.94 144 LEU B N 1
ATOM 2685 C CA . LEU B 1 144 ? 3.154 -7.727 -6.074 1 97.94 144 LEU B CA 1
ATOM 2686 C C . LEU B 1 144 ? 1.819 -7.5 -5.375 1 97.94 144 LEU B C 1
ATOM 2688 O O . LEU B 1 144 ? 1.427 -6.355 -5.129 1 97.94 144 LEU B O 1
ATOM 2692 N N . GLU B 1 145 ? 1.098 -8.625 -5.074 1 98.38 145 GLU B N 1
ATOM 2693 C CA . GLU B 1 145 ? -0.268 -8.383 -4.617 1 98.38 145 GLU B CA 1
ATOM 2694 C C . GLU B 1 145 ? -0.532 -9.062 -3.277 1 98.38 145 GLU B C 1
ATOM 2696 O O . GLU B 1 145 ? -1.404 -8.633 -2.518 1 98.38 145 GLU B O 1
ATOM 2701 N N . CYS B 1 146 ? 0.137 -10.047 -2.922 1 98.81 146 CYS B N 1
ATOM 2702 C CA . CYS B 1 146 ? -0.427 -11.047 -2.023 1 98.81 146 CYS B CA 1
ATOM 2703 C C . CYS B 1 146 ? -0.289 -10.617 -0.568 1 98.81 146 CYS B C 1
ATOM 2705 O O . CYS B 1 146 ? -0.98 -11.133 0.308 1 98.81 146 CYS B O 1
ATOM 2707 N N . TYR B 1 147 ? 0.605 -9.695 -0.244 1 98.69 147 TYR B N 1
ATOM 2708 C CA . TYR B 1 147 ? 0.613 -9.188 1.121 1 98.69 147 TYR B CA 1
ATOM 2709 C C . TYR B 1 147 ? -0.672 -8.422 1.423 1 98.69 147 TYR B C 1
ATOM 2711 O O . TYR B 1 147 ? -1.271 -8.602 2.486 1 98.69 147 TYR B O 1
ATOM 2719 N N . GLY B 1 148 ? -1.071 -7.566 0.487 1 98.62 148 GLY B N 1
ATOM 2720 C CA . GLY B 1 148 ? -2.324 -6.848 0.644 1 98.62 148 GLY B CA 1
ATOM 2721 C C . GLY B 1 148 ? -3.529 -7.762 0.753 1 98.62 148 GLY B C 1
ATOM 2722 O O . GLY B 1 148 ? -4.398 -7.551 1.603 1 98.62 148 GLY B O 1
ATOM 2723 N N . ILE B 1 149 ? -3.557 -8.758 -0.08 1 98.81 149 ILE B N 1
ATOM 2724 C CA . ILE B 1 149 ? -4.652 -9.727 -0.071 1 98.81 149 ILE B CA 1
ATOM 2725 C C . ILE B 1 149 ? -4.68 -10.461 1.267 1 98.81 149 ILE B C 1
ATOM 2727 O O . ILE B 1 149 ? -5.742 -10.617 1.873 1 98.81 149 ILE B O 1
ATOM 2731 N N . ALA B 1 150 ? -3.508 -10.883 1.715 1 98.81 150 ALA B N 1
ATOM 2732 C CA . ALA B 1 150 ? -3.385 -11.594 2.982 1 98.81 150 ALA B CA 1
ATOM 2733 C C . ALA B 1 150 ? -3.9 -10.75 4.145 1 98.81 150 ALA B C 1
ATOM 2735 O O . ALA B 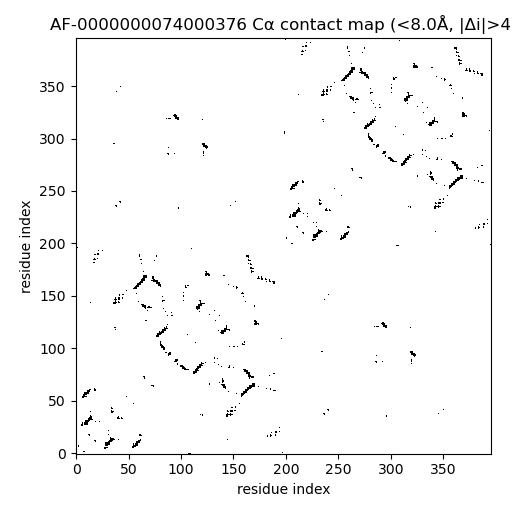1 150 ? -4.57 -11.258 5.043 1 98.81 150 ALA B O 1
ATOM 2736 N N . LYS B 1 151 ? -3.582 -9.492 4.129 1 98.12 151 LYS B N 1
ATOM 2737 C CA . LYS B 1 151 ? -4.035 -8.594 5.188 1 98.12 151 LYS B CA 1
ATOM 2738 C C . LYS B 1 151 ? -5.559 -8.547 5.258 1 98.12 151 LYS B C 1
ATOM 2740 O O . LYS B 1 151 ? -6.133 -8.609 6.348 1 98.12 151 LYS B O 1
ATOM 2745 N N . VAL B 1 152 ? -6.176 -8.453 4.094 1 98.5 152 VAL B N 1
ATOM 2746 C CA . VAL B 1 152 ? -7.633 -8.383 4.035 1 98.5 152 VAL B CA 1
ATOM 2747 C C . VAL B 1 152 ? -8.234 -9.711 4.492 1 98.5 152 VAL B C 1
ATOM 2749 O O . VAL B 1 152 ? -9.172 -9.727 5.289 1 98.5 152 VAL B O 1
ATOM 2752 N N . CYS B 1 153 ? -7.68 -10.812 4.008 1 98.38 153 CYS B N 1
ATOM 2753 C CA . CYS B 1 153 ? -8.18 -12.125 4.406 1 98.38 153 CYS B CA 1
ATOM 2754 C C . CYS B 1 153 ? -8.078 -12.305 5.918 1 98.38 153 CYS B C 1
ATOM 2756 O O . CYS B 1 153 ? -9.016 -12.812 6.547 1 98.38 153 CYS B O 1
ATOM 2758 N N . LYS B 1 154 ? -6.98 -11.898 6.469 1 97.62 154 LYS B N 1
ATOM 2759 C CA . LYS B 1 154 ? -6.789 -11.984 7.914 1 97.62 154 LYS B CA 1
ATOM 2760 C C . LYS B 1 154 ? -7.844 -11.164 8.656 1 97.62 154 LYS B C 1
ATOM 2762 O O . LYS B 1 154 ? -8.414 -11.633 9.641 1 97.62 154 LYS B O 1
ATOM 2767 N N . GLN B 1 155 ? -8.117 -10.008 8.172 1 95.69 155 GLN B N 1
ATOM 2768 C CA . GLN B 1 155 ? -9.078 -9.117 8.797 1 95.69 155 GLN B CA 1
ATOM 2769 C C . GLN B 1 155 ? -10.484 -9.719 8.789 1 95.69 155 GLN B C 1
ATOM 2771 O O . GLN B 1 155 ? -11.25 -9.531 9.727 1 95.69 155 GLN B O 1
ATOM 2776 N N . PHE B 1 156 ? -10.82 -10.422 7.73 1 96.62 156 PHE B N 1
ATOM 2777 C CA . PHE B 1 156 ? -12.156 -10.992 7.578 1 96.62 156 PHE B CA 1
ATOM 2778 C C . PHE B 1 156 ? -12.219 -12.383 8.203 1 96.62 156 PHE B C 1
ATOM 2780 O O . PHE B 1 156 ? -13.289 -13 8.242 1 96.62 156 PHE B O 1
ATOM 2787 N N . GLY B 1 157 ? -11.039 -12.914 8.609 1 96.62 157 GLY B N 1
ATOM 2788 C CA . GLY B 1 157 ? -10.992 -14.227 9.219 1 96.62 157 GLY B CA 1
ATOM 2789 C C . GLY B 1 157 ? -11.203 -15.352 8.227 1 96.62 157 GLY B C 1
ATOM 2790 O O . GLY B 1 157 ? -11.836 -16.359 8.547 1 96.62 157 GLY B O 1
ATOM 2791 N N . ILE B 1 158 ? -10.781 -15.164 7.008 1 96.5 158 ILE B N 1
ATOM 2792 C CA . ILE B 1 158 ? -10.969 -16.203 6 1 96.5 158 ILE B CA 1
ATOM 2793 C C . ILE B 1 158 ? -9.609 -16.75 5.566 1 96.5 158 ILE B C 1
ATOM 2795 O O . ILE B 1 158 ? -8.586 -16.062 5.684 1 96.5 158 ILE B O 1
ATOM 2799 N N . SER B 1 159 ? -9.562 -17.953 5.074 1 96.38 159 SER B N 1
ATOM 2800 C CA . SER B 1 159 ? -8.312 -18.594 4.68 1 96.38 159 SER B CA 1
ATOM 2801 C C . SER B 1 159 ? -7.84 -18.094 3.314 1 96.38 159 SER B C 1
ATOM 2803 O O . SER B 1 159 ? -8.648 -17.625 2.506 1 96.38 159 SER B O 1
ATOM 2805 N N . PHE B 1 160 ? -6.52 -18.25 3.1 1 97.62 160 PHE B N 1
ATOM 2806 C CA . PHE B 1 160 ? -5.918 -17.719 1.884 1 97.62 160 PHE B CA 1
ATOM 2807 C C . PHE B 1 160 ? -4.762 -18.594 1.419 1 97.62 160 PHE B C 1
ATOM 2809 O O . PHE B 1 160 ? -3.902 -18.969 2.217 1 97.62 160 PHE B O 1
ATOM 2816 N N . THR B 1 161 ? -4.809 -18.875 0.144 1 96.44 161 THR B N 1
ATOM 2817 C CA . THR B 1 161 ? -3.701 -19.562 -0.525 1 96.44 161 THR B CA 1
ATOM 2818 C C . THR B 1 161 ? -3.404 -18.906 -1.871 1 96.44 161 THR B C 1
ATOM 2820 O O . THR B 1 161 ? -4.324 -18.578 -2.627 1 96.44 161 THR B O 1
ATOM 2823 N N . ALA B 1 162 ? -2.143 -18.719 -2.145 1 98.12 162 ALA B N 1
ATOM 2824 C CA . ALA B 1 162 ? -1.735 -18.156 -3.434 1 98.12 162 ALA B CA 1
ATOM 2825 C C . ALA B 1 162 ? -0.96 -19.188 -4.254 1 98.12 162 ALA B C 1
ATOM 2827 O O . ALA B 1 162 ? -0.011 -19.797 -3.756 1 98.12 162 ALA B O 1
ATOM 2828 N N . PHE B 1 163 ? -1.375 -19.328 -5.473 1 97.5 163 PHE B N 1
ATOM 2829 C CA . PHE B 1 163 ? -0.672 -20.188 -6.426 1 97.5 163 PHE B CA 1
ATOM 2830 C C . PHE B 1 163 ? 0.109 -19.344 -7.43 1 97.5 163 PHE B C 1
ATOM 2832 O O . PHE B 1 163 ? -0.389 -18.328 -7.918 1 97.5 163 PHE B O 1
ATOM 2839 N N . PHE B 1 164 ? 1.335 -19.812 -7.719 1 98.62 164 PHE B N 1
ATOM 2840 C CA . PHE B 1 164 ? 2.162 -19.047 -8.641 1 98.62 164 PHE B CA 1
ATOM 2841 C C . PHE B 1 164 ? 2.781 -19.953 -9.695 1 98.62 164 PHE B C 1
ATOM 2843 O O . PHE B 1 164 ? 3.207 -21.078 -9.391 1 98.62 164 PHE B O 1
ATOM 2850 N N . ALA B 1 165 ? 2.746 -19.484 -10.906 1 98.81 165 ALA B N 1
ATOM 2851 C CA . ALA B 1 165 ? 3.758 -19.922 -11.867 1 98.81 165 ALA B CA 1
ATOM 2852 C C . ALA B 1 165 ? 5.016 -19.062 -11.766 1 98.81 165 ALA B C 1
ATOM 2854 O O . ALA B 1 165 ? 4.938 -17.828 -11.82 1 98.81 165 ALA B O 1
ATOM 2855 N N . ILE B 1 166 ? 6.168 -19.688 -11.609 1 98.88 166 ILE B N 1
ATOM 2856 C CA . ILE B 1 166 ? 7.414 -18.938 -11.625 1 98.88 166 ILE B CA 1
ATOM 2857 C C . ILE B 1 166 ? 7.766 -18.547 -13.055 1 98.88 166 ILE B C 1
ATOM 2859 O O . ILE B 1 166 ? 8.023 -19.406 -13.898 1 98.88 166 ILE B O 1
ATOM 2863 N N . THR B 1 167 ? 7.824 -17.234 -13.305 1 98.75 167 THR B N 1
ATOM 2864 C CA . THR B 1 167 ? 7.914 -16.797 -14.688 1 98.75 167 THR B CA 1
ATOM 2865 C C . THR B 1 167 ? 9.266 -16.141 -14.961 1 98.75 167 THR B C 1
ATOM 2867 O O . THR B 1 167 ? 9.641 -15.953 -16.125 1 98.75 167 THR B O 1
ATOM 2870 N N . ASN B 1 168 ? 10.016 -15.836 -13.961 1 98.5 168 ASN B N 1
ATOM 2871 C CA . ASN B 1 168 ? 11.281 -15.109 -14.086 1 98.5 168 ASN B CA 1
ATOM 2872 C C . ASN B 1 168 ? 12.117 -15.219 -12.82 1 98.5 168 ASN B C 1
ATOM 2874 O O . ASN B 1 168 ? 11.625 -15.664 -11.781 1 98.5 168 ASN B O 1
ATOM 2878 N N . GLU B 1 169 ? 13.367 -14.867 -13.016 1 97.06 169 GLU B N 1
ATOM 2879 C CA . GLU B 1 169 ? 14.203 -14.602 -11.852 1 97.06 169 GLU B CA 1
ATOM 2880 C C . GLU B 1 169 ? 14.133 -13.125 -11.445 1 97.06 169 GLU B C 1
ATOM 2882 O O . GLU B 1 169 ? 14.125 -12.242 -12.305 1 97.06 169 GLU B O 1
ATOM 2887 N N . VAL B 1 170 ? 14.07 -12.867 -10.164 1 95.69 170 VAL B N 1
ATOM 2888 C CA . VAL B 1 170 ? 14.055 -11.492 -9.672 1 95.69 170 VAL B CA 1
ATOM 2889 C C . VAL B 1 170 ? 15.352 -10.789 -10.055 1 95.69 170 VAL B C 1
ATOM 2891 O O . VAL B 1 170 ? 16.453 -11.312 -9.82 1 95.69 170 VAL B O 1
ATOM 2894 N N . GLY B 1 171 ? 15.203 -9.664 -10.656 1 93.31 171 GLY B N 1
ATOM 2895 C CA . GLY B 1 171 ? 16.391 -8.945 -11.07 1 93.31 171 GLY B CA 1
ATOM 2896 C C . GLY B 1 171 ? 16.203 -8.172 -12.367 1 93.31 171 GLY B C 1
ATOM 2897 O O . GLY B 1 171 ? 15.078 -7.977 -12.812 1 93.31 171 GLY B O 1
ATOM 2898 N N . PRO B 1 172 ? 17.297 -7.738 -12.961 1 92.19 172 PRO B N 1
ATOM 2899 C CA . PRO B 1 172 ? 17.25 -6.809 -14.094 1 92.19 172 PRO B CA 1
ATOM 2900 C C . PRO B 1 172 ? 16.531 -7.383 -15.312 1 92.19 172 PRO B C 1
ATOM 2902 O O . PRO B 1 172 ? 15.938 -6.637 -16.094 1 92.19 172 PRO B O 1
ATOM 2905 N N . ASN B 1 173 ? 16.531 -8.703 -15.453 1 94.5 173 ASN B N 1
ATOM 2906 C CA . ASN B 1 173 ? 15.93 -9.32 -16.625 1 94.5 173 ASN B CA 1
ATOM 2907 C C . ASN B 1 173 ? 14.516 -9.828 -16.344 1 94.5 173 ASN B C 1
ATOM 2909 O O . ASN B 1 173 ? 13.883 -10.43 -17.203 1 94.5 173 ASN B O 1
ATOM 2913 N N . GLY B 1 174 ? 14.102 -9.594 -15.172 1 95.06 174 GLY B N 1
ATOM 2914 C CA . GLY B 1 174 ? 12.836 -10.148 -14.734 1 95.06 174 GLY B CA 1
ATOM 2915 C C . GLY B 1 174 ? 11.664 -9.742 -15.609 1 95.06 174 GLY B C 1
ATOM 2916 O O . GLY B 1 174 ? 10.844 -10.578 -15.984 1 95.06 174 GLY B O 1
ATOM 2917 N N . SER B 1 175 ? 11.617 -8.5 -16.031 1 94.31 175 SER B N 1
ATOM 2918 C CA . SER B 1 175 ? 10.484 -7.992 -16.797 1 94.31 175 SER B CA 1
ATOM 2919 C C . SER B 1 175 ? 10.438 -8.617 -18.188 1 94.31 175 SER B C 1
ATOM 2921 O O . SER B 1 175 ? 9.367 -8.977 -18.688 1 94.31 175 SER B O 1
ATOM 2923 N N . VAL B 1 176 ? 11.508 -8.719 -18.766 1 96.38 176 VAL B N 1
ATOM 2924 C CA . VAL B 1 176 ? 11.586 -9.312 -20.094 1 96.38 176 VAL B CA 1
ATOM 2925 C C . VAL B 1 176 ? 11.219 -10.789 -20.047 1 96.38 176 VAL B C 1
ATOM 2927 O O . VAL B 1 176 ? 10.453 -11.281 -20.875 1 96.38 176 VAL B O 1
ATOM 2930 N N . GLU B 1 177 ? 11.719 -11.492 -19.047 1 97.88 177 GLU B N 1
ATOM 2931 C CA . GLU B 1 177 ? 11.391 -12.898 -18.859 1 97.88 177 GLU B CA 1
ATOM 2932 C C . GLU B 1 177 ? 9.898 -13.086 -18.594 1 97.88 177 GLU B C 1
ATOM 2934 O O . GLU B 1 177 ? 9.281 -14 -19.141 1 97.88 177 GLU B O 1
ATOM 2939 N N . TRP B 1 178 ? 9.414 -12.242 -17.766 1 97.88 178 TRP B N 1
ATOM 2940 C CA . TRP B 1 178 ? 7.984 -12.289 -17.484 1 97.88 178 TRP B CA 1
ATOM 2941 C C . TRP B 1 178 ? 7.168 -12.148 -18.766 1 97.88 178 TRP B C 1
ATOM 2943 O O . TRP B 1 178 ? 6.246 -12.93 -19 1 97.88 178 TRP B O 1
ATOM 2953 N N . GLN B 1 179 ? 7.461 -11.188 -19.562 1 97.38 179 GLN B N 1
ATOM 2954 C CA . GLN B 1 179 ? 6.719 -10.938 -20.797 1 97.38 179 GLN B CA 1
ATOM 2955 C C . GLN B 1 179 ? 6.738 -12.156 -21.703 1 97.38 179 GLN B C 1
ATOM 2957 O O . GLN B 1 179 ? 5.734 -12.477 -22.344 1 97.38 179 GLN B O 1
ATOM 2962 N N . LYS B 1 180 ? 7.77 -12.828 -21.672 1 98.06 180 LYS B N 1
ATOM 2963 C CA . LYS B 1 180 ? 7.961 -13.984 -22.531 1 98.06 180 LYS B CA 1
ATOM 2964 C C . LYS B 1 180 ? 7.199 -15.195 -22 1 98.06 180 LYS B C 1
ATOM 2966 O O . LYS B 1 180 ? 6.68 -16 -22.781 1 98.06 180 LYS B O 1
ATOM 2971 N N . ASN B 1 181 ? 7.121 -15.305 -20.703 1 98.62 181 ASN B N 1
ATOM 2972 C CA . ASN B 1 181 ? 6.77 -16.594 -20.125 1 98.62 181 ASN B CA 1
ATOM 2973 C C . ASN B 1 181 ? 5.359 -16.594 -19.547 1 98.62 181 ASN B C 1
ATOM 2975 O O . ASN B 1 181 ? 4.754 -17.641 -19.359 1 98.62 181 ASN B O 1
ATOM 2979 N N . TRP B 1 182 ? 4.809 -15.422 -19.172 1 98.12 182 TRP B N 1
ATOM 2980 C CA . TRP B 1 182 ? 3.711 -15.383 -18.203 1 98.12 182 TRP B CA 1
ATOM 2981 C C . TRP B 1 182 ? 2.473 -16.078 -18.766 1 98.12 182 TRP B C 1
ATOM 2983 O O . TRP B 1 182 ? 1.788 -16.812 -18.047 1 98.12 182 TRP B O 1
ATOM 2993 N N . ARG B 1 183 ? 2.17 -15.898 -20.047 1 98.12 183 ARG B N 1
ATOM 2994 C CA . ARG B 1 183 ? 0.91 -16.406 -20.578 1 98.12 183 ARG B CA 1
ATOM 2995 C C . ARG B 1 183 ? 0.882 -17.938 -20.578 1 98.12 183 ARG B C 1
ATOM 2997 O O . ARG B 1 183 ? -0.054 -18.531 -20.047 1 98.12 183 ARG B O 1
ATOM 3004 N N . GLU B 1 184 ? 1.903 -18.531 -21.125 1 98.38 184 GLU B N 1
ATOM 3005 C CA . GLU B 1 184 ? 1.967 -19.984 -21.172 1 98.38 184 GLU B CA 1
ATOM 3006 C C . GLU B 1 184 ? 1.995 -20.594 -19.781 1 98.38 184 GLU B C 1
ATOM 3008 O O . GLU B 1 184 ? 1.284 -21.562 -19.5 1 98.38 184 GLU B O 1
ATOM 3013 N N . LEU B 1 185 ? 2.797 -20.016 -18.938 1 98.62 185 LEU B N 1
ATOM 3014 C CA . LEU B 1 185 ? 2.947 -20.578 -17.594 1 98.62 185 LEU B CA 1
ATOM 3015 C C . LEU B 1 185 ? 1.693 -20.328 -16.766 1 98.62 185 LEU B C 1
ATOM 3017 O O . LEU B 1 185 ? 1.33 -21.156 -15.922 1 98.62 185 LEU B O 1
ATOM 3021 N N . SER B 1 186 ? 1.082 -19.203 -17.016 1 97.94 186 SER B N 1
ATOM 3022 C CA . SER B 1 186 ? -0.21 -18.969 -16.375 1 97.94 186 SER B CA 1
ATOM 3023 C C . SER B 1 186 ? -1.234 -20.016 -16.797 1 97.94 186 SER B C 1
ATOM 3025 O O . SER B 1 186 ? -2.012 -20.5 -15.977 1 97.94 186 SER B O 1
ATOM 3027 N N . ASN B 1 187 ? -1.251 -20.359 -18.078 1 97.25 187 ASN B N 1
ATOM 3028 C CA . ASN B 1 187 ? -2.146 -21.391 -18.562 1 97.25 187 ASN B CA 1
ATOM 3029 C C . ASN B 1 187 ? -1.889 -22.719 -17.859 1 97.25 187 ASN B C 1
ATOM 3031 O O . ASN B 1 187 ? -2.828 -23.406 -17.438 1 97.25 187 ASN B O 1
ATOM 3035 N N . GLN B 1 188 ? -0.679 -23.047 -17.734 1 98.06 188 GLN B N 1
ATOM 3036 C CA . GLN B 1 188 ? -0.309 -24.297 -17.062 1 98.06 188 GLN B CA 1
ATOM 3037 C C . GLN B 1 188 ? -0.775 -24.297 -15.602 1 98.06 188 GLN B C 1
ATOM 3039 O O . GLN B 1 188 ? -1.286 -25.297 -15.109 1 98.06 188 GLN B O 1
ATOM 3044 N N . LEU B 1 189 ? -0.551 -23.156 -14.945 1 97.5 189 LEU B N 1
ATOM 3045 C CA . LEU B 1 189 ? -0.983 -23.031 -13.562 1 97.5 189 LEU B CA 1
ATOM 3046 C C . LEU B 1 189 ? -2.492 -23.219 -13.445 1 97.5 189 LEU B C 1
ATOM 3048 O O . LEU B 1 189 ? -2.967 -23.953 -12.578 1 97.5 189 LEU B O 1
ATOM 3052 N N . GLN B 1 190 ? -3.227 -22.531 -14.281 1 95.12 190 GLN B N 1
ATOM 3053 C CA . GLN B 1 190 ? -4.684 -22.641 -14.25 1 95.12 190 GLN B CA 1
ATOM 3054 C C . GLN B 1 190 ? -5.141 -24.078 -14.477 1 95.12 190 GLN B C 1
ATOM 3056 O O . GLN B 1 190 ? -6.035 -24.562 -13.781 1 95.12 190 GLN B O 1
ATOM 3061 N N . ASP B 1 191 ? -4.508 -24.781 -15.398 1 93.88 191 ASP B N 1
ATOM 3062 C CA . ASP B 1 191 ? -4.832 -26.188 -15.648 1 93.88 191 ASP B CA 1
ATOM 3063 C C . ASP B 1 191 ? -4.562 -27.031 -14.414 1 93.88 191 ASP B C 1
ATOM 3065 O O . ASP B 1 191 ? -5.371 -27.906 -14.062 1 93.88 191 ASP B O 1
ATOM 3069 N N . LYS B 1 192 ? -3.455 -26.812 -13.836 1 94.19 192 LYS B N 1
ATOM 3070 C CA . LYS B 1 192 ? -3.09 -27.562 -12.641 1 94.19 192 LYS B CA 1
ATOM 3071 C C . LYS B 1 192 ? -4.078 -27.312 -11.508 1 94.19 192 LYS B C 1
ATOM 3073 O O . LYS B 1 192 ? -4.508 -28.25 -10.828 1 94.19 192 LYS B O 1
ATOM 3078 N N . VAL B 1 193 ? -4.418 -26.031 -11.242 1 91.56 193 VAL B N 1
ATOM 3079 C CA . VAL B 1 193 ? -5.312 -25.672 -10.156 1 91.56 193 VAL B CA 1
ATOM 3080 C C . VAL B 1 193 ? -6.688 -26.297 -10.383 1 91.56 193 VAL B C 1
ATOM 3082 O O . VAL B 1 193 ? -7.348 -26.719 -9.43 1 91.56 193 VAL B O 1
ATOM 3085 N N . LEU B 1 194 ? -7.148 -26.391 -11.602 1 88.31 194 LEU B N 1
ATOM 3086 C CA . LEU B 1 194 ? -8.422 -27.016 -11.938 1 88.31 194 LEU B CA 1
ATOM 3087 C C . LEU B 1 194 ? -8.461 -28.469 -11.484 1 88.31 194 LEU B C 1
ATOM 3089 O O . LEU B 1 194 ? -9.516 -28.969 -11.102 1 88.31 194 LEU B O 1
ATOM 3093 N N . THR B 1 195 ? -7.332 -29.047 -11.445 1 87.31 195 THR B N 1
ATOM 3094 C CA . THR B 1 195 ? -7.277 -30.453 -11.047 1 87.31 195 THR B CA 1
ATOM 3095 C C . THR B 1 195 ? -7.5 -30.609 -9.547 1 87.31 195 THR B C 1
ATOM 3097 O O . THR B 1 195 ? -7.809 -31.703 -9.062 1 87.31 195 THR B O 1
ATOM 3100 N N . PHE B 1 196 ? -7.266 -29.5 -8.812 1 84.38 196 PHE B N 1
ATOM 3101 C CA . PHE B 1 196 ? -7.469 -29.562 -7.371 1 84.38 196 PHE B CA 1
ATOM 3102 C C . PHE B 1 196 ? -8.953 -29.484 -7.027 1 84.38 196 PHE B C 1
ATOM 3104 O O . PHE B 1 196 ? -9.352 -29.797 -5.906 1 84.38 196 PHE B O 1
ATOM 3111 N N . PHE B 1 197 ? -9.711 -28.984 -7.891 1 77.69 197 PHE B N 1
ATOM 3112 C CA . PHE B 1 197 ? -11.102 -28.688 -7.57 1 77.69 197 PHE B CA 1
ATOM 3113 C C . PHE B 1 197 ? -12.047 -29.531 -8.414 1 77.69 197 PHE B C 1
ATOM 3115 O O . PHE B 1 197 ? -13.266 -29.328 -8.391 1 77.69 197 PHE B O 1
ATOM 3122 N N . THR B 1 198 ? -11.562 -30.203 -9.312 1 67.44 198 THR B N 1
ATOM 3123 C CA . THR B 1 198 ? -12.352 -31.172 -10.062 1 67.44 198 THR B CA 1
ATOM 3124 C C . THR B 1 198 ? -12.039 -32.594 -9.617 1 67.44 198 THR B C 1
ATOM 3126 O O . THR B 1 198 ? -10.93 -32.875 -9.164 1 67.44 198 THR B O 1
#

Solvent-accessible surface area (backbone atoms only — not comparable to full-atom values): 20322 Å² total; per-residue (Å²): 117,74,72,86,50,50,73,23,35,35,41,33,20,45,44,62,83,39,45,52,68,43,61,74,65,44,86,61,51,49,74,47,67,29,34,74,32,28,59,43,17,22,52,43,46,47,57,51,46,71,77,39,74,69,51,47,35,40,37,36,32,39,67,24,23,16,38,90,85,34,92,55,50,64,74,36,61,35,27,33,34,32,29,31,69,62,49,64,42,34,71,72,62,45,20,43,70,62,94,76,74,75,46,77,44,72,79,70,80,64,91,51,54,78,42,30,31,29,22,25,84,47,46,56,35,39,75,76,45,73,77,48,37,79,79,44,58,78,35,34,31,36,38,39,29,57,35,27,39,49,52,45,30,58,74,72,71,31,50,47,43,35,36,31,18,25,28,16,50,54,10,68,59,19,65,63,36,28,72,72,32,40,65,66,40,28,50,53,41,42,57,56,54,48,58,74,76,97,117,76,72,87,50,52,74,24,34,35,41,33,19,45,46,61,83,38,45,53,68,44,62,76,66,43,86,61,50,49,74,47,69,30,34,72,31,28,59,44,18,21,52,45,46,48,57,50,45,72,76,38,76,68,50,47,34,41,37,34,32,40,66,25,24,17,38,90,85,34,91,55,49,65,75,36,62,35,29,31,34,33,29,30,68,63,50,64,42,34,72,72,61,45,20,43,68,61,94,77,74,72,47,77,43,72,78,70,79,64,90,50,55,78,42,31,30,31,23,25,85,48,46,57,34,40,75,76,44,74,78,46,38,80,78,43,59,79,34,33,30,34,39,40,29,58,36,26,40,48,53,44,31,56,74,73,71,32,50,48,41,35,37,29,18,26,29,17,49,54,10,68,59,19,65,63,36,29,71,72,33,40,66,65,41,26,50,50,41,42,55,55,54,48,58,74,77,96

Radius of gyration: 21.75 Å; Cα contacts (8 Å, |Δi|>4): 898; chains: 2; bounding box: 48×61×46 Å

Sequence (396 aa):
MVYKDREDVLFVSAFSGEIDRLSSSLSLAEIKVLGIGNLNAALSLFVYLQSNPHTKHVFFLGSGGSYPWSDYKTGALVQSNEFYQIETAGLSGFGKQLPTEPIHFLKSQSTLPQLRSNCPSLITLQDVNHAWKEKLALCEIENLECYGIAKVCKQFGISFTAFFAITNEVGPNGSVEWQKNWRELSNQLQDKVLTFFTMVYKDREDVLFVSAFSGEIDRLSSSLSLAEIKVLGIGNLNAALSLFVYLQSNPHTKHVFFLGSGGSYPWSDYKTGALVQSNEFYQIETAGLSGFGKQLPTEPIHFLKSQSTLPQLRSNCPSLITLQDVNHAWKEKLALCEIENLECYGIAKVCKQFGISFTAFFAITNEVGPNGSVEWQKNWRELSNQLQDKVLTFFT

InterPro domains:
  IPR035994 Nucleoside phosphorylase superfamily [G3DSA:3.40.50.1580] (3-198)
  IPR035994 Nucleoside phosphorylase superfamily [SSF53167] (33-196)

Foldseek 3Di:
DQPPALAQEEEEEQDCLLCVVVVVPPPRHHYYHQHFFAVSNLVSVLVVCVVRVSHFEYEYTFAKAFEPPAPDAAQAKAKEFKEAEDEVCCLVVNDPDDDDDIFGFDDDPDPGHYWYEYAYRDQAAARPDPSVCVVCVRGGIYGGHVRNVRVNCVVSVHGYMYMYRHQYHRHNCRVVSCVVGGNVSSVVNNVRVVVVND/DQPPALLQEEEEEQDCLLCVVVVVVPPRHHYYHQHFFAVSNLVSVLVVCVVRVSHFEYEYTFAKAFEPPAPDAALAKAKEFKEAEDEVCCLVVNDPDDDDDIFGFDDDPDPGHYWYEYAYGDQAAARPDPSNCVVCVRGGIYGGHVRNVRVNCVVSVHGYMYMYRHQYHRHNCRVVSCVVGGNVSSVVNNVRVVVVND

=== Feature glossary ===
The record interleaves many kinds of information about one protein. Here is each kind framed as the question it answers.

Q: What does the local fold look like, residue by residue?
A: The Foldseek 3Di string encodes local tertiary geometry as a 20-letter alphabet — one character per residue — derived from the relative positions of nearby Cα atoms. Unlike the amino-acid sequence, 3Di is a direct function of the 3D structure, so two proteins with the same fold have similar 3Di strings even at low sequence identity.

Q: Which residues are in helices, strands, or loops?
A: The SS8 string is DSSP's per-residue secondary-structure call. α-helix (H) means an i→i+4 H-bond ladder; β-strand (E) means the residue participates in a β-sheet; 3₁₀ (G) and π (I) are tighter and wider helices; T/S are turns/bends; '-' is loop.

Q: How big and how compact is the whole molecule?
A: Radius of gyration (Rg) is the root-mean-square distance of Cα atoms from their centroid — a single number for overall size and compactness. A globular domain of N residues has Rg ≈ 2.2·N^0.38 Å; an extended or disordered chain has a much larger Rg. The Cα contact count is the number of residue pairs whose Cα atoms are within 8 Å and are more than four positions apart in sequence — a standard proxy for tertiary packing density. The bounding box is the smallest axis-aligned box enclosing all Cα atoms.

Q: Where is each backbone atom in 3D?
A: Structure coordinates are given as an mmCIF _atom_site loop: one row per atom with element, residue name, chain id, sequence number, and x/y/z position in Å. Only the four main-chain atoms per residue are included here; side chains are omitted to keep the record compact.

Q: What is the amino-acid chain?
A: Primary structure: the covalent order of the twenty standard amino acids along the backbone. Two proteins with the same sequence will (almost always) fold to the same structure; two with 30% identity often share a fold but not the details.

Q: What if only a Cα trace is available?
A: Three-state secondary structure (P-SEA) collapses the eight DSSP classes into helix (a), strand (b), and coil (c). P-SEA assigns these from Cα geometry alone — distances and angles — without requiring backbone oxygens, so it works on any Cα trace.

Q: What family and function is it annotated with?
A: Database cross-references. InterPro integrates a dozen domain/family signature databases into unified entries with residue-range hits. GO terms attach function/process/location labels with evidence codes. CATH codes position the fold in a four-level structural taxonomy. Organism is the NCBI-taxonomy species name.

Q: How confident is the AlphaFold model at each residue?
A: pLDDT is the predicted lDDT-Cα score: AlphaFold's confidence that the local environment of each residue (all inter-atomic distances within 15 Å) is correctly placed. It is a per-residue number between 0 and 100, with higher meaning more reliable.

Q: How mobile is each atom in the crystal?
A: B-factor (Debye–Waller factor) reflects atomic displacement in the crystal lattice. It is an experimental observable (units Å²), not a prediction; low values mean the atom is pinned down, high values mean it moves or is heterogeneous across the crystal.

Q: Which residues are buried vs exposed?
A: SASA measures how much of the protein is reachable by solvent. It is computed by rolling a water-sized probe over the atomic surface and summing the exposed area (Å²). Per-residue SASA distinguishes core (buried, low SASA) from surface (exposed, high SASA) residues; total SASA is a whole-molecule size measure.

Q: What do the diagnostic plots show?
A: Plot images: a contact map (which residues are close in 3D, as an N×N binary image), a Ramachandran scatter (backbone torsion angles, revealing secondary-structure composition at a glance), and — for AlphaFold structures — a PAE heatmap (pairwise prediction confidence).

Q: What known structures does this most resemble?
A: The Foldseek neighbor list gives the closest experimentally determined structures in the PDB, ranked by structural alignment. TM-score near 1 means near-identical fold; near 0.3 means only rough topology match. This is how one finds what a novel AlphaFold prediction most resembles in the solved-structure universe.

Q: Are the domains correctly placed relative to each other?
A: Predicted aligned error is AlphaFold's pairwise confidence. Unlike pLDDT (per-residue), PAE is per-residue-pair and captures whether two parts of the structure are correctly placed relative to each other. Units are ångströms of expected positional error.

Q: What do the rendered images show?
A: Structure images are PyMOL renders from six orthogonal camera directions. Cartoon representation draws helices as coils and strands as arrows; sticks shows the backbone as bonds; surface shows the solvent-excluded envelope. Rainbow coloring maps sequence position to hue (blue→red, N→C); chain coloring assigns a distinct color per polypeptide.

Q: What are the backbone torsion angles?
A: φ (phi) and ψ (psi) are the two rotatable backbone dihedrals per residue: φ is the C(i-1)–N–Cα–C torsion, ψ is the N–Cα–C–N(i+1) torsion, both in degrees on (−180°, 180°]. α-helical residues cluster near (−60°, −45°); β-strand residues near (−120°, +130°). A Ramachandran plot is simply a scatter of (φ, ψ) for every residue.